Protein AF-A0A971XP35-F1 (afdb_monomer)

pLDDT: mean 88.09, std 13.74, range [28.0, 98.81]

Radius of gyration: 31.12 Å; Cα contacts (8 Å, |Δi|>4): 1578; chains: 1; bounding box: 70×91×90 Å

Solvent-accessible surface area (backbone atoms only — not comparable to full-atom values): 35055 Å² total; per-residue (Å²): 129,50,41,32,34,35,79,70,35,52,67,58,45,54,43,45,53,48,48,57,74,65,60,63,83,33,41,74,61,64,42,42,43,61,32,27,59,16,61,57,74,51,97,61,82,42,78,75,43,32,30,43,43,40,65,34,39,36,9,28,68,72,34,79,58,86,47,72,65,19,50,50,30,27,43,77,63,66,41,41,47,43,82,68,69,74,89,64,68,53,53,59,57,32,36,28,65,61,36,15,26,69,59,32,27,65,29,63,75,47,83,48,71,44,18,21,37,29,32,34,25,38,22,28,30,50,38,24,70,31,66,49,27,77,29,35,40,36,31,30,76,86,71,50,74,45,64,41,76,38,55,26,38,65,58,28,55,31,26,30,48,36,28,38,35,31,31,31,30,87,54,58,48,76,55,55,88,87,43,92,86,40,39,34,45,46,30,38,31,31,35,82,51,103,60,48,38,28,31,48,46,72,80,35,55,40,72,42,54,71,42,71,43,68,22,46,55,21,69,39,88,84,41,23,46,44,79,73,46,32,43,33,32,50,42,75,41,66,18,48,48,34,56,70,80,46,58,30,46,40,62,12,43,44,51,63,67,48,40,90,47,36,49,22,30,39,38,37,31,36,51,42,34,68,11,64,25,10,36,45,48,62,54,46,83,41,44,53,39,38,42,36,40,35,25,48,26,79,86,73,45,83,43,80,50,55,56,59,80,42,83,42,76,33,55,92,43,40,34,32,29,35,68,30,38,19,55,25,28,48,70,65,100,68,87,58,81,47,45,54,40,35,59,36,43,50,37,27,41,24,23,34,71,35,69,64,22,52,73,27,47,46,30,44,34,33,45,32,53,88,89,24,47,35,35,10,27,50,51,13,49,32,85,38,49,88,80,36,52,101,64,81,42,36,26,50,20,59,65,45,70,44,63,40,43,85,37,68,79,63,47,66,50,32,30,40,33,50,72,62,53,88,69,53,46,43,89,90,72,59,32,58,32,21,47,76,75,45,77,17,37,36,32,67,61,43,62,41,52,32,28,32,31,35,20,84,87,68,37,45,35,35,33,45,37,79,58,45,61,77,74,73,81,73,79,58,91,76,69,64,90,73,57,32,50,56,58,32,36,68,69,30,58,70,56,24,64,76,45,74,66,39,52,61,53,46,48,53,41,31,52,75,42,24,26,48,45,36,52,75,36,99,87,50,78,43,40,50,34,101,64,50,32,60,52,49,32,50,71,76,36,63,65,43,57,75,74,70,51,52,48,54,42,46,63,57,45,32,77,75,45,29,59,82,70,45,52,68,46,46,91,66,84,86,86,62,75,54,39,75,66,36,52,45,47,25,35,71,64,33,68,67,52,19,66,74,63,72,46,60,96,80,62,88,75,72,54,74,70,48,48,46,53,52,50,52,45,31,78,69,46,41,72,80,65,78,47,64,60,51,43,59,71,86,82,81,82,86,76,90,70,87,74,80,81,97,74,67,72,43,77,46,66,66,16,68,77,68,52,71,81,133

Nearest PDB structures (foldseek):
  3cz8-assembly1_B  TM=5.634E-01  e=1.461E+00  Bacillus subtilis subsp. subtilis str. 168
  6o9l-assembly1_1  TM=1.441E-01  e=2.908E+00  Homo sapiens

Foldseek 3Di:
DFKWFFPLCVLVLVLLVVLLVDQDQAQLSLLAQFAWFAFFQDPDKAWLAWAWFDWQQEAQEQLDFDDPSNVVSCQVRQWAFADDDVVLVFGRLLTTPGDHQVRNCSHHVDGDGGKTKIKTFIRFAWNSNLDDLVQKWFQKPVRDIDGFPGKGCPLVFFNNGRRIIMTIGHFFDLDDPPPPPGTHTQKMFGADDPRATWGQALAFTDGPHGGMDTYHYLNDPQPFKDFSAKEKEFDHQARAAGRVVLQFSPLQAPCSAPNPLQGMKTKTFMSFQWALFQRFFDDQQCCLQWKKWWFAAPVRDTDIDRHAPDWGQRHPFWTKHWHGKTQFGHDDPDDDSSDHGSRGRIIIGGMDIGPRRSLRGWKMKTACDDSHNWIGRHQGCYPCNVSHHPGGGGDTHHTDMDTYDYQYQPSSTKTKHFSQPDADADPVPRGGEFDWPAWRMADPRNRFTKTWTAGLQRGIMIIRHDHHNDDDPPVPPADQLLQDLSQQCVLPVVQCVVCVSDSNSSRVCCLVPLQVCLQPDPPRHNDRDPAARLNVQCVQCVVCVVVVHDSSCRVVCCSPPVLLVQHHRDDADDDARQDQQLLVVLCLQPVVLCVVLVNDNPDDGDDSVSSSVSSSCCSNPVQPVPGPSRSGHDDDPDDDDPDDDRPDMDRWDRYSSDTDDD

Mean predicted aligned error: 12.66 Å

Sequence (662 aa):
MTILVNSKVQPLLQYLAQVNLTQPPTSPALNLSILLSADIYNSTPGMLTANYGFDGYMGVPGLTGTDDASREAAWQYGVSWQDLDPALNAGVRAYYSAVGDTNFQAMYGVSATLADTIPVVFSHPVLGTSLTPQAFEIELNTGERVTPLAASFLPNGEYNERQTVVLTGYWGNRLQPDDPDALHPVKVRIVETDTPLMLVTEQGLVSIAGDQVDSKNPYVEGNGPRIVRANLDAYSNLGEGAPIWLTASNNNAGSDLFGDEAQFRLRVYTSAGFSPDGIGSILPTEFSRYFQLEATDALGRPVWLLETGVDYAIGGFGTVRIAGIADTGPVQDTYDLSYIEDHDNQYDIILSGDAAAIAQITRVHMPSSGDYSPVYNPGGPGNDPASNPPLPFTVPSSSQSTEVSQLIGRNPYVSFVEIDGSVYRDPVTGQPVGEDQGVAVRDTLTGHTINQYIDPYGRLFYASFQVSDHFDPVSTANHPALFDPVFYLRQNPDVRTATQGDHQQAWDHYLQFGALEAYAQAAVTRAPNPWFDVQFYLNGNPDLARAGLGADDAFLHFAQYGMTELRAPNALSASQPVTSAAVLDYALANPDLQQAFGIASVARDLTDSQEEQLLMHYYRWGYAEDRPQAPTVLTEPATDSVVPADTDWVEITGSLNGAVFP

Structure (mmCIF, N/CA/C/O backbone):
data_AF-A0A971XP35-F1
#
_entry.id   AF-A0A971XP35-F1
#
loop_
_atom_site.group_PDB
_atom_site.id
_atom_site.type_symbol
_atom_site.label_atom_id
_atom_site.label_alt_id
_atom_site.label_comp_id
_atom_site.label_asym_id
_atom_site.label_entity_id
_atom_site.label_seq_id
_atom_site.pdbx_PDB_ins_code
_atom_site.Cartn_x
_atom_site.Cartn_y
_atom_site.Cartn_z
_atom_site.occupancy
_atom_site.B_iso_or_equiv
_atom_site.auth_seq_id
_atom_site.auth_comp_id
_atom_site.auth_asym_id
_atom_site.auth_atom_id
_atom_site.pdbx_PDB_model_num
ATOM 1 N N . MET A 1 1 ? -23.239 1.785 11.188 1.00 51.34 1 MET A N 1
ATOM 2 C CA . MET A 1 1 ? -23.596 2.916 10.310 1.00 51.34 1 MET A CA 1
ATOM 3 C C . MET A 1 1 ? -22.327 3.653 9.944 1.00 51.34 1 MET A C 1
ATOM 5 O O . MET A 1 1 ? -21.847 4.402 10.781 1.00 51.34 1 MET A O 1
ATOM 9 N N . THR A 1 2 ? -21.733 3.533 8.762 1.00 75.62 2 THR A N 1
ATOM 10 C CA . THR A 1 2 ? -21.670 2.514 7.690 1.00 75.62 2 THR A CA 1
ATOM 11 C C . THR A 1 2 ? -21.419 3.329 6.423 1.00 75.62 2 THR A C 1
ATOM 13 O O . THR A 1 2 ? -21.949 4.431 6.286 1.00 75.62 2 THR A O 1
ATOM 16 N N . ILE A 1 3 ? -20.587 2.826 5.524 1.00 88.56 3 ILE A N 1
ATOM 17 C CA . ILE A 1 3 ? -20.194 3.539 4.313 1.00 88.56 3 ILE A CA 1
ATOM 18 C C . ILE A 1 3 ? -21.453 3.911 3.519 1.00 88.56 3 ILE A C 1
ATOM 20 O O . ILE A 1 3 ? -22.277 3.057 3.190 1.00 88.56 3 ILE A O 1
ATOM 24 N N . LEU A 1 4 ? -21.618 5.201 3.244 1.00 90.19 4 LEU A N 1
ATOM 25 C CA . LEU A 1 4 ? -22.712 5.741 2.453 1.00 90.19 4 LEU A CA 1
ATOM 26 C C . LEU A 1 4 ? -22.210 6.008 1.040 1.00 90.19 4 LEU A C 1
ATOM 28 O O . LEU A 1 4 ? -21.179 6.654 0.847 1.00 90.19 4 LEU A O 1
ATOM 32 N N . VAL A 1 5 ? -22.975 5.570 0.052 1.00 90.56 5 VAL A N 1
ATOM 33 C CA . VAL A 1 5 ? -22.696 5.803 -1.365 1.00 90.56 5 VAL A CA 1
ATOM 34 C C . VAL A 1 5 ? -23.922 6.362 -2.074 1.00 90.56 5 VAL A C 1
ATOM 36 O O . VAL A 1 5 ? -25.045 6.193 -1.609 1.00 90.56 5 VAL A O 1
ATOM 39 N N . ASN A 1 6 ? -23.730 7.023 -3.210 1.00 89.19 6 ASN A N 1
ATOM 40 C CA . ASN A 1 6 ? -24.821 7.447 -4.091 1.00 89.19 6 ASN A CA 1
ATOM 41 C C . ASN A 1 6 ? -24.559 6.982 -5.534 1.00 89.19 6 ASN A C 1
ATOM 43 O O . ASN A 1 6 ? -23.587 6.279 -5.799 1.00 89.19 6 ASN A O 1
ATOM 47 N N . SER A 1 7 ? -25.412 7.379 -6.482 1.00 87.25 7 SER A N 1
ATOM 48 C CA . SER A 1 7 ? -25.314 6.947 -7.887 1.00 87.25 7 SER A CA 1
ATOM 49 C C . SER A 1 7 ? -23.936 7.164 -8.539 1.00 87.25 7 SER A C 1
ATOM 51 O O . SER A 1 7 ? -23.549 6.388 -9.414 1.00 87.25 7 SER A O 1
ATOM 53 N N . LYS A 1 8 ? -23.148 8.146 -8.078 1.00 91.56 8 LYS A N 1
ATOM 54 C CA . LYS A 1 8 ? -21.805 8.436 -8.603 1.00 91.56 8 LYS A CA 1
ATOM 55 C C . LYS A 1 8 ? -20.795 7.339 -8.323 1.00 91.56 8 LYS A C 1
ATOM 57 O O . LYS A 1 8 ? -19.809 7.264 -9.037 1.00 91.56 8 LYS A O 1
ATOM 62 N N . VAL A 1 9 ? -21.008 6.472 -7.333 1.00 90.75 9 VAL A N 1
ATOM 63 C CA . VAL A 1 9 ? -20.069 5.369 -7.068 1.00 90.75 9 VAL A CA 1
ATOM 64 C C . VAL A 1 9 ? -20.180 4.246 -8.109 1.00 90.75 9 VAL A C 1
ATOM 66 O O . VAL A 1 9 ? -19.301 3.394 -8.199 1.00 90.75 9 VAL A O 1
ATOM 69 N N . GLN A 1 10 ? -21.262 4.196 -8.892 1.00 86.62 10 GLN A N 1
ATOM 70 C CA . GLN A 1 10 ? -21.567 3.047 -9.746 1.00 86.62 10 GLN A CA 1
ATOM 71 C C . GLN A 1 10 ? -20.442 2.685 -10.738 1.00 86.62 10 GLN A C 1
ATOM 73 O O . GLN A 1 10 ? -20.120 1.496 -10.824 1.00 86.62 10 GLN A O 1
ATOM 78 N N . PRO A 1 11 ? -19.795 3.639 -11.442 1.00 89.88 11 PRO A N 1
ATOM 79 C CA . PRO A 1 11 ? -18.666 3.318 -12.314 1.00 89.88 11 PRO A CA 1
ATOM 80 C C . PRO A 1 11 ? -17.469 2.725 -11.554 1.00 89.88 11 PRO A C 1
ATOM 82 O O . PRO A 1 11 ? -16.840 1.791 -12.043 1.00 89.88 11 PRO A O 1
ATOM 85 N N . LEU A 1 12 ? -17.188 3.208 -10.334 1.00 92.38 12 LEU A N 1
ATOM 86 C CA . LEU A 1 12 ? -16.122 2.660 -9.487 1.00 92.38 12 LEU A CA 1
ATOM 87 C C . LEU A 1 12 ? -16.386 1.194 -9.136 1.00 92.38 12 LEU A C 1
ATOM 89 O O . LEU A 1 12 ? -15.510 0.352 -9.299 1.00 92.38 12 LEU A O 1
ATOM 93 N N . LEU A 1 13 ? -17.604 0.873 -8.705 1.00 87.06 13 LEU A N 1
ATOM 94 C CA . LEU A 1 13 ? -17.976 -0.498 -8.346 1.00 87.06 13 LEU A CA 1
ATOM 95 C C . LEU A 1 13 ? -17.879 -1.455 -9.537 1.00 87.06 13 LEU A C 1
ATOM 97 O O . LEU A 1 13 ? -17.396 -2.577 -9.400 1.00 87.06 13 LEU A O 1
ATOM 101 N N . GLN A 1 14 ? -18.326 -1.012 -10.716 1.00 83.25 14 GLN A N 1
ATOM 102 C CA . GLN A 1 14 ? -18.219 -1.797 -11.947 1.00 83.25 14 GLN A CA 1
ATOM 103 C C . GLN A 1 14 ? -16.760 -2.069 -12.307 1.00 83.25 14 GLN A C 1
ATOM 105 O O . GLN A 1 14 ? -16.422 -3.197 -12.670 1.00 83.25 14 GLN A O 1
ATOM 110 N N . TYR A 1 15 ? -15.901 -1.061 -12.161 1.00 89.81 15 TYR A N 1
ATOM 111 C CA . TYR A 1 15 ? -14.473 -1.200 -12.391 1.00 89.81 15 TYR A CA 1
ATOM 112 C C . TYR A 1 15 ? -13.822 -2.188 -11.415 1.00 89.81 15 TYR A C 1
ATOM 114 O O . TYR A 1 15 ? -13.156 -3.118 -11.864 1.00 89.81 15 TYR A O 1
ATOM 122 N N . LEU A 1 16 ? -14.071 -2.068 -10.105 1.00 88.38 16 LEU A N 1
ATOM 123 C CA . LEU A 1 16 ? -13.543 -3.005 -9.100 1.00 88.38 16 LEU A CA 1
ATOM 124 C C . LEU A 1 16 ? -14.005 -4.448 -9.368 1.00 88.38 16 LEU A C 1
ATOM 126 O O . LEU A 1 16 ? -13.197 -5.379 -9.367 1.00 88.38 16 LEU A O 1
ATOM 130 N N . ALA A 1 17 ? -15.283 -4.643 -9.706 1.00 83.62 17 ALA A N 1
ATOM 131 C CA . ALA A 1 17 ? -15.805 -5.955 -10.085 1.00 83.62 17 ALA A CA 1
ATOM 132 C C . ALA A 1 17 ? -15.122 -6.512 -11.348 1.00 83.62 17 ALA A C 1
ATOM 134 O O . ALA A 1 17 ? -14.779 -7.694 -11.404 1.00 83.62 17 ALA A O 1
ATOM 135 N N . GLN A 1 18 ? -14.893 -5.674 -12.363 1.00 83.06 18 GLN A N 1
ATOM 136 C CA . GLN A 1 18 ? -14.184 -6.077 -13.575 1.00 83.06 18 GLN A CA 1
ATOM 137 C C . GLN A 1 18 ? -12.729 -6.455 -13.283 1.00 83.06 18 GLN A C 1
ATOM 139 O O . GLN A 1 18 ? -12.257 -7.473 -13.795 1.00 83.06 18 GLN A O 1
ATOM 144 N N . VAL A 1 19 ? -12.029 -5.677 -12.458 1.00 84.38 19 VAL A N 1
ATOM 145 C CA . VAL A 1 19 ? -10.664 -5.971 -11.997 1.00 84.38 19 VAL A CA 1
ATOM 146 C C . VAL A 1 19 ? -10.627 -7.355 -11.344 1.00 84.38 19 VAL A C 1
ATOM 148 O O . VAL A 1 19 ? -9.875 -8.216 -11.803 1.00 84.38 19 VAL A O 1
ATOM 151 N N . ASN A 1 20 ? -11.521 -7.640 -10.394 1.00 82.44 20 ASN A N 1
ATOM 152 C CA . ASN A 1 20 ? -11.599 -8.955 -9.743 1.00 82.44 20 ASN A CA 1
ATOM 153 C C . ASN A 1 20 ? -11.853 -10.117 -10.716 1.00 82.44 20 ASN A C 1
ATOM 155 O O . ASN A 1 20 ? -11.352 -11.219 -10.506 1.00 82.44 20 ASN A O 1
ATOM 159 N N . LEU A 1 21 ? -12.607 -9.890 -11.794 1.00 77.00 21 LEU A N 1
ATOM 160 C CA . LEU A 1 21 ? -12.917 -10.927 -12.784 1.00 77.00 21 LEU A CA 1
ATOM 161 C C . LEU A 1 21 ? -11.818 -11.150 -13.830 1.00 77.00 21 LEU A C 1
ATOM 163 O O . LEU A 1 21 ? -11.779 -12.214 -14.450 1.00 77.00 21 LEU A O 1
ATOM 167 N N . THR A 1 22 ? -10.982 -10.146 -14.096 1.00 77.56 22 THR A N 1
ATOM 168 C CA . THR A 1 22 ? -10.110 -10.133 -15.286 1.00 77.56 22 THR A CA 1
ATOM 169 C C . THR A 1 22 ? -8.623 -10.090 -14.980 1.00 77.56 22 THR A C 1
ATOM 171 O O . THR A 1 22 ? -7.823 -10.374 -15.875 1.00 77.56 22 THR A O 1
ATOM 174 N N . GLN A 1 23 ? -8.229 -9.763 -13.750 1.00 82.00 23 GLN A N 1
ATOM 175 C CA . GLN A 1 23 ? -6.816 -9.656 -13.422 1.00 82.00 23 GLN A CA 1
ATOM 176 C C . GLN A 1 23 ? -6.104 -11.011 -13.407 1.00 82.00 23 GLN A C 1
ATOM 178 O O . GLN A 1 23 ? -6.553 -11.941 -12.732 1.00 82.00 23 GLN A O 1
ATOM 183 N N . PRO A 1 24 ? -4.959 -11.132 -14.104 1.00 89.00 24 PRO A N 1
ATOM 184 C CA . PRO A 1 24 ? -4.116 -12.304 -13.966 1.00 89.00 24 PRO A CA 1
ATOM 185 C C . PRO A 1 24 ? -3.431 -12.304 -12.586 1.00 89.00 24 PRO A C 1
ATOM 187 O O . PRO A 1 24 ? -3.133 -11.230 -12.057 1.00 89.00 24 PRO A O 1
ATOM 190 N N . PRO A 1 25 ? -3.128 -13.486 -12.017 1.00 91.31 25 PRO A N 1
ATOM 191 C CA . PRO A 1 25 ? -2.453 -13.611 -10.728 1.00 91.31 25 PRO A CA 1
ATOM 192 C C . PRO A 1 25 ? -0.951 -13.341 -10.869 1.00 91.31 25 PRO A C 1
ATOM 194 O O . PRO A 1 25 ? -0.129 -14.256 -10.822 1.00 91.31 25 PRO A O 1
ATOM 197 N N . THR A 1 26 ? -0.596 -12.087 -11.143 1.00 94.56 26 THR A N 1
ATOM 198 C CA . THR A 1 26 ? 0.785 -11.651 -11.360 1.00 94.56 26 THR A CA 1
ATOM 199 C C . THR A 1 26 ? 1.066 -10.351 -10.620 1.00 94.56 26 THR A C 1
ATOM 201 O O . THR A 1 26 ? 0.194 -9.499 -10.456 1.00 94.56 26 THR A O 1
ATOM 204 N N . SER A 1 27 ? 2.319 -10.158 -10.211 1.00 94.88 27 SER A N 1
ATOM 205 C CA . SER A 1 27 ? 2.783 -8.923 -9.577 1.00 94.88 27 SER A CA 1
ATOM 206 C C . SER A 1 27 ? 2.481 -7.676 -10.423 1.00 94.88 27 SER A C 1
ATOM 208 O O . SER A 1 27 ? 1.947 -6.723 -9.863 1.00 94.88 27 SER A O 1
ATOM 210 N N . PRO A 1 28 ? 2.764 -7.632 -11.744 1.00 93.69 28 PRO A N 1
ATOM 211 C CA . PRO A 1 28 ? 2.456 -6.450 -12.551 1.00 93.69 28 PRO A CA 1
ATOM 212 C C . PRO A 1 28 ? 0.963 -6.110 -12.622 1.00 93.69 28 PRO A C 1
ATOM 214 O O . PRO A 1 28 ? 0.625 -4.951 -12.844 1.00 93.69 28 PRO A O 1
ATOM 217 N N . ALA A 1 29 ? 0.062 -7.078 -12.416 1.00 91.56 29 ALA A N 1
ATOM 218 C CA . ALA A 1 29 ? -1.369 -6.791 -12.357 1.00 91.56 29 ALA A CA 1
ATOM 219 C C . ALA A 1 29 ? -1.721 -5.890 -11.162 1.00 91.56 29 ALA A C 1
ATOM 221 O O . ALA A 1 29 ? -2.686 -5.138 -11.231 1.00 91.56 29 ALA A O 1
ATOM 222 N N . LEU A 1 30 ? -0.925 -5.881 -10.090 1.00 92.25 30 LEU A N 1
ATOM 223 C CA . LEU A 1 30 ? -1.172 -5.012 -8.937 1.00 92.25 30 LEU A CA 1
ATOM 224 C C . LEU A 1 30 ? -0.864 -3.534 -9.205 1.00 92.25 30 LEU A C 1
ATOM 226 O O . LEU A 1 30 ? -1.354 -2.684 -8.458 1.00 92.25 30 LEU A O 1
ATOM 230 N N . ASN A 1 31 ? -0.134 -3.211 -10.279 1.00 92.88 31 ASN A N 1
ATOM 231 C CA . ASN A 1 31 ? 0.287 -1.854 -10.651 1.00 92.88 31 ASN A CA 1
ATOM 232 C C . ASN A 1 31 ? -0.863 -1.016 -11.249 1.00 92.88 31 ASN A C 1
ATOM 234 O O . ASN A 1 31 ? -0.718 -0.354 -12.275 1.00 92.88 31 ASN A O 1
ATOM 238 N N . LEU A 1 32 ? -2.027 -1.052 -10.604 1.00 91.19 32 LEU A N 1
ATOM 239 C CA . LEU A 1 32 ? -3.181 -0.213 -10.899 1.00 91.19 32 LEU A CA 1
ATOM 240 C C . LEU A 1 32 ? -3.223 1.004 -9.977 1.00 91.19 32 LEU A C 1
ATOM 242 O O . LEU A 1 32 ? -2.789 0.946 -8.825 1.00 91.19 32 LEU A O 1
ATOM 246 N N . SER A 1 33 ? -3.840 2.079 -10.454 1.00 92.94 33 SER A N 1
ATOM 247 C CA . SER A 1 33 ? -4.223 3.225 -9.632 1.00 92.94 33 SER A CA 1
ATOM 248 C C . SER A 1 33 ? -5.527 2.901 -8.898 1.00 92.94 33 SER A C 1
ATOM 250 O O . SER A 1 33 ? -6.588 3.379 -9.287 1.00 92.94 33 SER A O 1
ATOM 252 N N . ILE A 1 34 ? -5.458 2.013 -7.902 1.00 93.12 34 ILE A N 1
ATOM 253 C CA . ILE A 1 34 ? -6.560 1.709 -6.978 1.00 93.12 34 ILE A CA 1
ATOM 254 C C . ILE A 1 34 ? -6.025 1.874 -5.563 1.00 93.12 34 ILE A C 1
ATOM 256 O O . ILE A 1 34 ? -5.268 1.030 -5.083 1.00 93.12 34 ILE A O 1
ATOM 260 N N . LEU A 1 35 ? -6.403 2.983 -4.934 1.00 95.00 35 LEU A N 1
ATOM 261 C CA . LEU A 1 35 ? -6.164 3.271 -3.527 1.00 95.00 35 LEU A CA 1
ATOM 262 C C . LEU A 1 35 ? -7.480 3.695 -2.894 1.00 95.00 35 LEU A C 1
ATOM 264 O O . LEU A 1 35 ? -8.123 4.631 -3.381 1.00 95.00 35 LEU A O 1
ATOM 268 N N . LEU A 1 36 ? -7.870 3.005 -1.830 1.00 93.81 36 LEU A N 1
ATOM 269 C CA . LEU A 1 36 ? -9.128 3.233 -1.130 1.00 93.81 36 LEU A CA 1
ATOM 270 C C . LEU A 1 36 ? -8.834 3.383 0.357 1.00 93.81 36 LEU A C 1
ATOM 272 O O . LEU A 1 36 ? -8.385 2.441 0.995 1.00 93.81 36 LEU A O 1
ATOM 276 N N . SER A 1 37 ? -9.098 4.569 0.901 1.00 94.38 37 SER A N 1
ATOM 277 C CA . SER A 1 37 ? -8.982 4.884 2.328 1.00 94.38 37 SER A CA 1
ATOM 278 C C . SER A 1 37 ? -7.648 4.462 2.965 1.00 94.38 37 SER A C 1
ATOM 280 O O . SER A 1 37 ? -7.625 3.965 4.089 1.00 94.38 37 SER A O 1
ATOM 282 N N . ALA A 1 38 ? -6.539 4.654 2.250 1.00 95.31 38 ALA A N 1
ATOM 283 C CA . ALA A 1 38 ? -5.214 4.247 2.701 1.00 95.31 38 ALA A CA 1
ATOM 284 C C . ALA A 1 38 ? -4.646 5.204 3.761 1.00 95.31 38 ALA A C 1
ATOM 286 O O . ALA A 1 38 ? -4.794 6.423 3.642 1.00 95.31 38 ALA A O 1
ATOM 287 N N . ASP A 1 39 ? -3.977 4.654 4.777 1.00 93.94 39 ASP A N 1
ATOM 288 C CA . ASP A 1 39 ? -3.343 5.411 5.862 1.00 93.94 39 ASP A CA 1
ATOM 289 C C . ASP A 1 39 ? -2.163 6.282 5.399 1.00 93.94 39 ASP A C 1
ATOM 291 O O . ASP A 1 39 ? -1.387 5.922 4.505 1.00 93.94 39 ASP A O 1
ATOM 295 N N . ILE A 1 40 ? -1.971 7.398 6.107 1.00 93.94 40 ILE A N 1
ATOM 296 C CA . ILE A 1 40 ? -0.768 8.229 6.049 1.00 93.94 40 ILE A CA 1
ATOM 297 C C . ILE A 1 40 ? -0.027 8.162 7.389 1.00 93.94 40 ILE A C 1
ATOM 299 O O . ILE A 1 40 ? -0.607 8.252 8.473 1.00 93.94 40 ILE A O 1
ATOM 303 N N . TYR A 1 41 ? 1.295 8.036 7.311 1.00 94.31 41 TYR A N 1
ATOM 304 C CA . TYR A 1 41 ? 2.171 7.743 8.449 1.00 94.31 41 TYR A CA 1
ATOM 305 C C . TYR A 1 41 ? 3.143 8.870 8.808 1.00 94.31 41 TYR A C 1
ATOM 307 O O . TYR A 1 41 ? 3.860 8.795 9.816 1.00 94.31 41 TYR A O 1
ATOM 315 N N . ASN A 1 42 ? 3.220 9.906 7.973 1.00 90.50 42 ASN A N 1
ATOM 316 C CA . ASN A 1 42 ? 4.036 11.087 8.222 1.00 90.50 42 ASN A CA 1
ATOM 317 C C . ASN A 1 42 ? 3.503 12.282 7.432 1.00 90.50 42 ASN A C 1
ATOM 319 O O . ASN A 1 42 ? 2.982 12.097 6.345 1.00 90.50 42 ASN A O 1
ATOM 323 N N . SER A 1 43 ? 3.730 13.507 7.906 1.00 87.69 43 SER A N 1
ATOM 324 C CA . SER A 1 43 ? 3.367 14.712 7.139 1.00 87.69 43 SER A CA 1
ATOM 325 C C . SER A 1 43 ? 4.253 14.939 5.911 1.00 87.69 43 SER A C 1
ATOM 327 O O . SER A 1 43 ? 3.913 15.717 5.030 1.00 87.69 43 SER A O 1
ATOM 329 N N . THR A 1 44 ? 5.446 14.337 5.888 1.00 92.94 44 THR A N 1
ATOM 330 C CA . THR A 1 44 ? 6.373 14.433 4.757 1.00 92.94 44 THR A CA 1
ATOM 331 C C . THR A 1 44 ? 6.359 13.119 3.967 1.00 92.94 44 THR A C 1
ATOM 333 O O . THR A 1 44 ? 6.656 12.066 4.553 1.00 92.94 44 THR A O 1
ATOM 336 N N . PRO A 1 45 ? 6.025 13.157 2.662 1.00 96.69 45 PRO A N 1
ATOM 337 C CA . PRO A 1 45 ? 6.087 11.990 1.789 1.00 96.69 45 PRO A CA 1
ATOM 338 C C . PRO A 1 45 ? 7.532 11.524 1.594 1.00 96.69 45 PRO A C 1
ATOM 340 O O . PRO A 1 45 ? 8.430 12.346 1.423 1.00 96.69 45 PRO A O 1
ATOM 343 N N . GLY A 1 46 ? 7.755 10.211 1.656 1.00 97.81 46 GLY A N 1
ATOM 344 C CA . GLY A 1 46 ? 9.072 9.601 1.474 1.00 97.81 46 GLY A CA 1
ATOM 345 C C . GLY A 1 46 ? 9.179 8.189 2.051 1.00 97.81 46 GLY A C 1
ATOM 346 O O . GLY A 1 46 ? 8.214 7.636 2.588 1.00 97.81 46 GLY A O 1
ATOM 347 N N . MET A 1 47 ? 10.369 7.608 1.950 1.00 98.31 47 MET A N 1
ATOM 348 C CA . MET A 1 47 ? 10.730 6.318 2.528 1.00 98.31 47 MET A CA 1
ATOM 349 C C . MET A 1 47 ? 10.921 6.434 4.044 1.00 98.31 47 MET A C 1
ATOM 351 O O . MET A 1 47 ? 11.645 7.287 4.554 1.00 98.31 47 MET A O 1
ATOM 355 N N . LEU A 1 48 ? 10.301 5.521 4.785 1.00 97.44 48 LEU A N 1
ATOM 356 C CA . LEU A 1 48 ? 10.526 5.329 6.213 1.00 97.44 48 LEU A CA 1
ATOM 357 C C . LEU A 1 48 ? 11.680 4.354 6.457 1.00 97.44 48 LEU A C 1
ATOM 359 O O . LEU A 1 48 ? 12.521 4.595 7.325 1.00 97.44 48 LEU A O 1
ATOM 363 N N . THR A 1 49 ? 11.717 3.239 5.720 1.00 97.44 49 THR A N 1
ATOM 364 C CA . THR A 1 49 ? 12.769 2.217 5.834 1.00 97.44 49 THR A CA 1
ATOM 365 C C . THR A 1 49 ? 12.954 1.460 4.521 1.00 97.44 49 THR A C 1
ATOM 367 O O . THR A 1 49 ? 11.982 1.264 3.803 1.00 97.44 49 THR A O 1
ATOM 370 N N . ALA A 1 50 ? 14.170 0.984 4.246 1.00 97.88 50 ALA A N 1
ATOM 371 C CA . ALA A 1 50 ? 14.454 0.061 3.146 1.00 97.88 50 ALA A CA 1
ATOM 372 C C . ALA A 1 50 ? 15.613 -0.868 3.542 1.00 97.88 50 ALA A C 1
ATOM 374 O O . ALA A 1 50 ? 16.743 -0.705 3.086 1.00 97.88 50 ALA A O 1
ATOM 375 N N . ASN A 1 51 ? 15.368 -1.762 4.503 1.00 96.69 51 ASN A N 1
ATOM 376 C CA . ASN A 1 51 ? 16.424 -2.641 5.015 1.00 96.69 51 ASN A CA 1
ATOM 377 C C . ASN A 1 51 ? 16.618 -3.837 4.080 1.00 96.69 51 ASN A C 1
ATOM 379 O O . ASN A 1 51 ? 15.672 -4.275 3.430 1.00 96.69 51 ASN A O 1
ATOM 383 N N . TYR A 1 52 ? 17.819 -4.412 4.077 1.00 96.12 52 TYR A N 1
ATOM 384 C CA . TYR A 1 52 ? 18.045 -5.701 3.440 1.00 96.12 52 TYR A CA 1
ATOM 385 C C . TYR A 1 52 ? 17.077 -6.735 4.040 1.00 96.12 52 TYR A C 1
ATOM 387 O O . TYR A 1 52 ? 16.966 -6.850 5.260 1.00 96.12 52 TYR A O 1
ATOM 395 N N . GLY A 1 53 ? 16.316 -7.416 3.184 1.00 92.12 53 GLY A N 1
ATOM 396 C CA . GLY A 1 53 ? 15.302 -8.385 3.581 1.00 92.12 53 GLY A CA 1
ATOM 397 C C . GLY A 1 53 ? 15.932 -9.725 3.931 1.00 92.12 53 GLY A C 1
ATOM 398 O O . GLY A 1 53 ? 16.042 -10.069 5.106 1.00 92.12 53 GLY A O 1
ATOM 399 N N . PHE A 1 54 ? 16.338 -10.472 2.906 1.00 91.81 54 PHE A N 1
ATOM 400 C CA . PHE A 1 54 ? 16.981 -11.777 3.046 1.00 91.81 54 PHE A CA 1
ATOM 401 C C . PHE A 1 54 ? 17.697 -12.196 1.752 1.00 91.81 54 PHE A C 1
ATOM 403 O O . PHE A 1 54 ? 17.340 -11.753 0.659 1.00 91.81 54 PHE A O 1
ATOM 410 N N . ASP A 1 55 ? 18.691 -13.063 1.922 1.00 95.00 55 ASP A N 1
ATOM 411 C CA . ASP A 1 55 ? 19.581 -13.627 0.906 1.00 95.00 55 ASP A CA 1
ATOM 412 C C . ASP A 1 55 ? 18.977 -14.861 0.223 1.00 95.00 55 ASP A C 1
ATOM 414 O O . ASP A 1 55 ? 18.670 -15.849 0.899 1.00 95.00 55 ASP A O 1
ATOM 418 N N . GLY A 1 56 ? 18.873 -14.843 -1.105 1.00 94.88 56 GLY A N 1
ATOM 419 C CA . GLY A 1 56 ? 18.745 -16.064 -1.909 1.00 94.88 56 GLY A CA 1
ATOM 420 C C . GLY A 1 56 ? 17.394 -16.794 -1.915 1.00 94.88 56 GLY A C 1
ATOM 421 O O . GLY A 1 56 ? 17.325 -17.931 -2.380 1.00 94.88 56 GLY A O 1
ATOM 422 N N . TYR A 1 57 ? 16.312 -16.197 -1.415 1.00 94.50 57 TYR A N 1
ATOM 423 C CA . TYR A 1 57 ? 15.002 -16.872 -1.288 1.00 94.50 57 TYR A CA 1
ATOM 424 C C . TYR A 1 57 ? 14.067 -16.646 -2.484 1.00 94.50 57 TYR A C 1
ATOM 426 O O . TYR A 1 57 ? 12.989 -17.240 -2.526 1.00 94.50 57 TYR A O 1
ATOM 434 N N . MET A 1 58 ? 14.437 -15.815 -3.462 1.00 97.38 58 MET A N 1
ATOM 435 C CA . MET A 1 58 ? 13.614 -15.568 -4.649 1.00 97.38 58 MET A CA 1
ATOM 436 C C . MET A 1 58 ? 14.173 -16.312 -5.864 1.00 97.38 58 MET A C 1
ATOM 438 O O . MET A 1 58 ? 15.286 -16.064 -6.320 1.00 97.38 58 MET A O 1
ATOM 442 N N . GLY A 1 59 ? 13.388 -17.229 -6.420 1.00 97.69 59 GLY A N 1
ATOM 443 C CA . GLY A 1 59 ? 13.795 -18.051 -7.555 1.00 97.69 59 GLY A CA 1
ATOM 444 C C . GLY A 1 59 ? 14.689 -19.231 -7.162 1.00 97.69 59 GLY A C 1
ATOM 445 O O . GLY A 1 59 ? 15.736 -19.445 -7.771 1.00 97.69 59 GLY A O 1
ATOM 446 N N . VAL A 1 60 ? 14.309 -19.977 -6.123 1.00 98.25 60 VAL A N 1
ATOM 447 C CA . VAL A 1 60 ? 15.055 -21.153 -5.644 1.00 98.25 60 VAL A CA 1
ATOM 448 C C . VAL A 1 60 ? 14.881 -22.331 -6.616 1.00 98.25 60 VAL A C 1
ATOM 450 O O . VAL A 1 60 ? 13.744 -22.757 -6.846 1.00 98.25 60 VAL A O 1
ATOM 453 N N . PRO A 1 61 ? 15.965 -22.883 -7.195 1.00 98.19 61 PRO A N 1
ATOM 454 C CA . PRO A 1 61 ? 15.854 -23.978 -8.155 1.00 98.19 61 PRO A CA 1
ATOM 455 C C . PRO A 1 61 ? 15.244 -25.245 -7.548 1.00 98.19 61 PRO A C 1
ATOM 457 O O . PRO A 1 61 ? 15.679 -25.711 -6.498 1.00 98.19 61 PRO A O 1
ATOM 460 N N . GLY A 1 62 ? 14.253 -25.830 -8.225 1.00 96.00 62 GLY A N 1
ATOM 461 C CA . GLY A 1 62 ? 13.638 -27.106 -7.824 1.00 96.00 62 GLY A CA 1
ATOM 462 C C . GLY A 1 62 ? 12.668 -27.039 -6.636 1.00 96.00 62 GLY A C 1
ATOM 463 O O . GLY A 1 62 ? 12.026 -28.042 -6.326 1.00 96.00 62 GLY A O 1
ATOM 464 N N . LEU A 1 63 ? 12.498 -25.873 -6.007 1.00 97.62 63 LEU A N 1
ATOM 465 C CA . LEU A 1 63 ? 11.566 -25.674 -4.896 1.00 97.62 63 LEU A CA 1
ATOM 466 C C . LEU A 1 63 ? 10.131 -25.510 -5.422 1.00 97.62 63 LEU A C 1
ATOM 468 O O . LEU A 1 63 ? 9.720 -24.411 -5.796 1.00 97.62 63 LEU A O 1
ATOM 472 N N . THR A 1 64 ? 9.368 -26.603 -5.498 1.00 94.12 64 THR A N 1
ATOM 473 C CA . THR A 1 64 ? 8.079 -26.625 -6.226 1.00 94.12 64 THR A CA 1
ATOM 474 C C . THR A 1 64 ? 6.882 -27.123 -5.413 1.00 94.12 64 THR A C 1
ATOM 476 O O . THR A 1 64 ? 5.750 -27.019 -5.888 1.00 94.12 64 THR A O 1
ATOM 479 N N . GLY A 1 65 ? 7.087 -27.602 -4.185 1.00 95.25 65 GLY A N 1
ATOM 480 C CA . GLY A 1 65 ? 6.014 -28.097 -3.328 1.00 95.25 65 GLY A CA 1
ATOM 481 C C . GLY A 1 65 ? 6.484 -28.463 -1.921 1.00 95.25 65 GLY A C 1
ATOM 482 O O . GLY A 1 65 ? 7.446 -27.906 -1.409 1.00 95.25 65 GLY A O 1
ATOM 483 N N . THR A 1 66 ? 5.787 -29.407 -1.290 1.00 95.88 66 THR A N 1
ATOM 484 C CA . THR A 1 66 ? 6.003 -29.820 0.110 1.00 95.88 66 THR A CA 1
ATOM 485 C C . THR A 1 66 ? 6.634 -31.213 0.245 1.00 95.88 66 THR A C 1
ATOM 487 O O . THR A 1 66 ? 6.647 -31.792 1.328 1.00 95.88 66 THR A O 1
ATOM 490 N N . ASP A 1 67 ? 7.128 -31.779 -0.858 1.00 94.44 67 ASP A N 1
ATOM 491 C CA . ASP A 1 67 ? 7.698 -33.126 -0.911 1.00 94.44 67 ASP A CA 1
ATOM 492 C C . ASP A 1 67 ? 9.187 -33.176 -0.523 1.00 94.44 67 ASP A C 1
ATOM 494 O O . ASP A 1 67 ? 9.860 -32.153 -0.391 1.00 94.44 67 ASP A O 1
ATOM 498 N N . ASP A 1 68 ? 9.724 -34.393 -0.370 1.00 95.50 68 ASP A N 1
ATOM 499 C CA . ASP A 1 68 ? 11.129 -34.616 -0.000 1.00 95.50 68 ASP A CA 1
ATOM 500 C C . ASP A 1 68 ? 12.112 -33.975 -0.993 1.00 95.50 68 ASP A C 1
ATOM 502 O O . ASP A 1 68 ? 13.186 -33.526 -0.600 1.00 95.50 68 ASP A O 1
ATOM 506 N N . ALA A 1 69 ? 11.753 -33.908 -2.280 1.00 97.12 69 ALA A N 1
ATOM 507 C CA . ALA A 1 69 ? 12.579 -33.265 -3.298 1.00 97.12 69 ALA A CA 1
ATOM 508 C C . ALA A 1 69 ? 12.643 -31.744 -3.092 1.00 97.12 69 ALA A C 1
ATOM 510 O O . ALA A 1 69 ? 13.721 -31.156 -3.181 1.00 97.12 69 ALA A O 1
ATOM 511 N N . SER A 1 70 ? 11.511 -31.117 -2.771 1.00 96.69 70 SER A N 1
ATOM 512 C CA . SER A 1 70 ? 11.439 -29.693 -2.438 1.00 96.69 70 SER A CA 1
ATOM 513 C C . SER A 1 70 ? 12.148 -29.385 -1.121 1.00 96.69 70 SER A C 1
ATOM 515 O O . SER A 1 70 ? 12.843 -28.374 -1.028 1.00 96.69 70 SER A O 1
ATOM 517 N N . ARG A 1 71 ? 12.051 -30.277 -0.128 1.00 96.00 71 ARG A N 1
ATOM 518 C CA . ARG A 1 71 ? 12.798 -30.167 1.132 1.00 96.00 71 ARG A CA 1
ATOM 519 C C . ARG A 1 71 ? 14.309 -30.265 0.916 1.00 96.00 71 ARG A C 1
ATOM 521 O O . ARG A 1 71 ? 15.054 -29.475 1.490 1.00 96.00 71 ARG A O 1
ATOM 528 N N . GLU A 1 72 ? 14.768 -31.182 0.067 1.00 96.75 72 GLU A N 1
ATOM 529 C CA . GLU A 1 72 ? 16.185 -31.280 -0.305 1.00 96.75 72 GLU A CA 1
ATOM 530 C C . GLU A 1 72 ? 16.653 -30.030 -1.062 1.00 96.75 72 GLU A C 1
ATOM 532 O O . GLU A 1 72 ? 17.731 -29.512 -0.778 1.00 96.75 72 GLU A O 1
ATOM 537 N N . ALA A 1 73 ? 15.838 -29.496 -1.979 1.00 97.38 73 ALA A N 1
ATOM 538 C CA . ALA A 1 73 ? 16.145 -28.239 -2.660 1.00 97.38 73 ALA A CA 1
ATOM 539 C C . ALA A 1 73 ? 16.262 -27.074 -1.663 1.00 97.38 73 ALA A C 1
ATOM 541 O O . ALA A 1 73 ? 17.230 -26.314 -1.712 1.00 97.38 73 ALA A O 1
ATOM 542 N N . ALA A 1 74 ? 15.325 -26.959 -0.717 1.00 96.62 74 ALA A N 1
ATOM 543 C CA . ALA A 1 74 ? 15.385 -25.959 0.345 1.00 96.62 74 ALA A CA 1
ATOM 544 C C . ALA A 1 74 ? 16.687 -26.081 1.155 1.00 96.62 74 ALA A C 1
ATOM 546 O O . ALA A 1 74 ? 17.420 -25.100 1.303 1.00 96.62 74 ALA A O 1
ATOM 547 N N . TRP A 1 75 ? 17.034 -27.299 1.584 1.00 96.44 75 TRP A N 1
ATOM 548 C CA . TRP A 1 75 ? 18.283 -27.579 2.292 1.00 96.44 75 TRP A CA 1
ATOM 549 C C . TRP A 1 75 ? 19.521 -27.200 1.463 1.00 96.44 75 TRP A C 1
ATOM 551 O O . TRP A 1 75 ? 20.416 -26.507 1.949 1.00 96.44 75 TRP A O 1
ATOM 561 N N . GLN A 1 76 ? 19.574 -27.596 0.191 1.00 96.31 76 GLN A N 1
ATOM 562 C CA . GLN A 1 76 ? 20.698 -27.303 -0.700 1.00 96.31 76 GLN A CA 1
ATOM 563 C C . GLN A 1 76 ? 20.957 -25.794 -0.839 1.00 96.31 76 GLN A C 1
ATOM 565 O O . GLN A 1 76 ? 22.114 -25.380 -0.954 1.00 96.31 76 GLN A O 1
ATOM 570 N N . TYR A 1 77 ? 19.898 -24.984 -0.823 1.00 95.94 77 TYR A N 1
ATOM 571 C CA . TYR A 1 77 ? 19.962 -23.538 -1.043 1.00 95.94 77 TYR A CA 1
ATOM 572 C C . TYR A 1 77 ? 19.802 -22.702 0.235 1.00 95.94 77 TYR A C 1
ATOM 574 O O . TYR A 1 77 ? 19.604 -21.491 0.160 1.00 95.94 77 TYR A O 1
ATOM 582 N N . GLY A 1 78 ? 19.932 -23.307 1.420 1.00 94.44 78 GLY A N 1
ATOM 583 C CA . GLY A 1 78 ? 19.943 -22.551 2.676 1.00 94.44 78 GLY A CA 1
ATOM 584 C C . GLY A 1 78 ? 18.585 -21.959 3.066 1.00 94.44 78 GLY A C 1
ATOM 585 O O . GLY A 1 78 ? 18.549 -20.941 3.769 1.00 94.44 78 GLY A O 1
ATOM 586 N N . VAL A 1 79 ? 17.488 -22.547 2.591 1.00 96.06 79 VAL A N 1
ATOM 587 C CA . VAL A 1 79 ? 16.114 -22.171 2.937 1.00 96.06 79 VAL A CA 1
ATOM 588 C C . VAL A 1 79 ? 15.659 -22.990 4.141 1.00 96.06 79 VAL A C 1
ATOM 590 O O . VAL A 1 79 ? 15.791 -24.213 4.147 1.00 96.06 79 VAL A O 1
ATOM 593 N N . SER A 1 80 ? 15.129 -22.310 5.155 1.00 95.69 80 SER A N 1
ATOM 594 C CA . SER A 1 80 ? 14.570 -22.951 6.346 1.00 95.69 80 SER A CA 1
ATOM 595 C C . SER A 1 80 ? 13.273 -23.697 6.034 1.00 95.69 80 SER A C 1
ATOM 597 O O . SER A 1 80 ? 12.492 -23.256 5.187 1.00 95.69 80 SER A O 1
ATOM 599 N N . TRP A 1 81 ? 13.025 -24.793 6.751 1.00 96.00 81 TRP A N 1
ATOM 600 C CA . TRP A 1 81 ? 11.839 -25.634 6.587 1.00 96.00 81 TRP A CA 1
ATOM 601 C C . TRP A 1 81 ? 11.134 -25.880 7.928 1.00 96.00 81 TRP A C 1
ATOM 603 O O . TRP A 1 81 ? 11.793 -26.217 8.910 1.00 96.00 81 TRP A O 1
ATOM 613 N N . GLN A 1 82 ? 9.805 -25.747 7.969 1.00 95.69 82 GLN A N 1
ATOM 614 C CA . GLN A 1 82 ? 9.002 -26.073 9.155 1.00 95.69 82 GLN A CA 1
ATOM 615 C C . GLN A 1 82 ? 8.780 -27.582 9.293 1.00 95.69 82 GLN A C 1
ATOM 617 O O . GLN A 1 82 ? 8.358 -28.252 8.344 1.00 95.69 82 GLN A O 1
ATOM 622 N N . ASP A 1 83 ? 8.993 -28.120 10.493 1.00 94.50 83 ASP A N 1
ATOM 623 C CA . ASP A 1 83 ? 8.536 -29.463 10.844 1.00 94.50 83 ASP A CA 1
ATOM 624 C C . ASP A 1 83 ? 7.055 -29.400 11.236 1.00 94.50 83 ASP A C 1
ATOM 626 O O . ASP A 1 83 ? 6.688 -28.842 12.274 1.00 94.50 83 ASP A O 1
ATOM 630 N N . LEU A 1 84 ? 6.195 -29.921 10.360 1.00 95.25 84 LEU A N 1
ATOM 631 C CA . LEU A 1 84 ? 4.740 -29.890 10.504 1.00 95.25 84 LEU A CA 1
ATOM 632 C C . LEU A 1 84 ? 4.181 -31.309 10.521 1.00 95.25 84 LEU A C 1
ATOM 634 O O . LEU A 1 84 ? 4.633 -32.169 9.763 1.00 95.25 84 LEU A O 1
ATOM 638 N N . ASP A 1 85 ? 3.136 -31.531 11.322 1.00 94.81 85 ASP A N 1
ATOM 639 C CA . ASP A 1 85 ? 2.373 -32.778 11.273 1.00 94.81 85 ASP A CA 1
ATOM 640 C C . ASP A 1 85 ? 1.748 -32.939 9.872 1.00 94.81 85 ASP A C 1
ATOM 642 O O . ASP A 1 85 ? 0.924 -32.109 9.471 1.00 94.81 85 ASP A O 1
ATOM 646 N N . PRO A 1 86 ? 2.084 -34.004 9.115 1.00 92.31 86 PRO A N 1
ATOM 647 C CA . PRO A 1 86 ? 1.501 -34.246 7.798 1.00 92.31 86 PRO A CA 1
ATOM 648 C C . PRO A 1 86 ? -0.032 -34.336 7.805 1.00 92.31 86 PRO A C 1
ATOM 650 O O . PRO A 1 86 ? -0.657 -34.114 6.768 1.00 92.31 86 PRO A O 1
ATOM 653 N N . ALA A 1 87 ? -0.653 -34.651 8.949 1.00 94.81 87 ALA A N 1
ATOM 654 C CA . ALA A 1 87 ? -2.106 -34.684 9.096 1.00 94.81 87 ALA A CA 1
ATOM 655 C C . ALA A 1 87 ? -2.768 -33.305 8.931 1.00 94.81 87 ALA A C 1
ATOM 657 O O . ALA A 1 87 ? -3.954 -33.255 8.603 1.00 94.81 87 ALA A O 1
ATOM 658 N N . LEU A 1 88 ? -2.017 -32.211 9.107 1.00 93.25 88 LEU A N 1
ATOM 659 C CA . LEU A 1 88 ? -2.509 -30.849 8.889 1.00 93.25 88 LEU A CA 1
ATOM 660 C C . LEU A 1 88 ? -2.747 -30.540 7.406 1.00 93.25 88 LEU A C 1
ATOM 662 O O . LEU A 1 88 ? -3.512 -29.635 7.090 1.00 93.25 88 LEU A O 1
ATOM 666 N N . ASN A 1 89 ? -2.112 -31.285 6.489 1.00 92.31 89 ASN A N 1
ATOM 667 C CA . ASN A 1 89 ? -2.191 -31.046 5.043 1.00 92.31 89 ASN A CA 1
ATOM 668 C C . ASN A 1 89 ? -1.935 -29.565 4.681 1.00 92.31 89 ASN A C 1
ATOM 670 O O . ASN A 1 89 ? -2.673 -28.956 3.903 1.00 92.31 89 ASN A O 1
ATOM 674 N N . ALA A 1 90 ? -0.905 -28.987 5.302 1.00 95.00 90 ALA A N 1
ATOM 675 C CA . ALA A 1 90 ? -0.612 -27.566 5.222 1.00 95.00 90 ALA A CA 1
ATOM 676 C C . ALA A 1 90 ? -0.178 -27.135 3.810 1.00 95.00 90 ALA A C 1
ATOM 678 O O . ALA A 1 90 ? 0.427 -27.900 3.051 1.00 95.00 90 ALA A O 1
ATOM 679 N N . GLY A 1 91 ? -0.480 -25.884 3.458 1.00 93.56 91 GLY A N 1
ATOM 680 C CA . GLY A 1 91 ? -0.047 -25.286 2.197 1.00 93.56 91 GLY A CA 1
ATOM 681 C C . GLY A 1 91 ? 1.454 -24.987 2.171 1.00 93.56 91 GLY A C 1
ATOM 682 O O . GLY A 1 91 ? 2.115 -24.927 3.201 1.00 93.56 91 GLY A O 1
ATOM 683 N N . VAL A 1 92 ? 1.995 -24.733 0.975 1.00 94.44 92 VAL A N 1
ATOM 684 C CA . VAL A 1 92 ? 3.431 -24.462 0.755 1.00 94.44 92 VAL A CA 1
ATOM 685 C C . VAL A 1 92 ? 3.988 -23.369 1.678 1.00 94.44 92 VAL A C 1
ATOM 687 O O . VAL A 1 92 ? 5.058 -23.546 2.254 1.00 94.44 92 VAL A O 1
ATOM 690 N N . ARG A 1 93 ? 3.252 -22.263 1.849 1.00 93.44 93 ARG A N 1
ATOM 691 C CA . ARG A 1 93 ? 3.681 -21.120 2.673 1.00 93.44 93 ARG A CA 1
ATOM 692 C C . ARG A 1 93 ? 3.843 -21.457 4.156 1.00 93.44 93 ARG A C 1
ATOM 694 O O . ARG A 1 93 ? 4.646 -20.815 4.815 1.00 93.44 93 ARG A O 1
ATOM 701 N N . ALA A 1 94 ? 3.169 -22.496 4.648 1.00 95.69 94 ALA A N 1
ATOM 702 C CA . ALA A 1 94 ? 3.366 -22.972 6.010 1.00 95.69 94 ALA A CA 1
ATOM 703 C C . ALA A 1 94 ? 4.698 -23.719 6.185 1.00 95.69 94 ALA A C 1
ATOM 705 O O . ALA A 1 94 ? 5.163 -23.844 7.305 1.00 95.69 94 ALA A O 1
ATOM 706 N N . TYR A 1 95 ? 5.328 -24.221 5.114 1.00 96.12 95 TYR A N 1
ATOM 707 C CA . TYR A 1 95 ? 6.591 -24.965 5.204 1.00 96.12 95 TYR A CA 1
ATOM 708 C C . TYR A 1 95 ? 7.829 -24.088 5.033 1.00 96.12 95 TYR A C 1
ATOM 710 O O . TYR A 1 95 ? 8.844 -24.349 5.675 1.00 96.12 95 TYR A O 1
ATOM 718 N N . TYR A 1 96 ? 7.773 -23.075 4.169 1.00 95.69 96 TYR A N 1
ATOM 719 C CA . TYR A 1 96 ? 8.896 -22.178 3.896 1.00 95.69 96 TYR A CA 1
ATOM 720 C C . TYR A 1 96 ? 8.424 -20.841 3.312 1.00 95.69 96 TYR A C 1
ATOM 722 O O . TYR A 1 96 ? 7.390 -20.749 2.648 1.00 95.69 96 TYR A O 1
ATOM 730 N N . SER A 1 97 ? 9.231 -19.794 3.497 1.00 94.44 97 SER A N 1
ATOM 731 C CA . SER A 1 97 ? 8.940 -18.439 3.003 1.00 94.44 97 SER A CA 1
ATOM 732 C C . SER A 1 97 ? 9.575 -18.103 1.642 1.00 94.44 97 SER A C 1
ATOM 734 O O . SER A 1 97 ? 9.236 -17.083 1.038 1.00 94.44 97 SER A O 1
ATOM 736 N N . ALA A 1 98 ? 10.447 -18.969 1.115 1.00 96.25 98 ALA A N 1
ATOM 737 C CA . ALA A 1 98 ? 11.069 -18.811 -0.201 1.00 96.25 98 ALA A CA 1
ATOM 738 C C . ALA A 1 98 ? 10.096 -19.025 -1.378 1.00 96.25 98 ALA A C 1
ATOM 740 O O . ALA A 1 98 ? 9.044 -19.653 -1.252 1.00 96.25 98 ALA A O 1
ATOM 741 N N . VAL A 1 99 ? 10.477 -18.535 -2.559 1.00 97.00 99 VAL A N 1
ATOM 742 C CA . VAL A 1 99 ? 9.742 -18.702 -3.820 1.00 97.00 99 VAL A CA 1
ATOM 743 C C . VAL A 1 99 ? 10.611 -19.470 -4.814 1.00 97.00 99 VAL A C 1
ATOM 745 O O . VAL A 1 99 ? 11.733 -19.063 -5.107 1.00 97.00 99 VAL A O 1
ATOM 748 N N . GLY A 1 100 ? 10.092 -20.568 -5.368 1.00 97.94 100 GLY A N 1
ATOM 749 C CA . GLY A 1 100 ? 10.785 -21.345 -6.401 1.00 97.94 100 GLY A CA 1
ATOM 750 C C . GLY A 1 100 ? 10.928 -20.609 -7.736 1.00 97.94 100 GLY A C 1
ATOM 751 O O . GLY A 1 100 ? 10.125 -19.736 -8.055 1.00 97.94 100 GLY A O 1
ATOM 752 N N . ASP A 1 101 ? 11.923 -20.982 -8.538 1.00 96.75 101 ASP A N 1
ATOM 753 C CA . ASP A 1 101 ? 12.236 -20.391 -9.855 1.00 96.75 101 ASP A CA 1
ATOM 754 C C . ASP A 1 101 ? 11.034 -20.284 -10.812 1.00 96.75 101 ASP A C 1
ATOM 756 O O . ASP A 1 101 ? 10.761 -19.221 -11.376 1.00 96.75 101 ASP A O 1
ATOM 760 N N . THR A 1 102 ? 10.270 -21.363 -10.940 1.00 95.56 102 THR A N 1
ATOM 761 C CA . THR A 1 102 ? 9.115 -21.467 -11.834 1.00 95.56 102 THR A CA 1
ATOM 762 C C . THR A 1 102 ? 7.971 -20.581 -11.348 1.00 95.56 102 THR A C 1
ATOM 764 O O . THR A 1 102 ? 7.367 -19.853 -12.138 1.00 95.56 102 THR A O 1
ATOM 767 N N . ASN A 1 103 ? 7.709 -20.586 -10.037 1.00 95.50 103 ASN A N 1
ATOM 768 C CA . ASN A 1 103 ? 6.672 -19.753 -9.428 1.00 95.50 103 ASN A CA 1
ATOM 769 C C . ASN A 1 103 ? 7.051 -18.272 -9.486 1.00 95.50 103 ASN A C 1
ATOM 771 O O . ASN A 1 103 ? 6.196 -17.434 -9.765 1.00 95.50 103 ASN A O 1
ATOM 775 N N . PHE A 1 104 ? 8.330 -17.945 -9.283 1.00 97.06 104 PHE A N 1
ATOM 776 C CA . PHE A 1 104 ? 8.827 -16.583 -9.412 1.00 97.06 104 PHE A CA 1
ATOM 777 C C . PHE A 1 104 ? 8.632 -16.069 -10.841 1.00 97.06 104 PHE A C 1
ATOM 779 O O . PHE A 1 104 ? 8.039 -15.011 -11.040 1.00 97.06 104 PHE A O 1
ATOM 786 N N . GLN A 1 105 ? 9.042 -16.841 -11.851 1.00 96.69 105 GLN A N 1
ATOM 787 C CA . GLN A 1 105 ? 8.853 -16.444 -13.244 1.00 96.69 105 GLN A CA 1
ATOM 788 C C . GLN A 1 105 ? 7.372 -16.259 -13.599 1.00 96.69 105 GLN A C 1
ATOM 790 O O . GLN A 1 105 ? 7.027 -15.287 -14.271 1.00 96.69 105 GLN A O 1
ATOM 795 N N . ALA A 1 106 ? 6.499 -17.160 -13.142 1.00 95.56 106 ALA A N 1
ATOM 796 C CA . ALA A 1 106 ? 5.062 -17.055 -13.378 1.00 95.56 106 ALA A CA 1
ATOM 797 C C . ALA A 1 106 ? 4.450 -15.807 -12.718 1.00 95.56 106 ALA A C 1
ATOM 799 O O . ALA A 1 106 ? 3.628 -15.132 -13.335 1.00 95.56 106 ALA A O 1
ATOM 800 N N . MET A 1 107 ? 4.873 -15.483 -11.493 1.00 95.38 107 MET A N 1
ATOM 801 C CA . MET A 1 107 ? 4.316 -14.385 -10.702 1.00 95.38 107 MET A CA 1
ATOM 802 C C . MET A 1 107 ? 4.855 -13.013 -11.125 1.00 95.38 107 MET A C 1
ATOM 804 O O . MET A 1 107 ? 4.093 -12.055 -11.233 1.00 95.38 107 MET A O 1
ATOM 808 N N . TYR A 1 108 ? 6.160 -12.895 -11.372 1.00 96.44 108 TYR A N 1
ATOM 809 C CA . TYR A 1 108 ? 6.831 -11.611 -11.609 1.00 96.44 108 TYR A CA 1
ATOM 810 C C . TYR A 1 108 ? 7.130 -11.343 -13.090 1.00 96.44 108 TYR A C 1
ATOM 812 O O . TYR A 1 108 ? 7.501 -10.227 -13.446 1.00 96.44 108 TYR A O 1
ATOM 820 N N . GLY A 1 109 ? 6.968 -12.337 -13.970 1.00 95.00 109 GLY A N 1
ATOM 821 C CA . GLY A 1 109 ? 7.213 -12.199 -15.412 1.00 95.00 109 GLY A CA 1
ATOM 822 C C . GLY A 1 109 ? 8.694 -12.116 -15.802 1.00 95.00 109 GLY A C 1
ATOM 823 O O . GLY A 1 109 ? 9.014 -11.948 -16.978 1.00 95.00 109 GLY A O 1
ATOM 824 N N . VAL A 1 110 ? 9.599 -12.259 -14.833 1.00 96.12 110 VAL A N 1
ATOM 825 C CA . VAL A 1 110 ? 11.056 -12.231 -14.998 1.00 96.12 110 VAL A CA 1
ATOM 826 C C . VAL A 1 110 ? 11.676 -13.418 -14.270 1.00 96.12 110 VAL A C 1
ATOM 828 O O . VAL A 1 110 ? 11.150 -13.881 -13.263 1.00 96.12 110 VAL A O 1
ATOM 831 N N . SER A 1 111 ? 12.790 -13.939 -14.780 1.00 96.62 111 SER A N 1
ATOM 832 C CA . SER A 1 111 ? 13.506 -15.040 -14.131 1.00 96.62 111 SER A CA 1
ATOM 833 C C . SER A 1 111 ? 14.458 -14.507 -13.065 1.00 96.62 111 SER A C 1
ATOM 835 O O . SER A 1 111 ? 15.221 -13.578 -13.326 1.00 96.62 111 SER A O 1
ATOM 837 N N . ALA A 1 112 ? 14.464 -15.148 -11.901 1.00 96.50 112 ALA A N 1
ATOM 838 C CA . ALA A 1 112 ? 15.466 -14.957 -10.861 1.00 96.50 112 ALA A CA 1
ATOM 839 C C . ALA A 1 112 ? 16.094 -16.302 -10.491 1.00 96.50 112 ALA A C 1
ATOM 841 O O . ALA A 1 112 ? 15.488 -17.357 -10.689 1.00 96.50 112 ALA A O 1
ATOM 842 N N . THR A 1 113 ? 17.310 -16.269 -9.958 1.00 97.50 113 THR A N 1
ATOM 843 C CA . THR A 1 113 ? 17.966 -17.451 -9.396 1.00 97.50 113 THR A CA 1
ATOM 844 C C . THR A 1 113 ? 18.658 -17.057 -8.110 1.00 97.50 113 THR A C 1
ATOM 846 O O . THR A 1 113 ? 19.702 -16.419 -8.171 1.00 97.50 113 THR A O 1
ATOM 849 N N . LEU A 1 114 ? 18.085 -17.451 -6.971 1.00 97.50 114 LEU A N 1
ATOM 850 C CA . LEU A 1 114 ? 18.589 -17.083 -5.643 1.00 97.50 114 LEU A CA 1
ATOM 851 C C . LEU A 1 114 ? 18.759 -15.561 -5.498 1.00 97.50 114 LEU A C 1
ATOM 853 O O . LEU A 1 114 ? 19.804 -15.075 -5.081 1.00 97.50 114 LEU A O 1
ATOM 857 N N . ALA A 1 115 ? 17.738 -14.811 -5.901 1.00 98.00 115 ALA A N 1
ATOM 858 C CA . ALA A 1 115 ? 17.685 -13.376 -5.701 1.00 98.00 115 ALA A CA 1
ATOM 859 C C . ALA A 1 115 ? 17.259 -13.024 -4.267 1.00 98.00 115 ALA A C 1
ATOM 861 O O . ALA A 1 115 ? 16.573 -13.777 -3.566 1.00 98.00 115 ALA A O 1
ATOM 862 N N . ASP A 1 116 ? 17.661 -11.826 -3.892 1.00 97.44 116 ASP A N 1
ATOM 863 C CA . ASP A 1 116 ? 17.511 -11.185 -2.602 1.00 97.44 116 ASP A CA 1
ATOM 864 C C . ASP A 1 116 ? 16.289 -10.270 -2.583 1.00 97.44 116 ASP A C 1
ATOM 866 O O . ASP A 1 116 ? 15.769 -9.897 -3.639 1.00 97.44 116 ASP A O 1
ATOM 870 N N . THR A 1 117 ? 15.865 -9.834 -1.394 1.00 96.56 117 THR A N 1
ATOM 871 C CA . THR A 1 117 ? 14.765 -8.865 -1.247 1.00 96.56 117 THR A CA 1
ATOM 872 C C . THR A 1 117 ? 15.131 -7.628 -0.434 1.00 96.56 117 THR A C 1
ATOM 874 O O . THR A 1 117 ? 16.030 -7.659 0.408 1.00 96.56 117 THR A O 1
ATOM 877 N N . ILE A 1 118 ? 14.425 -6.523 -0.692 1.00 97.94 118 ILE A N 1
ATOM 878 C CA . ILE A 1 118 ? 14.396 -5.312 0.142 1.00 97.94 118 ILE A CA 1
ATOM 879 C C . ILE A 1 118 ? 12.936 -4.841 0.228 1.00 97.94 118 ILE A C 1
ATOM 881 O O . ILE A 1 118 ? 12.404 -4.385 -0.786 1.00 97.94 118 ILE A O 1
ATOM 885 N N . PRO A 1 119 ? 12.270 -4.924 1.393 1.00 97.00 119 PRO A N 1
ATOM 886 C CA . PRO A 1 119 ? 11.010 -4.226 1.620 1.00 97.00 119 PRO A CA 1
ATOM 887 C C . PRO A 1 119 ? 11.272 -2.727 1.812 1.00 97.00 119 PRO A C 1
ATOM 889 O O . PRO A 1 119 ? 11.970 -2.310 2.740 1.00 97.00 119 PRO A O 1
ATOM 892 N N . VAL A 1 120 ? 10.719 -1.915 0.917 1.00 98.31 120 VAL A N 1
ATOM 893 C CA . VAL A 1 120 ? 10.733 -0.453 0.974 1.00 98.31 120 VAL A CA 1
ATOM 894 C C . VAL A 1 120 ? 9.389 0.024 1.499 1.00 98.31 120 VAL A C 1
ATOM 896 O O . VAL A 1 120 ? 8.351 -0.194 0.882 1.00 98.31 120 VAL A O 1
ATOM 899 N N . VAL A 1 121 ? 9.436 0.689 2.643 1.00 97.69 121 VAL A N 1
ATOM 900 C CA . VAL A 1 121 ? 8.285 1.120 3.435 1.00 97.69 121 VAL A CA 1
ATOM 901 C C . VAL A 1 121 ? 8.153 2.627 3.280 1.00 97.69 121 VAL A C 1
ATOM 903 O O . VAL A 1 121 ? 9.070 3.358 3.660 1.00 97.69 121 VAL A O 1
ATOM 906 N N . PHE A 1 122 ? 7.036 3.100 2.738 1.00 98.25 122 PHE A N 1
ATOM 907 C CA . PHE A 1 122 ? 6.760 4.515 2.481 1.00 98.25 122 PHE A CA 1
ATOM 908 C C . PHE A 1 122 ? 5.822 5.115 3.528 1.00 98.25 122 PHE A C 1
ATOM 910 O O . PHE A 1 122 ? 5.062 4.407 4.184 1.00 98.25 122 PHE A O 1
ATOM 917 N N . SER A 1 123 ? 5.870 6.437 3.695 1.00 97.12 123 SER A N 1
ATOM 918 C CA . SER A 1 123 ? 4.967 7.163 4.596 1.00 97.12 123 SER A CA 1
ATOM 919 C C . SER A 1 123 ? 3.556 7.361 4.043 1.00 97.12 123 SER A C 1
ATOM 921 O O . SER A 1 123 ? 2.660 7.713 4.806 1.00 97.12 123 SER A O 1
ATOM 923 N N . HIS A 1 124 ? 3.380 7.168 2.739 1.00 97.75 124 HIS A N 1
ATOM 924 C CA . HIS A 1 124 ? 2.138 7.347 1.993 1.00 97.75 124 HIS A CA 1
ATOM 925 C C . HIS A 1 124 ? 2.018 6.223 0.959 1.00 97.75 124 HIS A C 1
ATOM 927 O O . HIS A 1 124 ? 3.045 5.644 0.583 1.00 97.75 124 HIS A O 1
ATOM 933 N N . PRO A 1 125 ? 0.805 5.915 0.477 1.00 97.38 125 PRO A N 1
ATOM 934 C CA . PRO A 1 125 ? 0.623 4.876 -0.525 1.00 97.38 125 PRO A CA 1
ATOM 935 C C . PRO A 1 125 ? 1.261 5.258 -1.859 1.00 97.38 125 PRO A C 1
ATOM 937 O O . PRO A 1 125 ? 1.226 6.413 -2.294 1.00 97.38 125 PRO A O 1
ATOM 940 N N . VAL A 1 126 ? 1.837 4.259 -2.519 1.00 97.62 126 VAL A N 1
ATOM 941 C CA . VAL A 1 126 ? 2.468 4.398 -3.830 1.00 97.62 126 VAL A CA 1
ATOM 942 C C . VAL A 1 126 ? 1.394 4.367 -4.914 1.00 97.62 126 VAL A C 1
ATOM 944 O O . VAL A 1 126 ? 0.535 3.482 -4.940 1.00 97.62 126 VAL A O 1
ATOM 947 N N . LEU A 1 127 ? 1.466 5.297 -5.866 1.00 96.12 127 LEU A N 1
ATOM 948 C CA . LEU A 1 127 ? 0.655 5.231 -7.075 1.00 96.12 127 LEU A CA 1
ATOM 949 C C . LEU A 1 127 ? 1.130 4.047 -7.926 1.00 96.12 127 LEU A C 1
ATOM 951 O O . LEU A 1 127 ? 2.193 4.112 -8.545 1.00 96.12 127 LEU A O 1
ATOM 955 N N . GLY A 1 128 ? 0.343 2.972 -7.982 1.00 94.06 128 GLY A N 1
ATOM 956 C CA . GLY A 1 128 ? 0.793 1.707 -8.568 1.00 94.06 128 GLY A CA 1
ATOM 957 C C . GLY A 1 128 ? 1.242 1.788 -10.029 1.00 94.06 128 GLY A C 1
ATOM 958 O O . GLY A 1 128 ? 2.185 1.102 -10.410 1.00 94.06 128 GLY A O 1
ATOM 959 N N . THR A 1 129 ? 0.653 2.677 -10.829 1.00 93.19 129 THR A N 1
ATOM 960 C CA . THR A 1 129 ? 1.045 2.909 -12.233 1.00 93.19 129 THR A CA 1
ATOM 961 C C . THR A 1 129 ? 2.402 3.605 -12.397 1.00 93.19 129 THR A C 1
ATOM 963 O O . THR A 1 129 ? 2.974 3.566 -13.483 1.00 93.19 129 THR A O 1
ATOM 966 N N . SER A 1 130 ? 2.946 4.197 -11.329 1.00 94.50 130 SER A N 1
ATOM 967 C CA . SER A 1 130 ? 4.298 4.779 -11.300 1.00 94.50 130 SER A CA 1
ATOM 968 C C . SER A 1 130 ? 5.379 3.800 -10.823 1.00 94.50 130 SER A C 1
ATOM 970 O O . SER A 1 130 ? 6.570 4.111 -10.864 1.00 94.50 130 SER A O 1
ATOM 972 N N . LEU A 1 131 ? 4.987 2.607 -10.360 1.00 96.50 131 LEU A N 1
ATOM 973 C CA . LEU A 1 131 ? 5.911 1.644 -9.779 1.00 96.50 131 LEU A CA 1
ATOM 974 C C . LEU A 1 131 ? 6.707 0.914 -10.865 1.00 96.50 131 LEU A C 1
ATOM 976 O O . LEU A 1 131 ? 6.183 0.058 -11.581 1.00 96.50 131 LEU A O 1
ATOM 980 N N . THR A 1 132 ? 8.005 1.203 -10.937 1.00 95.94 132 THR A N 1
ATOM 981 C CA . THR A 1 132 ? 8.943 0.512 -11.828 1.00 95.94 132 THR A CA 1
ATOM 982 C C . THR A 1 132 ? 10.224 0.141 -11.079 1.00 95.94 132 THR A C 1
ATOM 984 O O . THR A 1 132 ? 10.632 0.873 -10.176 1.00 95.94 132 THR A O 1
ATOM 987 N N . PRO A 1 133 ? 10.915 -0.957 -11.445 1.00 97.12 133 PRO A N 1
ATOM 988 C CA . PRO A 1 133 ? 12.236 -1.255 -10.889 1.00 97.12 133 PRO A CA 1
ATOM 989 C C . PRO A 1 133 ? 13.247 -0.126 -11.134 1.00 97.12 133 PRO A C 1
ATOM 991 O O . PRO A 1 133 ? 14.099 0.133 -10.292 1.00 97.12 133 PRO A O 1
ATOM 994 N N . GLN A 1 134 ? 13.129 0.578 -12.265 1.00 96.75 134 GLN A N 1
ATOM 995 C CA . GLN A 1 134 ? 14.025 1.666 -12.662 1.00 96.75 134 GLN A CA 1
ATOM 996 C C . GLN A 1 134 ? 13.924 2.889 -11.756 1.00 96.75 134 GLN A C 1
ATOM 998 O O . GLN A 1 134 ? 14.863 3.673 -11.737 1.00 96.75 134 GLN A O 1
ATOM 1003 N N . ALA A 1 135 ? 12.836 3.044 -10.997 1.00 97.81 135 ALA A N 1
ATOM 1004 C CA . ALA A 1 135 ? 12.713 4.109 -10.012 1.00 97.81 135 ALA A CA 1
ATOM 1005 C C . ALA A 1 135 ? 13.626 3.915 -8.790 1.00 97.81 135 ALA A C 1
ATOM 1007 O O . ALA A 1 135 ? 13.742 4.833 -7.984 1.00 97.81 135 ALA A O 1
ATOM 1008 N N . PHE A 1 136 ? 14.290 2.761 -8.649 1.00 98.62 136 PHE A N 1
ATOM 1009 C CA . PHE A 1 136 ? 15.122 2.426 -7.496 1.00 98.62 136 PHE A CA 1
ATOM 1010 C C . PHE A 1 136 ? 16.595 2.215 -7.877 1.00 98.62 136 PHE A C 1
ATOM 1012 O O . PHE A 1 136 ? 16.922 1.564 -8.872 1.00 98.62 136 PHE A O 1
ATOM 1019 N N . GLU A 1 137 ? 17.495 2.696 -7.022 1.00 98.44 137 GLU A N 1
ATOM 1020 C CA . GLU A 1 137 ? 18.933 2.404 -7.056 1.00 98.44 137 GLU A CA 1
ATOM 1021 C C . GLU A 1 137 ? 19.384 1.908 -5.679 1.00 98.44 137 GLU A C 1
ATOM 1023 O O . GLU A 1 137 ? 19.127 2.552 -4.658 1.00 98.44 137 GLU A O 1
ATOM 1028 N N . ILE A 1 138 ? 20.088 0.778 -5.654 1.00 98.69 138 ILE A N 1
ATOM 1029 C CA . ILE A 1 138 ? 20.635 0.175 -4.438 1.00 98.69 138 ILE A CA 1
ATOM 1030 C C . ILE A 1 138 ? 22.151 0.334 -4.459 1.00 98.69 138 ILE A C 1
ATOM 1032 O O . ILE A 1 138 ? 22.816 -0.151 -5.370 1.00 98.69 138 ILE A O 1
ATOM 1036 N N . GLU A 1 139 ? 22.704 1.018 -3.464 1.00 98.56 139 GLU A N 1
ATOM 1037 C CA . GLU A 1 139 ? 24.150 1.123 -3.268 1.00 98.56 139 GLU A CA 1
ATOM 1038 C C . GLU A 1 139 ? 24.626 0.020 -2.330 1.00 98.56 139 GLU A C 1
ATOM 1040 O O . GLU A 1 139 ? 24.072 -0.162 -1.242 1.00 98.56 139 GLU A O 1
ATOM 1045 N N . LEU A 1 140 ? 25.667 -0.693 -2.747 1.00 98.56 140 LEU A N 1
ATOM 1046 C CA . LEU A 1 140 ? 26.289 -1.776 -1.993 1.00 98.56 140 LEU A CA 1
ATOM 1047 C C . LEU A 1 140 ? 27.478 -1.259 -1.182 1.00 98.56 140 LEU A C 1
ATOM 1049 O O . LEU A 1 140 ? 28.056 -0.215 -1.486 1.00 98.56 140 LEU A O 1
ATOM 1053 N N . ASN A 1 141 ? 27.903 -2.019 -0.175 1.00 97.88 141 ASN A N 1
ATOM 1054 C CA . ASN A 1 141 ? 29.102 -1.720 0.617 1.00 97.88 141 ASN A CA 1
ATOM 1055 C C . ASN A 1 141 ? 30.397 -1.632 -0.221 1.00 97.88 141 ASN A C 1
ATOM 1057 O O . ASN A 1 141 ? 31.373 -1.021 0.211 1.00 97.88 141 ASN A O 1
ATOM 1061 N N . THR A 1 142 ? 30.399 -2.197 -1.429 1.00 97.06 142 THR A N 1
ATOM 1062 C CA . THR A 1 142 ? 31.484 -2.092 -2.419 1.00 97.06 142 THR A CA 1
ATOM 1063 C C . THR A 1 142 ? 31.507 -0.751 -3.168 1.00 97.06 142 THR A C 1
ATOM 1065 O O . THR A 1 142 ? 32.473 -0.460 -3.875 1.00 97.06 142 THR A O 1
ATOM 1068 N N . GLY A 1 143 ? 30.457 0.068 -3.036 1.00 97.19 143 GLY A N 1
ATOM 1069 C CA . GLY A 1 143 ? 30.219 1.280 -3.825 1.00 97.19 143 GLY A CA 1
ATOM 1070 C C . GLY A 1 143 ? 29.543 1.026 -5.178 1.00 97.19 143 GLY A C 1
ATOM 1071 O O . GLY A 1 143 ? 29.272 1.981 -5.909 1.00 97.19 143 GLY A O 1
ATOM 1072 N N . GLU A 1 144 ? 29.269 -0.237 -5.525 1.00 98.06 144 GLU A N 1
ATOM 1073 C CA . GLU A 1 144 ? 28.463 -0.593 -6.694 1.00 98.06 144 GLU A CA 1
ATOM 1074 C C . GLU A 1 144 ? 27.019 -0.107 -6.530 1.00 98.06 144 GLU A C 1
ATOM 1076 O O . GLU A 1 144 ? 26.490 -0.042 -5.419 1.00 98.06 144 GLU A O 1
ATOM 1081 N N . ARG A 1 145 ? 26.387 0.244 -7.651 1.00 97.75 145 ARG A N 1
ATOM 1082 C CA . ARG A 1 145 ? 24.994 0.683 -7.719 1.00 97.75 145 ARG A CA 1
ATOM 1083 C C . ARG A 1 145 ? 24.229 -0.236 -8.647 1.00 97.75 145 ARG A C 1
ATOM 1085 O O . ARG A 1 145 ? 24.621 -0.392 -9.803 1.00 97.75 145 ARG A O 1
ATOM 1092 N N . VAL A 1 146 ? 23.150 -0.817 -8.143 1.00 97.44 146 VAL A N 1
ATOM 1093 C CA . VAL A 1 146 ? 22.357 -1.810 -8.868 1.00 97.44 146 VAL A CA 1
ATOM 1094 C C . VAL A 1 146 ? 20.898 -1.380 -8.958 1.00 97.44 146 VAL A C 1
ATOM 1096 O O . VAL A 1 146 ? 20.326 -0.846 -8.008 1.00 97.44 146 VAL A O 1
ATOM 1099 N N . THR A 1 147 ? 20.291 -1.620 -10.117 1.00 97.62 147 THR A N 1
ATOM 1100 C CA . THR A 1 147 ? 18.844 -1.491 -10.313 1.00 97.62 147 THR A CA 1
ATOM 1101 C C . THR A 1 147 ? 18.187 -2.834 -9.987 1.00 97.62 147 THR A C 1
ATOM 1103 O O . THR A 1 147 ? 18.697 -3.868 -10.433 1.00 97.62 147 THR A O 1
ATOM 1106 N N . PRO A 1 148 ? 17.072 -2.860 -9.239 1.00 98.00 148 PRO A N 1
ATOM 1107 C CA . PRO A 1 148 ? 16.339 -4.092 -8.979 1.00 98.00 148 PRO A CA 1
ATOM 1108 C C . PRO A 1 148 ? 15.877 -4.803 -10.251 1.00 98.00 148 PRO A C 1
ATOM 1110 O O . PRO A 1 148 ? 15.584 -4.183 -11.273 1.00 98.00 148 PRO A O 1
ATOM 1113 N N . LEU A 1 149 ? 15.756 -6.124 -10.156 1.00 97.62 149 LEU A N 1
ATOM 1114 C CA . LEU A 1 149 ? 15.143 -6.959 -11.185 1.00 97.62 149 LEU A CA 1
ATOM 1115 C C . LEU A 1 149 ? 13.621 -6.767 -11.214 1.00 97.62 149 LEU A C 1
ATOM 1117 O O . LEU A 1 149 ? 13.021 -6.726 -12.287 1.00 97.62 149 LEU A O 1
ATOM 1121 N N . ALA A 1 150 ? 13.003 -6.661 -10.037 1.00 97.88 150 ALA A N 1
ATOM 1122 C CA . ALA A 1 150 ? 11.570 -6.457 -9.877 1.00 97.88 150 ALA A CA 1
ATOM 1123 C C . ALA A 1 150 ? 11.279 -5.502 -8.712 1.00 97.88 150 ALA A C 1
ATOM 1125 O O . ALA A 1 150 ? 12.040 -5.438 -7.747 1.00 97.88 150 ALA A O 1
ATOM 1126 N N . ALA A 1 151 ? 10.154 -4.799 -8.812 1.00 97.75 151 ALA A N 1
ATOM 1127 C CA . ALA A 1 151 ? 9.542 -4.012 -7.751 1.00 97.75 151 ALA A CA 1
ATOM 1128 C C . ALA A 1 151 ? 8.057 -4.385 -7.718 1.00 97.75 151 ALA A C 1
ATOM 1130 O O . ALA A 1 151 ? 7.402 -4.388 -8.763 1.00 97.75 151 ALA A O 1
ATOM 1131 N N . SER A 1 152 ? 7.552 -4.778 -6.553 1.00 96.50 152 SER A N 1
ATOM 1132 C CA . SER A 1 152 ? 6.247 -5.423 -6.429 1.00 96.50 152 SER A CA 1
ATOM 1133 C C . SER A 1 152 ? 5.504 -4.958 -5.193 1.00 96.50 152 SER A C 1
ATOM 1135 O O . SER A 1 152 ? 6.119 -4.758 -4.153 1.00 96.50 152 SER A O 1
ATOM 1137 N N . PHE A 1 153 ? 4.179 -4.870 -5.285 1.00 95.69 153 PHE A N 1
ATOM 1138 C CA . PHE A 1 153 ? 3.344 -4.757 -4.096 1.00 95.69 153 PHE A CA 1
ATOM 1139 C C . PHE A 1 153 ? 3.253 -6.065 -3.317 1.00 95.69 153 PHE A C 1
ATOM 1141 O O . PHE A 1 153 ? 3.003 -6.007 -2.130 1.00 95.69 153 PHE A O 1
ATOM 1148 N N . LEU A 1 154 ? 3.505 -7.234 -3.918 1.00 93.75 154 LEU A N 1
ATOM 1149 C CA . LEU A 1 154 ? 3.379 -8.501 -3.196 1.00 93.75 154 LEU A CA 1
ATOM 1150 C C . LEU A 1 154 ? 4.344 -8.575 -2.003 1.00 93.75 154 LEU A C 1
ATOM 1152 O O . LEU A 1 154 ? 5.542 -8.339 -2.191 1.00 93.75 154 LEU A O 1
ATOM 1156 N N . PRO A 1 155 ? 3.861 -8.980 -0.816 1.00 90.25 155 PRO A N 1
ATOM 1157 C CA . PRO A 1 155 ? 2.504 -9.488 -0.532 1.00 90.25 155 PRO A CA 1
ATOM 1158 C C . PRO A 1 155 ? 1.415 -8.434 -0.217 1.00 90.25 155 PRO A C 1
ATOM 1160 O O . PRO A 1 155 ? 0.246 -8.792 -0.220 1.00 90.25 155 PRO A O 1
ATOM 1163 N N . ASN A 1 156 ? 1.768 -7.160 -0.038 1.00 90.88 156 ASN A N 1
ATOM 1164 C CA . ASN A 1 156 ? 0.910 -5.992 0.258 1.00 90.88 156 ASN A CA 1
ATOM 1165 C C . ASN A 1 156 ? -0.121 -5.655 -0.847 1.00 90.88 156 ASN A C 1
ATOM 1167 O O . ASN A 1 156 ? -0.018 -4.649 -1.557 1.00 90.88 156 ASN A O 1
ATOM 1171 N N . GLY A 1 157 ? -1.098 -6.535 -1.053 1.00 87.56 157 GLY A N 1
ATOM 1172 C CA . GLY A 1 157 ? -2.075 -6.439 -2.138 1.00 87.56 157 GLY A CA 1
ATOM 1173 C C . GLY A 1 157 ? -3.285 -5.549 -1.858 1.00 87.56 157 GLY A C 1
ATOM 1174 O O . GLY A 1 157 ? -3.959 -5.160 -2.820 1.00 87.56 157 GLY A O 1
ATOM 1175 N N . GLU A 1 158 ? -3.562 -5.243 -0.590 1.00 90.00 158 GLU A N 1
ATOM 1176 C CA . GLU A 1 158 ? -4.779 -4.544 -0.176 1.00 90.00 158 GLU A CA 1
ATOM 1177 C C . GLU A 1 158 ? -4.783 -3.071 -0.599 1.00 90.00 158 GLU A C 1
ATOM 1179 O O . GLU A 1 158 ? -3.746 -2.404 -0.672 1.00 90.00 158 GLU A O 1
ATOM 1184 N N . TYR A 1 159 ? -5.960 -2.549 -0.947 1.00 89.62 159 TYR A N 1
ATOM 1185 C CA . TYR A 1 159 ? -6.081 -1.219 -1.554 1.00 89.62 159 TYR A CA 1
ATOM 1186 C C . TYR A 1 159 ? -5.908 -0.052 -0.563 1.00 89.62 159 TYR A C 1
ATOM 1188 O O . TYR A 1 159 ? -5.596 1.063 -0.992 1.00 89.62 159 TYR A O 1
ATOM 1196 N N . ASN A 1 160 ? -6.066 -0.298 0.734 1.00 91.31 160 ASN A N 1
ATOM 1197 C CA . ASN A 1 160 ? -5.731 0.589 1.858 1.00 91.31 160 ASN A CA 1
ATOM 1198 C C . ASN A 1 160 ? -4.251 0.506 2.287 1.00 91.31 160 ASN A C 1
ATOM 1200 O O . ASN A 1 160 ? -3.798 1.358 3.058 1.00 91.31 160 ASN A O 1
ATOM 1204 N N . GLU A 1 161 ? -3.485 -0.461 1.768 1.00 90.75 161 GLU A N 1
ATOM 1205 C CA . GLU A 1 161 ? -2.183 -0.854 2.336 1.00 90.75 161 GLU A CA 1
ATOM 1206 C C . GLU A 1 161 ? -0.975 -0.778 1.389 1.00 90.75 161 GLU A C 1
ATOM 1208 O O . GLU A 1 161 ? 0.120 -1.283 1.660 1.00 90.75 161 GLU A O 1
ATOM 1213 N N . ARG A 1 162 ? -1.118 -0.076 0.266 1.00 91.69 162 ARG A N 1
ATOM 1214 C CA . ARG A 1 162 ? -0.075 0.030 -0.770 1.00 91.69 162 ARG A CA 1
ATOM 1215 C C . ARG A 1 162 ? 1.090 0.966 -0.421 1.00 91.69 162 ARG A C 1
ATOM 1217 O O . ARG A 1 162 ? 1.634 1.647 -1.293 1.00 91.69 162 ARG A O 1
ATOM 1224 N N . GLN A 1 163 ? 1.479 1.033 0.846 1.00 95.12 163 GLN A N 1
ATOM 1225 C CA . GLN A 1 163 ? 2.624 1.797 1.339 1.00 95.12 163 GLN A CA 1
ATOM 1226 C C . GLN A 1 163 ? 3.922 0.972 1.351 1.00 95.12 163 GLN A C 1
ATOM 1228 O O . GLN A 1 163 ? 4.979 1.554 1.586 1.00 95.12 163 GLN A O 1
ATOM 1233 N N . THR A 1 164 ? 3.890 -0.340 1.081 1.00 96.69 164 THR A N 1
ATOM 1234 C CA . THR A 1 164 ? 5.110 -1.167 1.005 1.00 96.69 164 THR A CA 1
ATOM 1235 C C . THR A 1 164 ? 5.321 -1.791 -0.371 1.00 96.69 164 THR A C 1
ATOM 1237 O O . THR A 1 164 ? 4.420 -2.384 -0.959 1.00 96.69 164 THR A O 1
ATOM 1240 N N . VAL A 1 165 ? 6.552 -1.674 -0.874 1.00 97.50 165 VAL A N 1
ATOM 1241 C CA . VAL A 1 165 ? 7.027 -2.294 -2.117 1.00 97.50 165 VAL A CA 1
ATOM 1242 C C . VAL A 1 165 ? 8.186 -3.224 -1.797 1.00 97.50 165 VAL A C 1
ATOM 1244 O O . VAL A 1 165 ? 9.160 -2.814 -1.173 1.00 97.50 165 VAL A O 1
ATOM 1247 N N . VAL A 1 166 ? 8.143 -4.458 -2.286 1.00 97.50 166 VAL A N 1
ATOM 1248 C CA . VAL A 1 166 ? 9.254 -5.405 -2.190 1.00 97.50 166 VAL A CA 1
ATOM 1249 C C . VAL A 1 166 ? 10.068 -5.367 -3.479 1.00 97.50 166 VAL A C 1
ATOM 1251 O O . VAL A 1 166 ? 9.576 -5.670 -4.570 1.00 97.50 166 VAL A O 1
ATOM 1254 N N . LEU A 1 167 ? 11.339 -4.994 -3.350 1.00 98.50 167 LEU A N 1
ATOM 1255 C CA . LEU A 1 167 ? 12.326 -5.083 -4.419 1.00 98.50 167 LEU A CA 1
ATOM 1256 C C . LEU A 1 167 ? 12.937 -6.481 -4.438 1.00 98.50 167 LEU A C 1
ATOM 1258 O O . LEU A 1 167 ? 13.162 -7.072 -3.383 1.00 98.50 167 LEU A O 1
ATOM 1262 N N . THR A 1 168 ? 13.251 -6.996 -5.625 1.00 98.44 168 THR A N 1
ATOM 1263 C CA . THR A 1 168 ? 14.000 -8.251 -5.808 1.00 98.44 168 THR A CA 1
ATOM 1264 C C . THR A 1 168 ? 15.191 -8.044 -6.739 1.00 98.44 168 THR A C 1
ATOM 1266 O O . THR A 1 168 ? 15.062 -7.345 -7.745 1.00 98.44 168 THR A O 1
ATOM 1269 N N . GLY A 1 169 ? 16.346 -8.633 -6.428 1.00 98.12 169 GLY A N 1
ATOM 1270 C CA . GLY A 1 169 ? 17.579 -8.489 -7.214 1.00 98.12 169 GLY A CA 1
ATOM 1271 C C . GLY A 1 169 ? 18.780 -9.162 -6.551 1.00 98.12 169 GLY A C 1
ATOM 1272 O O . GLY A 1 169 ? 18.598 -10.120 -5.820 1.00 98.12 169 GLY A O 1
ATOM 1273 N N . TYR A 1 170 ? 20.000 -8.707 -6.835 1.00 97.12 170 TYR A N 1
ATOM 1274 C CA . TYR A 1 170 ? 21.232 -9.352 -6.358 1.00 97.12 170 TYR A CA 1
ATOM 1275 C C . TYR A 1 170 ? 22.118 -8.315 -5.673 1.00 97.12 170 TYR A C 1
ATOM 1277 O O . TYR A 1 170 ? 22.654 -7.430 -6.345 1.00 97.12 170 TYR A O 1
ATOM 1285 N N . TRP A 1 171 ? 22.235 -8.374 -4.349 1.00 95.69 171 TRP A N 1
ATOM 1286 C CA . TRP A 1 171 ? 22.913 -7.323 -3.582 1.00 95.69 171 TRP A CA 1
ATOM 1287 C C . TRP A 1 171 ? 23.490 -7.762 -2.244 1.00 95.69 171 TRP A C 1
ATOM 1289 O O . TRP A 1 171 ? 24.112 -6.932 -1.574 1.00 95.69 171 TRP A O 1
ATOM 1299 N N . GLY A 1 172 ? 23.302 -9.008 -1.818 1.00 94.44 172 GLY A N 1
ATOM 1300 C CA . GLY A 1 172 ? 23.799 -9.424 -0.523 1.00 94.44 172 GLY A CA 1
ATOM 1301 C C . GLY A 1 172 ? 24.269 -10.862 -0.424 1.00 94.44 172 GLY A C 1
ATOM 1302 O O . GLY A 1 172 ? 24.217 -11.646 -1.361 1.00 94.44 172 GLY A O 1
ATOM 1303 N N . ASN A 1 173 ? 24.812 -11.158 0.750 1.00 95.25 173 ASN A N 1
ATOM 1304 C CA . ASN A 1 173 ? 25.057 -12.495 1.259 1.00 95.25 173 ASN A CA 1
ATOM 1305 C C . ASN A 1 173 ? 24.894 -12.481 2.789 1.00 95.25 173 ASN A C 1
ATOM 1307 O O . ASN A 1 173 ? 24.635 -11.439 3.397 1.00 95.25 173 ASN A O 1
ATOM 1311 N N . ARG A 1 174 ? 25.014 -13.648 3.427 1.00 94.19 174 ARG A N 1
ATOM 1312 C CA . ARG A 1 174 ? 24.785 -13.805 4.879 1.00 94.19 174 ARG A CA 1
ATOM 1313 C C . ARG A 1 174 ? 26.017 -13.548 5.745 1.00 94.19 174 ARG A C 1
ATOM 1315 O O . ARG A 1 174 ? 25.994 -13.837 6.943 1.00 94.19 174 ARG A O 1
ATOM 1322 N N . LEU A 1 175 ? 27.113 -13.086 5.147 1.00 94.75 175 LEU A N 1
ATOM 1323 C CA . LEU A 1 175 ? 28.359 -12.859 5.869 1.00 94.75 175 LEU A CA 1
ATOM 1324 C C . LEU A 1 175 ? 28.235 -11.622 6.765 1.00 94.75 175 LEU A C 1
ATOM 1326 O O . LEU A 1 175 ? 27.506 -10.672 6.465 1.00 94.75 175 LEU A O 1
ATOM 1330 N N . GLN A 1 176 ? 28.949 -11.643 7.890 1.00 93.94 176 GLN A N 1
ATOM 1331 C CA . GLN A 1 176 ? 29.007 -10.488 8.781 1.00 93.94 176 GLN A CA 1
ATOM 1332 C C . GLN A 1 176 ? 29.763 -9.335 8.103 1.00 93.94 176 GLN A C 1
ATOM 1334 O O . GLN A 1 176 ? 30.693 -9.599 7.346 1.00 93.94 176 GLN A O 1
ATOM 1339 N N . PRO A 1 177 ? 29.416 -8.060 8.362 1.00 93.44 177 PRO A N 1
ATOM 1340 C CA . PRO A 1 177 ? 30.016 -6.923 7.656 1.00 93.44 177 PRO A CA 1
ATOM 1341 C C . PRO A 1 177 ? 31.539 -6.763 7.791 1.00 93.44 177 PRO A C 1
ATOM 1343 O O . PRO A 1 177 ? 32.128 -6.004 7.026 1.00 93.44 177 PRO A O 1
ATOM 1346 N N . ASP A 1 178 ? 32.168 -7.398 8.782 1.00 92.75 178 ASP A N 1
ATOM 1347 C CA . ASP A 1 178 ? 33.621 -7.408 8.976 1.00 92.75 178 ASP A CA 1
ATOM 1348 C C . ASP A 1 178 ? 34.343 -8.495 8.162 1.00 92.75 178 ASP A C 1
ATOM 1350 O O . ASP A 1 178 ? 35.574 -8.462 8.057 1.00 92.75 178 ASP A O 1
ATOM 1354 N N . ASP A 1 179 ? 33.600 -9.422 7.556 1.00 96.50 179 ASP A N 1
ATOM 1355 C CA . ASP A 1 179 ? 34.130 -10.379 6.593 1.00 96.50 179 ASP A CA 1
ATOM 1356 C C . ASP A 1 179 ? 34.513 -9.652 5.284 1.00 96.50 179 ASP A C 1
ATOM 1358 O O . ASP A 1 179 ? 33.712 -8.879 4.749 1.00 96.50 179 ASP A O 1
ATOM 1362 N N . PRO A 1 180 ? 35.730 -9.861 4.744 1.00 95.31 180 PRO A N 1
ATOM 1363 C CA . PRO A 1 180 ? 36.173 -9.198 3.517 1.00 95.31 180 PRO A CA 1
ATOM 1364 C C . PRO A 1 180 ? 35.330 -9.536 2.279 1.00 95.31 180 PRO A C 1
ATOM 1366 O O . PRO A 1 180 ? 35.333 -8.743 1.336 1.00 95.31 180 PRO A O 1
ATOM 1369 N N . ASP A 1 181 ? 34.627 -10.671 2.277 1.00 96.69 181 ASP A N 1
ATOM 1370 C CA . ASP A 1 181 ? 33.770 -11.117 1.175 1.00 96.69 181 ASP A CA 1
ATOM 1371 C C . ASP A 1 181 ? 32.287 -10.752 1.406 1.00 96.69 181 ASP A C 1
ATOM 1373 O O . ASP A 1 181 ? 31.408 -11.129 0.621 1.00 96.69 181 ASP A O 1
ATOM 1377 N N . ALA A 1 182 ? 31.980 -10.006 2.475 1.00 96.69 182 ALA A N 1
ATOM 1378 C CA . ALA A 1 182 ? 30.626 -9.556 2.757 1.00 96.69 182 ALA A CA 1
ATOM 1379 C C . ALA A 1 182 ? 30.112 -8.622 1.661 1.00 96.69 182 ALA A C 1
ATOM 1381 O O . ALA A 1 182 ? 30.729 -7.606 1.330 1.00 96.69 182 ALA A O 1
ATOM 1382 N N . LEU A 1 183 ? 28.922 -8.933 1.158 1.00 97.38 183 LEU A N 1
ATOM 1383 C CA . LEU A 1 183 ? 28.171 -8.096 0.234 1.00 97.38 183 LEU A CA 1
ATOM 1384 C C . LEU A 1 183 ? 26.841 -7.763 0.898 1.00 97.38 183 LEU A C 1
ATOM 1386 O O . LEU A 1 183 ? 26.182 -8.652 1.436 1.00 97.38 183 LEU A O 1
ATOM 1390 N N . HIS A 1 184 ? 26.464 -6.491 0.916 1.00 97.00 184 HIS A N 1
ATOM 1391 C CA . HIS A 1 184 ? 25.154 -6.071 1.408 1.00 97.00 184 HIS A CA 1
ATOM 1392 C C . HIS A 1 184 ? 24.810 -4.660 0.924 1.00 97.00 184 HIS A C 1
ATOM 1394 O O . HIS A 1 184 ? 25.709 -3.832 0.721 1.00 97.00 184 HIS A O 1
ATOM 1400 N N . PRO A 1 185 ? 23.512 -4.342 0.797 1.00 98.00 185 PRO A N 1
ATOM 1401 C CA . PRO A 1 185 ? 23.077 -2.996 0.475 1.00 98.00 185 PRO A CA 1
ATOM 1402 C C . PRO A 1 185 ? 23.271 -2.075 1.684 1.00 98.00 185 PRO A C 1
ATOM 1404 O O . PRO A 1 185 ? 22.882 -2.402 2.809 1.00 98.00 185 PRO A O 1
ATOM 1407 N N . VAL A 1 186 ? 23.842 -0.900 1.437 1.00 98.12 186 VAL A N 1
ATOM 1408 C CA . VAL A 1 186 ? 24.055 0.159 2.436 1.00 98.12 186 VAL A CA 1
ATOM 1409 C C . VAL A 1 186 ? 23.084 1.320 2.261 1.00 98.12 186 VAL A C 1
ATOM 1411 O O . VAL A 1 186 ? 22.840 2.054 3.218 1.00 98.12 186 VAL A O 1
ATOM 1414 N N . LYS A 1 187 ? 22.495 1.492 1.070 1.00 98.56 187 LYS A N 1
ATOM 1415 C CA . LYS A 1 187 ? 21.517 2.556 0.815 1.00 98.56 187 LYS A CA 1
ATOM 1416 C C . LYS A 1 187 ? 20.549 2.222 -0.309 1.00 98.56 187 LYS A C 1
ATOM 1418 O O . LYS A 1 187 ? 20.948 1.618 -1.299 1.00 98.56 187 LYS A O 1
ATOM 1423 N N . VAL A 1 188 ? 19.317 2.703 -0.180 1.00 98.75 188 VAL A N 1
ATOM 1424 C CA . VAL A 1 188 ? 18.301 2.696 -1.239 1.00 98.75 188 VAL A CA 1
ATOM 1425 C C . VAL A 1 188 ? 17.947 4.129 -1.605 1.00 98.75 188 VAL A C 1
ATOM 1427 O O . VAL A 1 188 ? 17.812 4.982 -0.723 1.00 98.75 188 VAL A O 1
ATOM 1430 N N . ARG A 1 189 ? 17.819 4.398 -2.904 1.00 98.62 189 ARG A N 1
ATOM 1431 C CA . ARG A 1 189 ? 17.444 5.703 -3.455 1.00 98.62 189 ARG A CA 1
ATOM 1432 C C . ARG A 1 189 ? 16.285 5.575 -4.414 1.00 98.62 189 ARG A C 1
ATOM 1434 O O . ARG A 1 189 ? 16.231 4.608 -5.173 1.00 98.62 189 ARG A O 1
ATOM 1441 N N . ILE A 1 190 ? 15.451 6.605 -4.438 1.00 98.56 190 ILE A N 1
ATOM 1442 C CA . ILE A 1 190 ? 14.543 6.841 -5.550 1.00 98.56 190 ILE A CA 1
ATOM 1443 C C . ILE A 1 190 ? 15.267 7.707 -6.574 1.00 98.56 190 ILE A C 1
ATOM 1445 O O . ILE A 1 190 ? 15.777 8.779 -6.242 1.00 98.56 190 ILE A O 1
ATOM 1449 N N . VAL A 1 191 ? 15.342 7.241 -7.813 1.00 95.75 191 VAL A N 1
ATOM 1450 C CA . VAL A 1 191 ? 16.007 7.964 -8.902 1.00 95.75 191 VAL A CA 1
ATOM 1451 C C . VAL A 1 191 ? 14.998 8.712 -9.765 1.00 95.75 191 VAL A C 1
ATOM 1453 O O . VAL A 1 191 ? 13.841 8.316 -9.892 1.00 95.75 191 VAL A O 1
ATOM 1456 N N . GLU A 1 192 ? 15.454 9.805 -10.371 1.00 91.75 192 GLU A N 1
ATOM 1457 C CA . GLU A 1 192 ? 14.685 10.509 -11.394 1.00 91.75 192 GLU A CA 1
ATOM 1458 C C . GLU A 1 192 ? 14.577 9.628 -12.644 1.00 91.75 192 GLU A C 1
ATOM 1460 O O . GLU A 1 192 ? 15.585 9.110 -13.134 1.00 91.75 192 GLU A O 1
ATOM 1465 N N . THR A 1 193 ? 13.365 9.464 -13.168 1.00 89.06 193 THR A N 1
ATOM 1466 C CA . THR A 1 193 ? 13.102 8.720 -14.406 1.00 89.06 193 THR A CA 1
ATOM 1467 C C . THR A 1 193 ? 12.026 9.437 -15.218 1.00 89.06 193 THR A C 1
ATOM 1469 O O . THR A 1 193 ? 11.347 10.320 -14.702 1.00 89.06 193 THR A O 1
ATOM 1472 N N . ASP A 1 194 ? 11.817 9.021 -16.469 1.00 81.00 194 ASP A N 1
ATOM 1473 C CA . ASP A 1 194 ? 10.730 9.549 -17.309 1.00 81.00 194 ASP A CA 1
ATOM 1474 C C . ASP A 1 194 ? 9.329 9.266 -16.723 1.00 81.00 194 ASP A C 1
ATOM 1476 O O . ASP A 1 194 ? 8.343 9.884 -17.121 1.00 81.00 194 ASP A O 1
ATOM 1480 N N . THR A 1 195 ? 9.216 8.313 -15.793 1.00 83.56 195 THR A N 1
ATOM 1481 C CA . THR A 1 195 ? 7.985 7.988 -15.059 1.00 83.56 195 THR A CA 1
ATOM 1482 C C . THR A 1 195 ? 8.310 7.962 -13.564 1.00 83.56 195 THR A C 1
ATOM 1484 O O . THR A 1 195 ? 8.543 6.887 -13.004 1.00 83.56 195 THR A O 1
ATOM 1487 N N . PRO A 1 196 ? 8.415 9.138 -12.917 1.00 91.06 196 PRO A N 1
ATOM 1488 C CA . PRO A 1 196 ? 8.863 9.230 -11.533 1.00 91.06 196 PRO A CA 1
ATOM 1489 C C . PRO A 1 196 ? 7.934 8.450 -10.603 1.00 91.06 196 PRO A C 1
ATOM 1491 O O . PRO A 1 196 ? 6.723 8.412 -10.817 1.00 91.06 196 PRO A O 1
ATOM 1494 N N . LEU A 1 197 ? 8.501 7.851 -9.553 1.00 97.31 197 LEU A N 1
ATOM 1495 C CA . LEU A 1 197 ? 7.718 7.184 -8.517 1.00 97.31 197 LEU A CA 1
ATOM 1496 C C . LEU A 1 197 ? 6.907 8.225 -7.743 1.00 97.31 197 LEU A C 1
ATOM 1498 O O . LEU A 1 197 ? 7.476 9.131 -7.125 1.00 97.31 197 LEU A O 1
ATOM 1502 N N . MET A 1 198 ? 5.586 8.070 -7.763 1.00 96.94 198 MET A N 1
ATOM 1503 C CA . MET A 1 198 ? 4.654 8.997 -7.134 1.00 96.94 198 MET A CA 1
ATOM 1504 C C . MET A 1 198 ? 4.055 8.375 -5.875 1.00 96.94 198 MET A C 1
ATOM 1506 O O . MET A 1 198 ? 3.594 7.231 -5.890 1.00 96.94 198 MET A O 1
ATOM 1510 N N . LEU A 1 199 ? 3.996 9.157 -4.803 1.00 98.25 199 LEU A N 1
ATOM 1511 C CA . LEU A 1 199 ? 3.148 8.883 -3.648 1.00 98.25 199 LEU A CA 1
ATOM 1512 C C . LEU A 1 199 ? 1.838 9.667 -3.766 1.00 98.25 199 LEU A C 1
ATOM 1514 O O . LEU A 1 199 ? 1.810 10.751 -4.354 1.00 98.25 199 LEU A O 1
ATOM 1518 N N . VAL A 1 200 ? 0.759 9.129 -3.202 1.00 97.81 200 VAL A N 1
ATOM 1519 C CA . VAL A 1 200 ? -0.539 9.810 -3.117 1.00 97.81 200 VAL A CA 1
ATOM 1520 C C . VAL A 1 200 ? -0.692 10.422 -1.727 1.00 97.81 200 VAL A C 1
ATOM 1522 O O . VAL A 1 200 ? -0.658 9.706 -0.729 1.00 97.81 200 VAL A O 1
ATOM 1525 N N . THR A 1 201 ? -0.841 11.743 -1.661 1.00 96.19 201 THR A N 1
ATOM 1526 C CA . THR A 1 201 ? -0.983 12.519 -0.421 1.00 96.19 201 THR A CA 1
ATOM 1527 C C . THR A 1 201 ? -2.334 13.218 -0.359 1.00 96.19 201 THR A C 1
ATOM 1529 O O . THR A 1 201 ? -3.094 13.252 -1.331 1.00 96.19 201 THR A O 1
ATOM 1532 N N . GLU A 1 202 ? -2.647 13.822 0.783 1.00 93.06 202 GLU A N 1
ATOM 1533 C CA . GLU A 1 202 ? -3.864 14.610 0.964 1.00 93.06 202 GLU A CA 1
ATOM 1534 C C . GLU A 1 202 ? -3.904 15.902 0.120 1.00 93.06 202 GLU A C 1
ATOM 1536 O O . GLU A 1 202 ? -4.939 16.565 0.057 1.00 93.06 202 GLU A O 1
ATOM 1541 N N . GLN A 1 203 ? -2.803 16.258 -0.553 1.00 90.81 203 GLN A N 1
ATOM 1542 C CA . GLN A 1 203 ? -2.717 17.364 -1.516 1.00 90.81 203 GLN A CA 1
ATOM 1543 C C . GLN A 1 203 ? -2.546 16.893 -2.967 1.00 90.81 203 GLN A C 1
ATOM 1545 O O . GLN A 1 203 ? -2.394 17.732 -3.854 1.00 90.81 203 GLN A O 1
ATOM 1550 N N . GLY A 1 204 ? -2.566 15.582 -3.214 1.00 94.06 204 GLY A N 1
ATOM 1551 C CA . GLY A 1 204 ? -2.447 14.993 -4.542 1.00 94.06 204 GLY A CA 1
ATOM 1552 C C . GLY A 1 204 ? -1.175 14.176 -4.745 1.00 94.06 204 GLY A C 1
ATOM 1553 O O . GLY A 1 204 ? -0.684 13.517 -3.834 1.00 94.06 204 GLY A O 1
ATOM 1554 N N . LEU A 1 205 ? -0.670 14.137 -5.976 1.00 95.88 205 LEU A N 1
ATOM 1555 C CA . LEU A 1 205 ? 0.427 13.249 -6.367 1.00 95.88 205 LEU A CA 1
ATOM 1556 C C . LEU A 1 205 ? 1.783 13.919 -6.134 1.00 95.88 205 LEU A C 1
ATOM 1558 O O . LEU A 1 205 ? 2.030 15.007 -6.645 1.00 95.88 205 LEU A O 1
ATOM 1562 N N . VAL A 1 206 ? 2.694 13.267 -5.418 1.00 95.88 206 VAL A N 1
ATOM 1563 C CA . VAL A 1 206 ? 4.024 13.820 -5.122 1.00 95.88 206 VAL A CA 1
ATOM 1564 C C . VAL A 1 206 ? 5.114 12.867 -5.594 1.00 95.88 206 VAL A C 1
ATOM 1566 O O . VAL A 1 206 ? 5.164 11.719 -5.161 1.00 95.88 206 VAL A O 1
ATOM 1569 N N . SER A 1 207 ? 6.012 13.356 -6.455 1.00 95.19 207 SER A N 1
ATOM 1570 C CA . SER A 1 207 ? 7.253 12.644 -6.775 1.00 95.19 207 SER A CA 1
ATOM 1571 C C . SER A 1 207 ? 8.191 12.685 -5.575 1.00 95.19 207 SER A C 1
ATOM 1573 O O . SER A 1 207 ? 8.395 13.741 -4.972 1.00 95.19 207 SER A O 1
ATOM 1575 N N . ILE A 1 208 ? 8.791 11.542 -5.263 1.00 96.62 208 ILE A N 1
ATOM 1576 C CA . ILE A 1 208 ? 9.830 11.418 -4.232 1.00 96.62 208 ILE A CA 1
ATOM 1577 C C . ILE A 1 208 ? 11.207 11.123 -4.838 1.00 96.62 208 ILE A C 1
ATOM 1579 O O . ILE A 1 208 ? 12.090 10.592 -4.165 1.00 96.62 208 ILE A O 1
ATOM 1583 N N . ALA A 1 209 ? 11.408 11.446 -6.117 1.00 95.44 209 ALA A N 1
ATOM 1584 C CA . ALA A 1 209 ? 12.711 11.318 -6.754 1.00 95.44 209 ALA A CA 1
ATOM 1585 C C . ALA A 1 209 ? 13.793 12.089 -5.976 1.00 95.44 209 ALA A C 1
ATOM 1587 O O . ALA A 1 209 ? 13.604 13.226 -5.540 1.00 95.44 209 ALA A O 1
ATOM 1588 N N . GLY A 1 210 ? 14.939 11.441 -5.774 1.00 96.00 210 GLY A N 1
ATOM 1589 C CA . GLY A 1 210 ? 16.034 11.941 -4.946 1.00 96.00 210 GLY A CA 1
ATOM 1590 C C . GLY A 1 210 ? 15.946 11.566 -3.463 1.00 96.00 210 GLY A C 1
ATOM 1591 O O . GLY A 1 210 ? 16.931 11.771 -2.747 1.00 96.00 210 GLY A O 1
ATOM 1592 N N . ASP A 1 211 ? 14.831 10.996 -2.996 1.00 98.44 211 ASP A N 1
ATOM 1593 C CA . ASP A 1 211 ? 14.730 10.476 -1.632 1.00 98.44 211 ASP A CA 1
ATOM 1594 C C . ASP A 1 211 ? 15.665 9.273 -1.418 1.00 98.44 211 ASP A C 1
ATOM 1596 O O . ASP A 1 211 ? 15.949 8.501 -2.340 1.00 98.44 211 ASP A O 1
ATOM 1600 N N . GLN A 1 212 ? 16.187 9.118 -0.200 1.00 98.44 212 GLN A N 1
ATOM 1601 C CA . GLN A 1 212 ? 17.149 8.067 0.129 1.00 98.44 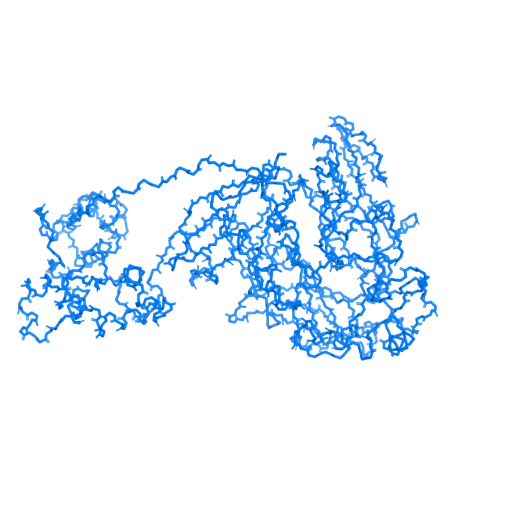212 GLN A CA 1
ATOM 1602 C C . GLN A 1 212 ? 17.120 7.681 1.608 1.00 98.44 212 GLN A C 1
ATOM 1604 O O . GLN A 1 212 ? 17.021 8.536 2.487 1.00 98.44 212 GLN A O 1
ATOM 1609 N N . VAL A 1 213 ? 17.320 6.393 1.886 1.00 98.44 213 VAL A N 1
ATOM 1610 C CA . VAL A 1 213 ? 17.422 5.859 3.251 1.00 98.44 213 VAL A CA 1
ATOM 1611 C C . VAL A 1 213 ? 18.543 4.832 3.354 1.00 98.44 213 VAL A C 1
ATOM 1613 O O . VAL A 1 213 ? 18.799 4.072 2.418 1.00 98.44 213 VAL A O 1
ATOM 1616 N N . ASP A 1 214 ? 19.216 4.806 4.504 1.00 98.38 214 ASP A N 1
ATOM 1617 C CA . ASP A 1 214 ? 20.236 3.798 4.793 1.00 98.38 214 ASP A CA 1
ATOM 1618 C C . ASP A 1 214 ? 19.587 2.416 4.966 1.00 98.38 214 ASP A C 1
ATOM 1620 O O . ASP A 1 214 ? 18.542 2.272 5.610 1.00 98.38 214 ASP A O 1
ATOM 1624 N N . SER A 1 215 ? 20.238 1.393 4.414 1.00 97.81 215 SER A N 1
ATOM 1625 C CA . SER A 1 215 ? 19.802 0.000 4.505 1.00 97.81 215 SER A CA 1
ATOM 1626 C C . SER A 1 215 ? 20.550 -0.721 5.623 1.00 97.81 215 SER A C 1
ATOM 1628 O O . SER A 1 215 ? 21.778 -0.668 5.710 1.00 97.81 215 SER A O 1
ATOM 1630 N N . LYS A 1 216 ? 19.806 -1.415 6.488 1.00 96.06 216 LYS A N 1
ATOM 1631 C CA . LYS A 1 216 ? 20.367 -2.251 7.558 1.00 96.06 216 LYS A CA 1
ATOM 1632 C C . LYS A 1 216 ? 20.447 -3.715 7.135 1.00 96.06 216 LYS A C 1
ATOM 1634 O O . LYS A 1 216 ? 19.582 -4.190 6.410 1.00 96.06 216 LYS A O 1
ATOM 1639 N N . ASN A 1 217 ? 21.464 -4.422 7.631 1.00 95.69 217 ASN A N 1
ATOM 1640 C CA . ASN A 1 217 ? 21.696 -5.839 7.349 1.00 95.69 217 ASN A CA 1
ATOM 1641 C C . ASN A 1 217 ? 20.980 -6.729 8.397 1.00 95.69 217 ASN A C 1
ATOM 1643 O O . ASN A 1 217 ? 21.315 -6.612 9.580 1.00 95.69 217 ASN A O 1
ATOM 1647 N N . PRO A 1 218 ? 20.045 -7.615 7.995 1.00 95.62 218 PRO A N 1
ATOM 1648 C CA . PRO A 1 218 ? 19.196 -8.423 8.873 1.00 95.62 218 PRO A CA 1
ATOM 1649 C C . PRO A 1 218 ? 19.937 -9.606 9.507 1.00 95.62 218 PRO A C 1
ATOM 1651 O O . PRO A 1 218 ? 19.363 -10.295 10.342 1.00 95.62 218 PRO A O 1
ATOM 1654 N N . TYR A 1 219 ? 21.193 -9.861 9.132 1.00 95.62 219 TYR A N 1
ATOM 1655 C CA . TYR A 1 219 ? 22.047 -10.892 9.735 1.00 95.62 219 TYR A CA 1
ATOM 1656 C C . TYR A 1 219 ? 22.903 -10.350 10.891 1.00 95.62 219 TYR A C 1
ATOM 1658 O O . TYR A 1 219 ? 23.657 -11.098 11.513 1.00 95.62 219 TYR A O 1
ATOM 1666 N N . VAL A 1 220 ? 22.803 -9.051 11.185 1.00 96.12 220 VAL A N 1
ATOM 1667 C CA . VAL A 1 220 ? 23.536 -8.379 12.264 1.00 96.12 220 VAL A CA 1
ATOM 1668 C C . VAL A 1 220 ? 22.618 -8.193 13.466 1.00 96.12 220 VAL A C 1
ATOM 1670 O O . VAL A 1 220 ? 21.511 -7.673 13.331 1.00 96.12 220 VAL A O 1
ATOM 1673 N N . GLU A 1 221 ? 23.087 -8.581 14.651 1.00 94.69 221 GLU A N 1
ATOM 1674 C CA . GLU A 1 221 ? 22.340 -8.441 15.905 1.00 94.69 221 GLU A CA 1
ATOM 1675 C C . GLU A 1 221 ? 21.808 -7.007 16.100 1.00 94.69 221 GLU A C 1
ATOM 1677 O O . GLU A 1 221 ? 22.512 -6.020 15.880 1.00 94.69 221 GLU A O 1
ATOM 1682 N N . GLY A 1 222 ? 20.537 -6.891 16.496 1.00 93.62 222 GLY A N 1
ATOM 1683 C CA . GLY A 1 222 ? 19.851 -5.606 16.676 1.00 93.62 222 GLY A CA 1
ATOM 1684 C C . GLY A 1 222 ? 19.216 -5.015 15.409 1.00 93.62 222 GLY A C 1
ATOM 1685 O O . GLY A 1 222 ? 18.532 -3.996 15.505 1.00 93.62 222 GLY A O 1
ATOM 1686 N N . ASN A 1 223 ? 19.380 -5.647 14.241 1.00 95.44 223 ASN A N 1
ATOM 1687 C CA . ASN A 1 223 ? 18.758 -5.217 12.979 1.00 95.44 223 ASN A CA 1
ATOM 1688 C C . ASN A 1 223 ? 17.535 -6.054 12.561 1.00 95.44 223 ASN A C 1
ATOM 1690 O O . ASN A 1 223 ? 17.160 -6.034 11.389 1.00 95.44 223 ASN A O 1
ATOM 1694 N N . GLY A 1 224 ? 16.912 -6.771 13.496 1.00 95.12 224 GLY A N 1
ATOM 1695 C CA . GLY A 1 224 ? 15.673 -7.503 13.235 1.00 95.12 224 GLY A CA 1
ATOM 1696 C C . GLY A 1 224 ? 14.480 -6.598 12.873 1.00 95.12 224 GLY A C 1
ATOM 1697 O O . GLY A 1 224 ? 14.595 -5.363 12.893 1.00 95.12 224 GLY A O 1
ATOM 1698 N N . PRO A 1 225 ? 13.322 -7.203 12.554 1.00 95.31 225 PRO A N 1
ATOM 1699 C CA . PRO A 1 225 ? 12.071 -6.497 12.266 1.00 95.31 225 PRO A CA 1
ATOM 1700 C C . PRO A 1 225 ? 11.701 -5.444 13.309 1.00 95.31 225 PRO A C 1
ATOM 1702 O O . PRO A 1 225 ? 11.869 -5.653 14.517 1.00 95.31 225 PRO A O 1
ATOM 1705 N N . ARG A 1 226 ? 11.118 -4.330 12.847 1.00 95.94 226 ARG A N 1
ATOM 1706 C CA . ARG A 1 226 ? 10.632 -3.265 13.726 1.00 95.94 226 ARG A CA 1
ATOM 1707 C C . ARG A 1 226 ? 9.252 -2.728 13.385 1.00 95.94 226 ARG A C 1
ATOM 1709 O O . ARG A 1 226 ? 8.882 -2.661 12.216 1.00 95.94 226 ARG A O 1
ATOM 1716 N N . ILE A 1 227 ? 8.541 -2.271 14.413 1.00 97.44 227 ILE A N 1
ATOM 1717 C CA . ILE A 1 227 ? 7.370 -1.409 14.249 1.00 97.44 227 ILE A CA 1
ATOM 1718 C C . ILE A 1 227 ? 7.879 -0.036 13.815 1.00 97.44 227 ILE A C 1
ATOM 1720 O O . ILE A 1 227 ? 8.734 0.570 14.467 1.00 97.44 227 ILE A O 1
ATOM 1724 N N . VAL A 1 228 ? 7.363 0.458 12.698 1.00 96.25 228 VAL A N 1
ATOM 1725 C CA . VAL A 1 228 ? 7.734 1.754 12.131 1.00 96.25 228 VAL A CA 1
ATOM 1726 C C . VAL A 1 228 ? 6.757 2.824 12.602 1.00 96.25 228 VAL A C 1
ATOM 1728 O O . VAL A 1 228 ? 7.199 3.902 13.013 1.00 96.25 228 VAL A O 1
ATOM 1731 N N . ARG A 1 229 ? 5.450 2.543 12.593 1.00 97.19 229 ARG A N 1
ATOM 1732 C CA . ARG A 1 229 ? 4.386 3.457 13.042 1.00 97.19 229 ARG A CA 1
ATOM 1733 C C . ARG A 1 229 ? 3.190 2.693 13.596 1.00 97.19 229 ARG A C 1
ATOM 1735 O O . ARG A 1 229 ? 3.054 1.500 13.353 1.00 97.19 229 ARG A O 1
ATOM 1742 N N . ALA A 1 230 ? 2.339 3.400 14.333 1.00 97.88 230 ALA A N 1
ATOM 1743 C CA . ALA A 1 230 ? 1.062 2.879 14.787 1.00 97.88 230 ALA A CA 1
ATOM 1744 C C . ALA A 1 230 ? -0.011 3.976 14.729 1.00 97.88 230 ALA A C 1
ATOM 1746 O O . ALA A 1 230 ? 0.202 5.076 15.251 1.00 97.88 230 ALA A O 1
ATOM 1747 N N . ASN A 1 231 ? -1.142 3.675 14.095 1.00 97.06 231 ASN A N 1
ATOM 1748 C CA . ASN A 1 231 ? -2.240 4.604 13.831 1.00 97.06 231 ASN A CA 1
ATOM 1749 C C . ASN A 1 231 ? -3.522 4.091 14.500 1.00 97.06 231 ASN A C 1
ATOM 1751 O O . ASN A 1 231 ? -3.935 2.968 14.228 1.00 97.06 231 ASN A O 1
ATOM 1755 N N . LEU A 1 232 ? -4.142 4.895 15.370 1.00 97.69 232 LEU A N 1
ATOM 1756 C CA . LEU A 1 232 ? -5.395 4.551 16.050 1.00 97.69 232 LEU A CA 1
ATOM 1757 C C . LEU A 1 232 ? -6.562 5.381 15.517 1.00 97.69 232 LEU A C 1
ATOM 1759 O O . LEU A 1 232 ? -6.561 6.607 15.668 1.00 97.69 232 LEU A O 1
ATOM 1763 N N . ASP A 1 233 ? -7.578 4.708 14.982 1.00 95.50 233 ASP A N 1
ATOM 1764 C CA . ASP A 1 233 ? -8.822 5.328 14.512 1.00 95.50 233 ASP A CA 1
ATOM 1765 C C . ASP A 1 233 ? -10.045 4.417 14.754 1.00 95.50 233 ASP A C 1
ATOM 1767 O O . ASP A 1 233 ? -9.926 3.296 15.262 1.00 95.50 233 ASP A O 1
ATOM 1771 N N . ALA A 1 234 ? -11.237 4.904 14.415 1.00 94.56 234 ALA A N 1
ATOM 1772 C CA . ALA A 1 234 ? -12.418 4.076 14.225 1.00 94.56 234 ALA A CA 1
ATOM 1773 C C . ALA A 1 234 ? -12.163 3.041 13.118 1.00 94.56 234 ALA A C 1
ATOM 1775 O O . ALA A 1 234 ? -11.522 3.335 12.110 1.00 94.56 234 ALA A O 1
ATOM 1776 N N . TYR A 1 235 ? -12.669 1.825 13.307 1.00 94.25 235 TYR A N 1
ATOM 1777 C CA . TYR A 1 235 ? -12.538 0.771 12.307 1.00 94.25 235 TYR A CA 1
ATOM 1778 C C . TYR A 1 235 ? -13.504 1.018 11.138 1.00 94.25 235 TYR A C 1
ATOM 1780 O O . TYR A 1 235 ? -14.656 1.408 11.349 1.00 94.25 235 TYR A O 1
ATOM 1788 N N . SER A 1 236 ? -13.050 0.776 9.907 1.00 91.94 236 SER A N 1
ATOM 1789 C CA . SER A 1 236 ? -13.862 0.918 8.699 1.00 91.94 236 SER A CA 1
ATOM 1790 C C . SER A 1 236 ? -13.458 -0.083 7.632 1.00 91.94 236 SER A C 1
ATOM 1792 O O . SER A 1 236 ? -12.279 -0.321 7.417 1.00 91.94 236 SER A O 1
ATOM 1794 N N . ASN A 1 237 ? -14.454 -0.587 6.902 1.00 90.69 237 ASN A N 1
ATOM 1795 C CA . ASN A 1 237 ? -14.251 -1.504 5.786 1.00 90.69 237 ASN A CA 1
ATOM 1796 C C . ASN A 1 237 ? -13.939 -0.807 4.450 1.00 90.69 237 ASN A C 1
ATOM 1798 O O . ASN A 1 237 ? -13.772 -1.487 3.443 1.00 90.69 237 ASN A O 1
ATOM 1802 N N . LEU A 1 238 ? -13.933 0.531 4.376 1.00 88.44 238 LEU A N 1
ATOM 1803 C CA . LEU A 1 238 ? -13.973 1.250 3.092 1.00 88.44 238 LEU A CA 1
ATOM 1804 C C . LEU A 1 238 ? -12.817 0.882 2.150 1.00 88.44 238 LEU A C 1
ATOM 1806 O O . LEU A 1 238 ? -13.015 0.799 0.936 1.00 88.44 238 LEU A O 1
ATOM 1810 N N . GLY A 1 239 ? -11.635 0.672 2.721 1.00 84.50 239 GLY A N 1
ATOM 1811 C CA . GLY A 1 239 ? -10.420 0.350 1.988 1.00 84.50 239 GLY A CA 1
ATOM 1812 C C . GLY A 1 239 ? -10.044 -1.128 1.956 1.00 84.50 239 GLY A C 1
ATOM 1813 O O . GLY A 1 239 ? -9.106 -1.474 1.245 1.00 84.50 239 GLY A O 1
ATOM 1814 N N . GLU A 1 240 ? -10.779 -1.974 2.681 1.00 87.25 240 GLU A N 1
ATOM 1815 C CA . GLU A 1 240 ? -10.402 -3.370 2.897 1.00 87.25 240 GLU A CA 1
ATOM 1816 C C . GLU A 1 240 ? -10.532 -4.221 1.632 1.00 87.25 240 GLU A C 1
ATOM 1818 O O . GLU A 1 240 ? -11.497 -4.121 0.853 1.00 87.25 240 GLU A O 1
ATOM 1823 N N . GLY A 1 241 ? -9.571 -5.123 1.473 1.00 80.25 241 GLY A N 1
ATOM 1824 C CA . GLY A 1 241 ? -9.573 -6.164 0.462 1.00 80.25 241 GLY A CA 1
ATOM 1825 C C . GLY A 1 241 ? -8.536 -5.986 -0.643 1.00 80.25 241 GLY A C 1
ATOM 1826 O O . GLY A 1 241 ? -8.155 -4.886 -1.052 1.00 80.25 241 GLY A O 1
ATOM 1827 N N . ALA A 1 242 ? -8.138 -7.134 -1.179 1.00 85.88 242 ALA A N 1
ATOM 1828 C CA . ALA A 1 242 ? -7.176 -7.292 -2.257 1.00 85.88 242 ALA A CA 1
ATOM 1829 C C . ALA A 1 242 ? -7.838 -7.896 -3.513 1.00 85.88 242 ALA A C 1
ATOM 1831 O O . ALA A 1 242 ? -9.013 -8.280 -3.495 1.00 85.88 242 ALA A O 1
ATOM 1832 N N . PRO A 1 243 ? -7.106 -8.033 -4.631 1.00 86.69 243 PRO A N 1
ATOM 1833 C CA . PRO A 1 243 ? -7.545 -8.881 -5.731 1.00 86.69 243 PRO A CA 1
ATOM 1834 C C . PRO A 1 243 ? -7.885 -10.306 -5.274 1.00 86.69 243 PRO A C 1
ATOM 1836 O O . PRO A 1 243 ? -7.147 -10.922 -4.506 1.00 86.69 243 PRO A O 1
ATOM 1839 N N . ILE A 1 244 ? -8.964 -10.873 -5.818 1.00 85.81 244 ILE A N 1
ATOM 1840 C CA . ILE A 1 244 ? -9.537 -12.165 -5.383 1.00 85.81 244 ILE A CA 1
ATOM 1841 C C . ILE A 1 244 ? -8.564 -13.361 -5.411 1.00 85.81 244 ILE A C 1
ATOM 1843 O O . ILE A 1 244 ? -8.769 -14.362 -4.729 1.00 85.81 244 ILE A O 1
ATOM 1847 N N . TRP A 1 245 ? -7.505 -13.289 -6.219 1.00 86.94 245 TRP A N 1
ATOM 1848 C CA . TRP A 1 245 ? -6.503 -14.350 -6.317 1.00 86.94 245 TRP A CA 1
ATOM 1849 C C . TRP A 1 245 ? -5.487 -14.337 -5.161 1.00 86.94 245 TRP A C 1
ATOM 1851 O O . TRP A 1 245 ? -4.790 -15.332 -4.966 1.00 86.94 245 TRP A O 1
ATOM 1861 N N . LEU A 1 246 ? -5.422 -13.258 -4.373 1.00 87.94 246 LEU A N 1
ATOM 1862 C CA . LEU A 1 246 ? -4.660 -13.178 -3.124 1.00 87.94 246 LEU A CA 1
ATOM 1863 C C . LEU A 1 246 ? -5.498 -13.715 -1.968 1.00 87.94 246 LEU A C 1
ATOM 1865 O O . LEU A 1 246 ? -5.975 -12.978 -1.117 1.00 87.94 246 LEU A O 1
ATOM 1869 N N . THR A 1 247 ? -5.720 -15.026 -1.960 1.00 86.62 247 THR A N 1
ATOM 1870 C CA . THR A 1 2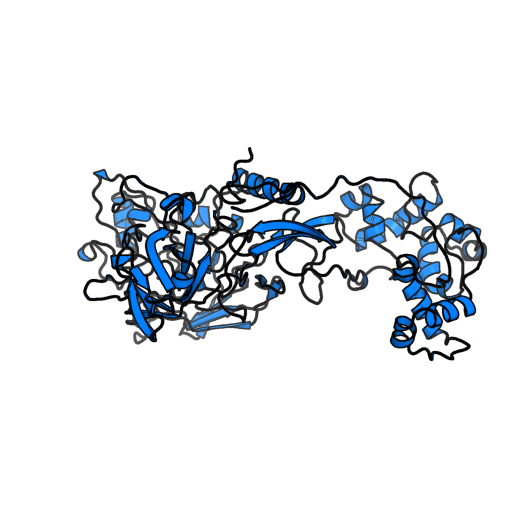47 ? -6.710 -15.670 -1.084 1.00 86.62 247 THR A CA 1
ATOM 1871 C C . THR A 1 247 ? -6.507 -15.427 0.411 1.00 86.62 247 THR A C 1
ATOM 1873 O O . THR A 1 247 ? -7.489 -15.451 1.139 1.00 86.62 247 THR A O 1
ATOM 1876 N N . ALA A 1 248 ? -5.264 -15.234 0.866 1.00 85.81 248 ALA A N 1
ATOM 1877 C CA . ALA A 1 248 ? -4.972 -14.957 2.273 1.00 85.81 248 ALA A CA 1
ATOM 1878 C C . ALA A 1 248 ? -5.402 -13.536 2.687 1.00 85.81 248 ALA A C 1
ATOM 1880 O O . ALA A 1 248 ? -5.926 -13.367 3.777 1.00 85.81 248 ALA A O 1
ATOM 1881 N N . SER A 1 249 ? -5.310 -12.567 1.771 1.00 87.19 249 SER A N 1
ATOM 1882 C CA . SER A 1 249 ? -5.741 -11.170 1.948 1.00 87.19 249 SER A CA 1
ATOM 1883 C C . SER A 1 249 ? -7.243 -10.962 1.687 1.00 87.19 249 SER A C 1
ATOM 1885 O O . SER A 1 249 ? -7.675 -9.919 1.197 1.00 87.19 249 SER A O 1
ATOM 1887 N N . ASN A 1 250 ? -8.049 -12.017 1.833 1.00 84.25 250 ASN A N 1
ATOM 1888 C CA . ASN A 1 250 ? -9.493 -11.966 1.620 1.00 84.25 250 ASN A CA 1
ATOM 1889 C C . ASN A 1 250 ? -10.210 -12.517 2.854 1.00 84.25 250 ASN A C 1
ATOM 1891 O O . ASN A 1 250 ? -9.970 -13.655 3.258 1.00 84.25 250 ASN A O 1
ATOM 1895 N N . ASN A 1 251 ? -11.191 -11.768 3.363 1.00 87.12 251 ASN A N 1
ATOM 1896 C CA . ASN A 1 251 ? -11.957 -12.097 4.573 1.00 87.12 251 ASN A CA 1
ATOM 1897 C C . ASN A 1 251 ? -11.079 -12.226 5.839 1.00 87.12 251 ASN A C 1
ATOM 1899 O O . ASN A 1 251 ? -11.292 -13.112 6.671 1.00 87.12 251 ASN A O 1
ATOM 1903 N N . ASN A 1 252 ? -10.059 -11.379 5.926 1.00 91.12 252 ASN A N 1
ATOM 1904 C CA . ASN A 1 252 ? -9.039 -11.272 6.973 1.00 91.12 252 ASN A CA 1
ATOM 1905 C C . ASN A 1 252 ? -9.156 -9.959 7.770 1.00 91.12 252 ASN A C 1
ATOM 1907 O O . ASN A 1 252 ? -8.407 -9.765 8.729 1.00 91.12 252 ASN A O 1
ATOM 1911 N N . ALA A 1 253 ? -10.088 -9.074 7.403 1.00 92.19 253 ALA A N 1
ATOM 1912 C CA . ALA A 1 253 ? -10.209 -7.763 8.016 1.00 92.19 253 ALA A CA 1
ATOM 1913 C C . ALA A 1 253 ? -10.819 -7.862 9.425 1.00 92.19 253 ALA A C 1
ATOM 1915 O O . ALA A 1 253 ? -11.454 -8.854 9.806 1.00 92.19 253 ALA A O 1
ATOM 1916 N N . GLY A 1 254 ? -10.691 -6.793 10.214 1.00 94.38 254 GLY A N 1
ATOM 1917 C CA . GLY A 1 254 ? -11.205 -6.742 11.589 1.00 94.38 254 GLY A CA 1
ATOM 1918 C C . GLY A 1 254 ? -12.666 -7.171 11.757 1.00 94.38 254 GLY A C 1
ATOM 1919 O O . GLY A 1 254 ? -12.986 -7.916 12.684 1.00 94.38 254 GLY A O 1
ATOM 1920 N N . SER A 1 255 ? -13.559 -6.749 10.861 1.00 93.31 255 SER A N 1
ATOM 1921 C CA . SER A 1 255 ? -14.973 -7.137 10.921 1.00 93.31 255 SER A CA 1
ATOM 1922 C C . SER A 1 255 ? -15.240 -8.574 10.477 1.00 93.31 255 SER A C 1
ATOM 1924 O O . SER A 1 255 ? -16.203 -9.167 10.962 1.00 93.31 255 SER A O 1
ATOM 1926 N N . ASP A 1 256 ? -14.385 -9.163 9.640 1.00 92.94 256 ASP A N 1
ATOM 1927 C CA . ASP A 1 256 ? -14.489 -10.576 9.270 1.00 92.94 256 ASP A CA 1
ATOM 1928 C C . ASP A 1 256 ? -14.112 -11.470 10.457 1.00 92.94 256 ASP A C 1
ATOM 1930 O O . ASP A 1 256 ? -14.834 -12.412 10.789 1.00 92.94 256 ASP A O 1
ATOM 1934 N N . LEU A 1 257 ? -13.012 -11.135 11.142 1.00 94.69 257 LEU A N 1
ATOM 1935 C CA . LEU A 1 257 ? -12.481 -11.907 12.270 1.00 94.69 257 LEU A CA 1
ATOM 1936 C C . LEU A 1 257 ? -13.230 -11.675 13.588 1.00 94.69 257 LEU A C 1
ATOM 1938 O O . LEU A 1 257 ? -13.372 -12.610 14.380 1.00 94.69 257 LEU A O 1
ATOM 1942 N N . PHE A 1 258 ? -13.717 -10.456 13.836 1.00 96.06 258 PHE A N 1
ATOM 1943 C CA . PHE A 1 258 ? -14.237 -10.055 15.151 1.00 96.06 258 PHE A CA 1
ATOM 1944 C C . PHE A 1 258 ? -15.636 -9.418 15.120 1.00 96.06 258 PHE A C 1
ATOM 1946 O O . PHE A 1 258 ? -16.180 -9.085 16.176 1.00 96.06 258 PHE A O 1
ATOM 1953 N N . GLY A 1 259 ? -16.258 -9.275 13.945 1.00 94.00 259 GLY A N 1
ATOM 1954 C CA . GLY A 1 259 ? -17.636 -8.794 13.807 1.00 94.00 259 GLY A 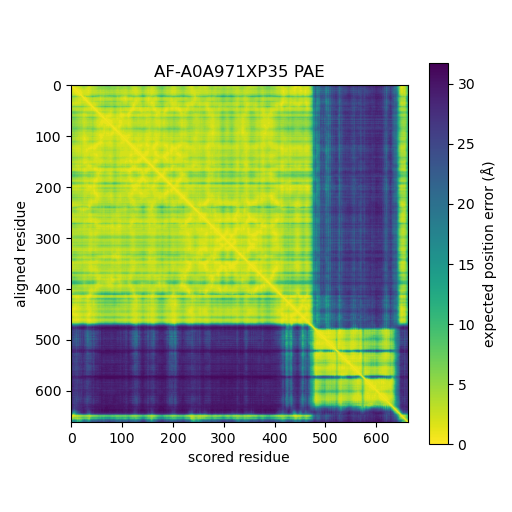CA 1
ATOM 1955 C C . GLY A 1 259 ? -17.876 -7.450 14.499 1.00 94.00 259 GLY A C 1
ATOM 1956 O O . GLY A 1 259 ? -17.137 -6.490 14.302 1.00 94.00 259 GLY A O 1
ATOM 1957 N N . ASP A 1 260 ? -18.904 -7.390 15.349 1.00 93.38 260 ASP A N 1
ATOM 1958 C CA . ASP A 1 260 ? -19.308 -6.169 16.063 1.00 93.38 260 ASP A CA 1
ATOM 1959 C C . ASP A 1 260 ? -18.277 -5.678 17.105 1.00 93.38 260 ASP A C 1
ATOM 1961 O O . ASP A 1 260 ? -18.386 -4.544 17.587 1.00 93.38 260 ASP A O 1
ATOM 1965 N N . GLU A 1 261 ? -17.281 -6.501 17.474 1.00 95.88 261 GLU A N 1
ATOM 1966 C CA . GLU A 1 261 ? -16.159 -6.058 18.317 1.00 95.88 261 GLU A CA 1
ATOM 1967 C C . GLU A 1 261 ? -15.164 -5.175 17.537 1.00 95.88 261 GLU A C 1
ATOM 1969 O O . GLU A 1 261 ? -14.374 -4.467 18.163 1.00 95.88 261 GLU A O 1
ATOM 1974 N N . ALA A 1 262 ? -15.230 -5.138 16.200 1.00 96.19 262 ALA A N 1
ATOM 1975 C CA . ALA A 1 262 ? -14.413 -4.262 15.362 1.00 96.19 262 ALA A CA 1
ATOM 1976 C C . ALA A 1 262 ? -14.951 -2.822 15.328 1.00 96.19 262 ALA A C 1
ATOM 1978 O O . ALA A 1 262 ? -15.557 -2.371 14.358 1.00 96.19 262 ALA A O 1
ATOM 1979 N N . GLN A 1 263 ? -14.743 -2.092 16.426 1.00 96.62 263 GLN A N 1
ATOM 1980 C CA . GLN A 1 263 ? -15.195 -0.700 16.572 1.00 96.62 263 GLN A CA 1
ATOM 1981 C C . GLN A 1 263 ? -14.068 0.304 16.324 1.00 96.62 263 GLN A C 1
ATOM 1983 O O . GLN A 1 263 ? -14.289 1.370 15.749 1.00 96.62 263 GLN A O 1
ATOM 1988 N N . PHE A 1 264 ? -12.858 -0.042 16.754 1.00 97.62 264 PHE A N 1
ATOM 1989 C CA . PHE A 1 264 ? -11.645 0.745 16.588 1.00 97.62 264 PHE A CA 1
ATOM 1990 C C . PHE A 1 264 ? -10.502 -0.156 16.139 1.00 97.62 264 PHE A C 1
ATOM 1992 O O . PHE A 1 264 ? -10.487 -1.360 16.408 1.00 97.62 264 PHE A O 1
ATOM 1999 N N . ARG A 1 265 ? -9.527 0.462 15.487 1.00 96.69 265 ARG A N 1
ATOM 2000 C CA . ARG A 1 265 ? -8.358 -0.196 14.925 1.00 96.69 265 ARG A CA 1
ATOM 2001 C C . ARG A 1 265 ? -7.109 0.544 15.337 1.00 96.69 265 ARG A C 1
ATOM 2003 O O . ARG A 1 265 ? -6.979 1.737 15.060 1.00 96.69 265 ARG A O 1
ATOM 2010 N N . LEU A 1 266 ? -6.174 -0.183 15.931 1.00 98.44 266 LEU A N 1
ATOM 2011 C CA . LEU A 1 266 ? -4.787 0.239 16.023 1.00 98.44 266 LEU A CA 1
ATOM 2012 C C . LEU A 1 266 ? -3.976 -0.500 14.956 1.00 98.44 266 LEU A C 1
ATOM 2014 O O . LEU A 1 266 ? -3.578 -1.643 15.170 1.00 98.44 266 LEU A O 1
ATOM 2018 N N . ARG A 1 267 ? -3.711 0.174 13.838 1.00 97.44 267 ARG A N 1
ATOM 2019 C CA . ARG A 1 267 ? -2.922 -0.371 12.734 1.00 97.44 267 ARG A CA 1
ATOM 2020 C C . ARG A 1 267 ? -1.437 -0.221 13.019 1.00 97.44 267 ARG A C 1
ATOM 2022 O O . ARG A 1 267 ? -0.941 0.901 13.166 1.00 97.44 267 ARG A O 1
ATOM 2029 N N . VAL A 1 268 ? -0.732 -1.338 13.120 1.00 97.56 268 VAL A N 1
ATOM 2030 C CA . VAL A 1 268 ? 0.702 -1.436 13.401 1.00 97.56 268 VAL A CA 1
ATOM 2031 C C . VAL A 1 268 ? 1.446 -1.641 12.090 1.00 97.56 268 VAL A C 1
ATOM 2033 O O . VAL A 1 268 ? 1.414 -2.720 11.515 1.00 97.56 268 VAL A O 1
ATOM 2036 N N . TYR A 1 269 ? 2.170 -0.616 11.650 1.00 97.25 269 TYR A N 1
ATOM 2037 C CA . TYR A 1 269 ? 2.921 -0.644 10.400 1.00 97.25 269 TYR A CA 1
ATOM 2038 C C . TYR A 1 269 ? 4.374 -1.055 10.631 1.00 97.25 269 TYR A C 1
ATOM 2040 O O . TYR A 1 269 ? 5.070 -0.470 11.475 1.00 97.25 269 TYR A O 1
ATOM 2048 N N . THR A 1 270 ? 4.853 -2.048 9.888 1.00 96.19 270 THR A N 1
ATOM 2049 C CA . THR A 1 270 ? 6.111 -2.755 10.150 1.00 96.19 270 THR A CA 1
ATOM 2050 C C . THR A 1 270 ? 7.160 -2.533 9.056 1.00 96.19 270 THR A C 1
ATOM 2052 O O . THR A 1 270 ? 6.871 -2.127 7.935 1.00 96.19 270 THR A O 1
ATOM 2055 N N . SER A 1 271 ? 8.437 -2.772 9.377 1.00 94.56 271 SER A N 1
ATOM 2056 C CA . SER A 1 271 ? 9.549 -2.579 8.428 1.00 94.56 271 SER A CA 1
ATOM 2057 C C . SER A 1 271 ? 9.668 -3.673 7.357 1.00 94.56 271 SER A C 1
ATOM 2059 O O . SER A 1 271 ? 10.470 -3.539 6.436 1.00 94.56 271 SER A O 1
ATOM 2061 N N . ALA A 1 272 ? 8.984 -4.793 7.571 1.00 87.38 272 ALA A N 1
ATOM 2062 C CA . ALA A 1 272 ? 8.968 -6.036 6.801 1.00 87.38 272 ALA A CA 1
ATOM 2063 C C . ALA A 1 272 ? 7.860 -6.920 7.410 1.00 87.38 272 ALA A C 1
ATOM 2065 O O . ALA A 1 272 ? 7.552 -6.720 8.585 1.00 87.38 272 ALA A O 1
ATOM 2066 N N . GLY A 1 273 ? 7.331 -7.901 6.671 1.00 87.75 273 GLY A N 1
ATOM 2067 C CA . GLY A 1 273 ? 6.379 -8.865 7.237 1.00 87.75 273 GLY A CA 1
ATOM 2068 C C . GLY A 1 273 ? 6.946 -9.550 8.484 1.00 87.75 273 GLY A C 1
ATOM 2069 O O . GLY A 1 273 ? 8.143 -9.872 8.532 1.00 87.75 273 GLY A O 1
ATOM 2070 N N . PHE A 1 274 ? 6.114 -9.715 9.512 1.00 93.62 274 PHE A N 1
ATOM 2071 C CA . PHE A 1 274 ? 6.521 -10.339 10.766 1.00 93.62 274 PHE A CA 1
ATOM 2072 C C . PHE A 1 274 ? 6.150 -11.810 10.773 1.00 93.62 274 PHE A C 1
ATOM 2074 O O . PHE A 1 274 ? 5.099 -12.220 10.318 1.00 93.62 274 PHE A O 1
ATOM 2081 N N . SER A 1 275 ? 7.023 -12.620 11.345 1.00 94.44 275 SER A N 1
ATOM 2082 C CA . SER A 1 275 ? 6.765 -14.036 11.540 1.00 94.44 275 SER A CA 1
ATOM 2083 C C . SER A 1 275 ? 7.315 -14.471 12.895 1.00 94.44 275 SER A C 1
ATOM 2085 O O . SER A 1 275 ? 8.331 -13.929 13.330 1.00 94.44 275 SER A O 1
ATOM 2087 N N . PRO A 1 276 ? 6.725 -15.464 13.578 1.00 95.38 276 PRO A N 1
ATOM 2088 C CA . PRO A 1 276 ? 7.277 -15.997 14.821 1.00 95.38 276 PRO A CA 1
ATOM 2089 C C . PRO A 1 276 ? 8.711 -16.532 14.678 1.00 95.38 276 PRO A C 1
ATOM 2091 O O . PRO A 1 276 ? 9.469 -16.518 15.646 1.00 95.38 276 PRO A O 1
ATOM 2094 N N . ASP A 1 277 ? 9.080 -17.010 13.488 1.00 95.06 277 ASP A N 1
ATOM 2095 C CA . ASP A 1 277 ? 10.347 -17.704 13.216 1.00 95.06 277 ASP A CA 1
ATOM 2096 C C . ASP A 1 277 ? 10.884 -17.501 11.782 1.00 95.06 277 ASP A C 1
ATOM 2098 O O . ASP A 1 277 ? 11.866 -18.131 11.383 1.00 95.06 277 ASP A O 1
ATOM 2102 N N . GLY A 1 278 ? 10.263 -16.611 11.004 1.00 94.69 278 GLY A N 1
ATOM 2103 C CA . GLY A 1 278 ? 10.625 -16.289 9.621 1.00 94.69 278 GLY A CA 1
ATOM 2104 C C . GLY A 1 278 ? 9.917 -17.146 8.568 1.00 94.69 278 GLY A C 1
ATOM 2105 O O . GLY A 1 278 ? 10.250 -17.044 7.378 1.00 94.69 278 GLY A O 1
ATOM 2106 N N . ILE A 1 279 ? 8.974 -17.993 8.989 1.00 95.19 279 ILE A N 1
ATOM 2107 C CA . ILE A 1 279 ? 8.080 -18.760 8.118 1.00 95.19 279 ILE A CA 1
ATOM 2108 C C . ILE A 1 279 ? 6.639 -18.732 8.639 1.00 95.19 279 ILE A C 1
ATOM 2110 O O . ILE A 1 279 ? 5.738 -18.406 7.874 1.00 95.19 279 ILE A O 1
ATOM 2114 N N . GLY A 1 280 ? 6.416 -19.093 9.908 1.00 94.50 280 GLY A N 1
ATOM 2115 C CA . GLY A 1 280 ? 5.073 -19.235 10.476 1.00 94.50 280 GLY A CA 1
ATOM 2116 C C . GLY A 1 280 ? 4.283 -17.924 10.494 1.00 94.50 280 GLY A C 1
ATOM 2117 O O . GLY A 1 280 ? 4.857 -16.842 10.372 1.00 94.50 280 GLY A O 1
ATOM 2118 N N . SER A 1 281 ? 2.975 -18.025 10.687 1.00 95.12 281 SER A N 1
ATOM 2119 C CA . SER A 1 281 ? 2.068 -16.875 10.746 1.00 95.12 281 SER A CA 1
ATOM 2120 C C . SER A 1 281 ? 1.829 -16.399 12.175 1.00 95.12 281 SER A C 1
ATOM 2122 O O . SER A 1 281 ? 1.855 -17.203 13.111 1.00 95.12 281 SER A O 1
ATOM 2124 N N . ILE A 1 282 ? 1.570 -15.104 12.342 1.00 95.25 282 ILE A N 1
ATOM 2125 C CA . ILE A 1 282 ? 0.990 -14.562 13.571 1.00 95.25 282 ILE A CA 1
ATOM 2126 C C . ILE A 1 282 ? -0.505 -14.882 13.549 1.00 95.25 282 ILE A C 1
ATOM 2128 O O . ILE A 1 282 ? -1.203 -14.616 12.573 1.00 95.25 282 ILE A O 1
ATOM 2132 N N . LEU A 1 283 ? -1.014 -15.491 14.622 1.00 96.44 283 LEU A N 1
ATOM 2133 C CA . LEU A 1 283 ? -2.421 -15.892 14.664 1.00 96.44 283 LEU A CA 1
ATOM 2134 C C . LEU A 1 283 ? -3.308 -14.750 15.196 1.00 96.44 283 LEU A C 1
ATOM 2136 O O . LEU A 1 283 ? -2.882 -14.025 16.105 1.00 96.44 283 LEU A O 1
ATOM 2140 N N . PRO A 1 284 ? -4.585 -14.659 14.770 1.00 97.06 284 PRO A N 1
ATOM 2141 C CA . PRO A 1 284 ? -5.531 -13.656 15.274 1.00 97.06 284 PRO A CA 1
ATOM 2142 C C . PRO A 1 284 ? -5.669 -13.609 16.802 1.00 97.06 284 PRO A C 1
ATOM 2144 O O . PRO A 1 284 ? -6.015 -12.585 17.392 1.00 97.06 284 PRO A O 1
ATOM 2147 N N . THR A 1 285 ? -5.390 -14.732 17.466 1.00 96.44 285 THR A N 1
ATOM 2148 C CA . THR A 1 285 ? -5.524 -14.921 18.915 1.00 96.44 285 THR A CA 1
ATOM 2149 C C . THR A 1 285 ? -4.234 -14.668 19.703 1.00 96.44 285 THR A C 1
ATOM 2151 O O . THR A 1 285 ? -4.211 -14.885 20.913 1.00 96.44 285 THR A O 1
ATOM 2154 N N . GLU A 1 286 ? -3.141 -14.255 19.058 1.00 96.69 286 GLU A N 1
ATOM 2155 C CA . GLU A 1 286 ? -1.805 -14.198 19.673 1.00 96.69 286 GLU A CA 1
ATOM 2156 C C . GLU A 1 286 ? -1.347 -12.799 20.103 1.00 96.69 286 GLU A C 1
ATOM 2158 O O . GLU A 1 286 ? -0.167 -12.601 20.387 1.00 96.69 286 GLU A O 1
ATOM 2163 N N . PHE A 1 287 ? -2.264 -11.837 20.255 1.00 98.25 287 PHE A N 1
ATOM 2164 C CA . PHE A 1 287 ? -1.939 -10.499 20.775 1.00 98.25 287 PHE A CA 1
ATOM 2165 C C . PHE A 1 287 ? -1.014 -10.552 22.004 1.00 98.25 287 PHE A C 1
ATOM 2167 O O . PHE A 1 287 ? 0.065 -9.968 21.980 1.00 98.25 287 PHE A O 1
ATOM 2174 N N . SER A 1 288 ? -1.368 -11.323 23.038 1.00 98.06 288 SER A N 1
ATOM 2175 C CA . SER A 1 288 ? -0.599 -11.402 24.293 1.00 98.06 288 SER A CA 1
ATOM 2176 C C . SER A 1 288 ? 0.776 -12.051 24.164 1.00 98.06 288 SER A C 1
ATOM 2178 O O . SER A 1 288 ? 1.588 -11.942 25.080 1.00 98.06 288 SER A O 1
ATOM 2180 N N . ARG A 1 289 ? 1.049 -12.741 23.052 1.00 97.81 289 ARG A N 1
ATOM 2181 C CA . ARG A 1 289 ? 2.358 -13.340 22.779 1.00 97.81 289 ARG A CA 1
ATOM 2182 C C . ARG A 1 289 ? 3.369 -12.297 22.299 1.00 97.81 289 ARG A C 1
ATOM 2184 O O . ARG A 1 289 ? 4.566 -12.467 22.542 1.00 97.81 289 ARG A O 1
ATOM 2191 N N . TYR A 1 290 ? 2.894 -11.235 21.646 1.00 98.06 290 TYR A N 1
ATOM 2192 C CA . TYR A 1 290 ? 3.740 -10.278 20.927 1.00 98.06 290 TYR A CA 1
ATOM 2193 C C . TYR A 1 290 ? 3.585 -8.832 21.393 1.00 98.06 290 TYR A C 1
ATOM 2195 O O . TYR A 1 290 ? 4.565 -8.092 21.391 1.00 98.06 290 TYR A O 1
ATOM 2203 N N . PHE A 1 291 ? 2.388 -8.416 21.800 1.00 98.50 291 PHE A N 1
ATOM 2204 C CA . PHE A 1 291 ? 2.038 -7.012 21.975 1.00 98.50 291 PHE A CA 1
ATOM 2205 C C . PHE A 1 291 ? 1.580 -6.679 23.396 1.00 98.50 291 PHE A C 1
ATOM 2207 O O . PHE A 1 291 ? 1.046 -7.504 24.134 1.00 98.50 291 PHE A O 1
ATOM 2214 N N . GLN A 1 292 ? 1.762 -5.412 23.758 1.00 98.56 292 GLN A N 1
ATOM 2215 C CA . GLN A 1 292 ? 1.136 -4.774 24.913 1.00 98.56 292 GLN A CA 1
ATOM 2216 C C . GLN A 1 292 ? 0.692 -3.372 24.509 1.00 98.56 292 GLN A C 1
ATOM 2218 O O . GLN A 1 292 ? 1.407 -2.691 23.766 1.00 98.56 292 GLN A O 1
ATOM 2223 N N . LEU A 1 293 ? -0.435 -2.904 25.045 1.00 98.81 293 LEU A N 1
ATOM 2224 C CA . LEU A 1 293 ? -0.839 -1.506 24.902 1.00 98.81 293 LEU A CA 1
ATOM 2225 C C . LEU A 1 293 ? -0.692 -0.774 26.232 1.00 98.81 293 LEU A C 1
ATOM 2227 O O . LEU A 1 293 ? -1.055 -1.282 27.296 1.00 98.81 293 LEU A O 1
ATOM 2231 N N . GLU A 1 294 ? -0.170 0.442 26.155 1.00 98.69 294 GLU A N 1
ATOM 2232 C CA . GLU A 1 294 ? -0.093 1.373 27.272 1.00 98.69 294 GLU A CA 1
ATOM 2233 C C . GLU A 1 294 ? -1.116 2.483 27.050 1.00 98.69 294 GLU A C 1
ATOM 2235 O O . GLU A 1 294 ? -1.107 3.154 26.016 1.00 98.69 294 GLU A O 1
ATOM 2240 N N . ALA A 1 295 ? -1.994 2.677 28.029 1.00 98.62 295 ALA A N 1
ATOM 2241 C CA . ALA A 1 295 ? -2.931 3.786 28.084 1.00 98.62 295 ALA A CA 1
ATOM 2242 C C . ALA A 1 295 ? -2.663 4.677 29.300 1.00 98.62 295 ALA A C 1
ATOM 2244 O O . ALA A 1 295 ? -2.005 4.262 30.253 1.00 98.62 295 ALA A O 1
ATOM 2245 N N . THR A 1 296 ? -3.198 5.897 29.300 1.00 98.25 296 THR A N 1
ATOM 2246 C CA . THR A 1 296 ? -3.039 6.847 30.414 1.00 98.25 296 THR A CA 1
ATOM 2247 C C . THR A 1 296 ? -4.383 7.185 31.061 1.00 98.25 296 THR A C 1
ATOM 2249 O O . THR A 1 296 ? -5.329 7.579 30.389 1.00 98.25 296 THR A O 1
ATOM 2252 N N . ASP A 1 297 ? -4.494 7.051 32.383 1.00 98.25 297 ASP A N 1
ATOM 2253 C CA . ASP A 1 297 ? -5.711 7.440 33.107 1.00 98.25 297 ASP A CA 1
ATOM 2254 C C . ASP A 1 297 ? -5.806 8.960 33.360 1.00 98.25 297 ASP A C 1
ATOM 2256 O O . ASP A 1 297 ? -4.867 9.720 33.125 1.00 98.25 297 ASP A O 1
ATOM 2260 N N . ALA A 1 298 ? -6.940 9.434 33.886 1.00 97.81 298 ALA A N 1
ATOM 2261 C CA . ALA A 1 298 ? -7.178 10.865 34.119 1.00 97.81 298 ALA A CA 1
ATOM 2262 C C . ALA A 1 298 ? -6.251 11.495 35.179 1.00 97.81 298 ALA A C 1
ATOM 2264 O O . ALA A 1 298 ? -6.237 12.716 35.343 1.00 97.81 298 ALA A O 1
ATOM 2265 N N . LEU A 1 299 ? -5.488 10.681 35.916 1.00 97.81 299 LEU A N 1
ATOM 2266 C CA . LEU A 1 299 ? -4.465 11.123 36.865 1.00 97.81 299 LEU A CA 1
ATOM 2267 C C . LEU A 1 299 ? -3.049 11.062 36.267 1.00 97.81 299 LEU A C 1
ATOM 2269 O O . LEU A 1 299 ? -2.086 11.342 36.982 1.00 97.81 299 LEU A O 1
ATOM 2273 N N . GLY A 1 300 ? -2.910 10.708 34.987 1.00 96.69 300 GLY A N 1
ATOM 2274 C CA . GLY A 1 300 ? -1.626 10.574 34.304 1.00 96.69 300 GLY A CA 1
ATOM 2275 C C . GLY A 1 300 ? -0.884 9.275 34.626 1.00 96.69 300 GLY A C 1
ATOM 2276 O O . GLY A 1 300 ? 0.334 9.222 34.464 1.00 96.69 300 GLY A O 1
ATOM 2277 N N . ARG A 1 301 ? -1.567 8.248 35.147 1.00 97.56 301 ARG A N 1
ATOM 2278 C CA . ARG A 1 301 ? -0.949 6.960 35.500 1.00 97.56 301 ARG A CA 1
ATOM 2279 C C . ARG A 1 301 ? -1.100 5.964 34.347 1.00 97.56 301 ARG A C 1
ATOM 2281 O O . ARG A 1 301 ? -2.172 5.931 33.740 1.00 97.56 301 ARG A O 1
ATOM 2288 N N . PRO A 1 302 ? -0.084 5.124 34.086 1.00 97.88 302 PRO A N 1
ATOM 2289 C CA . PRO A 1 302 ? -0.176 4.116 33.042 1.00 97.88 302 PRO A CA 1
ATOM 2290 C C . PRO A 1 302 ? -1.171 3.013 33.424 1.00 97.88 302 PRO A C 1
ATOM 2292 O O . PRO A 1 302 ? -1.209 2.556 34.572 1.00 97.88 302 PRO A O 1
ATOM 2295 N N . VAL A 1 303 ? -1.940 2.566 32.439 1.00 98.56 303 VAL A N 1
ATOM 2296 C CA . VAL A 1 303 ? -2.812 1.392 32.473 1.00 98.56 303 VAL A CA 1
ATOM 2297 C C . VAL A 1 303 ? -2.338 0.449 31.373 1.00 98.56 303 VAL A C 1
ATOM 2299 O O . VAL A 1 303 ? -2.261 0.842 30.214 1.00 98.56 303 VAL A O 1
ATOM 2302 N N . TRP A 1 304 ? -1.999 -0.784 31.742 1.00 98.50 304 TRP A N 1
ATOM 2303 C CA . TRP A 1 304 ? -1.467 -1.785 30.819 1.00 98.50 304 TRP A CA 1
ATOM 2304 C C . TRP A 1 304 ? -2.568 -2.734 30.362 1.00 98.50 304 TRP A C 1
ATOM 2306 O O . TRP A 1 304 ? -3.233 -3.351 31.199 1.00 98.50 304 TRP A O 1
ATOM 2316 N N . LEU A 1 305 ? -2.728 -2.858 29.047 1.00 98.69 305 LEU A N 1
ATOM 2317 C CA . LEU A 1 305 ? -3.636 -3.802 28.412 1.00 98.69 305 LEU A CA 1
ATOM 2318 C C . LEU A 1 305 ? -2.785 -4.916 27.797 1.00 98.69 305 LEU A C 1
ATOM 2320 O O . LEU A 1 305 ? -1.963 -4.668 26.913 1.00 98.69 305 LEU A O 1
ATOM 2324 N N . LEU A 1 306 ? -2.938 -6.125 28.332 1.00 98.31 306 LEU A N 1
ATOM 2325 C CA . LEU A 1 306 ? -2.007 -7.241 28.123 1.00 98.31 306 LEU A CA 1
ATOM 2326 C C . LEU A 1 306 ? -2.683 -8.473 27.510 1.00 98.31 306 LEU A C 1
ATOM 2328 O O . LEU A 1 306 ? -2.013 -9.330 26.943 1.00 98.31 306 LEU A O 1
ATOM 2332 N N . GLU A 1 307 ? -4.002 -8.576 27.636 1.00 98.06 307 GLU A N 1
ATOM 2333 C CA . GLU A 1 307 ? -4.788 -9.757 27.302 1.00 98.06 307 GLU A CA 1
ATOM 2334 C C . GLU A 1 307 ? -5.961 -9.395 26.397 1.00 98.06 307 GLU A C 1
ATOM 2336 O O . GLU A 1 307 ? -6.633 -8.377 26.584 1.00 98.06 307 GLU A O 1
ATOM 2341 N N . THR A 1 308 ? -6.222 -10.259 25.420 1.00 98.12 308 THR A N 1
ATOM 2342 C CA . THR A 1 308 ? -7.453 -10.212 24.630 1.00 98.12 308 THR A CA 1
ATOM 2343 C C . THR A 1 308 ? -8.634 -10.646 25.472 1.00 98.12 308 THR A C 1
ATOM 2345 O O . THR A 1 308 ? -8.528 -11.487 26.364 1.00 98.12 308 THR A O 1
ATOM 2348 N N . GLY A 1 309 ? -9.799 -10.110 25.152 1.00 97.44 309 GLY A N 1
ATOM 2349 C CA . GLY A 1 309 ? -11.045 -10.513 25.770 1.00 97.44 309 GLY A CA 1
ATOM 2350 C C . GLY A 1 309 ? -11.226 -10.046 27.221 1.00 97.44 309 GLY A C 1
ATOM 2351 O O . GLY A 1 309 ? -12.130 -10.535 27.910 1.00 97.44 309 GLY A O 1
ATOM 2352 N N . VAL A 1 310 ? -10.415 -9.086 27.674 1.00 98.06 310 VAL A N 1
ATOM 2353 C CA . VAL A 1 310 ? -10.490 -8.459 29.000 1.00 98.06 310 VAL A CA 1
ATOM 2354 C C . VAL A 1 310 ? -10.969 -7.014 28.878 1.00 98.06 310 VAL A C 1
ATOM 2356 O O . VAL A 1 310 ? -10.521 -6.271 28.009 1.00 98.06 310 VAL A O 1
ATOM 2359 N N . ASP A 1 311 ? -11.859 -6.617 29.787 1.00 98.38 311 ASP A N 1
ATOM 2360 C CA . ASP A 1 311 ? -12.372 -5.252 29.888 1.00 98.38 311 ASP A CA 1
ATOM 2361 C C . ASP A 1 311 ? -11.492 -4.431 30.847 1.00 98.38 311 ASP A C 1
ATOM 2363 O O . ASP A 1 311 ? -11.506 -4.622 32.068 1.00 98.38 311 ASP A O 1
ATOM 2367 N N . TYR A 1 312 ? -10.719 -3.499 30.296 1.00 98.62 312 TYR A N 1
ATOM 2368 C CA . TYR A 1 312 ? -9.803 -2.632 31.030 1.00 98.62 312 TYR A CA 1
ATOM 2369 C C . TYR A 1 312 ? -10.447 -1.285 31.346 1.00 98.62 312 TYR A C 1
ATOM 2371 O O . TYR A 1 312 ? -10.754 -0.501 30.451 1.00 98.62 312 TYR A O 1
ATOM 2379 N N . ALA A 1 313 ? -10.598 -0.971 32.633 1.00 98.44 313 ALA A N 1
ATOM 2380 C CA . ALA A 1 313 ? -11.073 0.338 33.067 1.00 98.44 313 ALA A CA 1
ATOM 2381 C C . ALA A 1 313 ? -9.955 1.390 32.976 1.00 98.44 313 ALA A C 1
ATOM 2383 O O . ALA A 1 313 ? -8.986 1.352 33.741 1.00 98.44 313 ALA A O 1
ATOM 2384 N N . ILE A 1 314 ? -10.128 2.380 32.103 1.00 98.50 314 ILE A N 1
ATOM 2385 C CA . ILE A 1 314 ? -9.266 3.559 32.023 1.00 98.50 314 ILE A CA 1
ATOM 2386 C C . ILE A 1 314 ? -9.880 4.643 32.910 1.00 98.50 314 ILE A C 1
ATOM 2388 O O . ILE A 1 314 ? -10.892 5.269 32.577 1.00 98.50 314 ILE A O 1
ATOM 2392 N N . GLY A 1 315 ? -9.299 4.825 34.098 1.00 98.19 315 GLY A N 1
ATOM 2393 C CA . GLY A 1 315 ? -9.859 5.670 35.152 1.00 98.19 315 GLY A CA 1
ATOM 2394 C C . GLY A 1 315 ? -10.188 7.085 34.669 1.00 98.19 315 GLY A C 1
ATOM 2395 O O . GLY A 1 315 ? -9.288 7.856 34.356 1.00 98.19 315 GLY A O 1
ATOM 2396 N N . GLY A 1 316 ? -11.478 7.432 34.653 1.00 97.69 316 GLY A N 1
ATOM 2397 C CA . GLY A 1 316 ? -11.979 8.742 34.218 1.00 97.69 316 GLY A CA 1
ATOM 2398 C C . GLY A 1 316 ? -12.416 8.828 32.752 1.00 97.69 316 GLY A C 1
ATOM 2399 O O . GLY A 1 316 ? -12.989 9.849 32.382 1.00 97.69 316 GLY A O 1
ATOM 2400 N N . PHE A 1 317 ? -12.212 7.777 31.953 1.00 98.12 317 PHE A N 1
ATOM 2401 C CA . PHE A 1 317 ? -12.504 7.787 30.515 1.00 98.12 317 PHE A CA 1
ATOM 2402 C C . PHE A 1 317 ? -13.437 6.668 30.041 1.00 98.12 317 PHE A C 1
ATOM 2404 O O . PHE A 1 317 ? -14.143 6.873 29.059 1.00 98.12 317 PHE A O 1
ATOM 2411 N N . GLY A 1 318 ? -13.484 5.527 30.735 1.00 98.50 318 GLY A N 1
ATOM 2412 C CA . GLY A 1 318 ? -14.371 4.412 30.384 1.00 98.50 318 GLY A CA 1
ATOM 2413 C C . GLY A 1 318 ? -13.632 3.081 30.322 1.00 98.50 318 GLY A C 1
ATOM 2414 O O . GLY A 1 318 ? -12.691 2.866 31.088 1.00 98.50 318 GLY A O 1
ATOM 2415 N N . THR A 1 319 ? -14.066 2.197 29.430 1.00 98.50 319 THR A N 1
ATOM 2416 C CA . THR A 1 319 ? -13.525 0.839 29.275 1.00 98.50 319 THR A CA 1
ATOM 2417 C C . THR A 1 319 ? -12.955 0.622 27.878 1.00 98.50 319 THR A C 1
ATOM 2419 O O . THR A 1 319 ? -13.506 1.123 26.901 1.00 98.50 319 THR A O 1
ATOM 2422 N N . VAL A 1 320 ? -11.874 -0.152 27.789 1.00 98.62 320 VAL A N 1
ATOM 2423 C CA . VAL A 1 320 ? -11.293 -0.654 26.537 1.00 98.62 320 VAL A CA 1
ATOM 2424 C C . VAL A 1 320 ? -11.204 -2.173 26.592 1.00 98.62 320 VAL A C 1
ATOM 2426 O O . VAL A 1 320 ? -10.834 -2.728 27.625 1.00 98.62 320 VAL A O 1
ATOM 2429 N N . ARG A 1 321 ? -11.479 -2.834 25.472 1.00 98.69 321 ARG A N 1
ATOM 2430 C CA . ARG A 1 321 ? -11.301 -4.269 25.265 1.00 98.69 321 ARG A CA 1
ATOM 2431 C C . ARG A 1 321 ? -10.500 -4.508 23.990 1.00 98.69 321 ARG A C 1
ATOM 2433 O O . ARG A 1 321 ? -10.740 -3.852 22.981 1.00 98.69 321 ARG A O 1
ATOM 2440 N N . ILE A 1 322 ? -9.568 -5.456 24.043 1.00 98.81 322 ILE A N 1
ATOM 2441 C CA . ILE A 1 322 ? -8.818 -5.937 22.875 1.00 98.81 322 ILE A CA 1
ATOM 2442 C C . ILE A 1 322 ? -9.490 -7.214 22.379 1.00 98.81 322 ILE A C 1
ATOM 2444 O O . ILE A 1 322 ? -9.629 -8.160 23.156 1.00 98.81 322 ILE A O 1
ATOM 2448 N N . ALA A 1 323 ? -9.906 -7.250 21.117 1.00 98.44 323 ALA A N 1
ATOM 2449 C CA . ALA A 1 323 ? -10.520 -8.431 20.513 1.00 98.44 323 ALA A CA 1
ATOM 2450 C C . ALA A 1 323 ? -9.453 -9.430 20.037 1.00 98.44 323 ALA A C 1
ATOM 2452 O O . ALA A 1 323 ? -9.494 -10.602 20.407 1.00 98.44 323 ALA A O 1
ATOM 2453 N N . GLY A 1 324 ? -8.454 -8.948 19.295 1.00 98.31 324 GLY A N 1
ATOM 2454 C CA . GLY A 1 324 ? -7.385 -9.764 18.722 1.00 98.31 324 GLY A CA 1
ATOM 2455 C C . GLY A 1 324 ? -6.597 -9.002 17.659 1.00 98.31 324 GLY A C 1
ATOM 2456 O O . GLY A 1 324 ? -6.563 -7.769 17.685 1.00 98.31 324 GLY A O 1
ATOM 2457 N N . ILE A 1 325 ? -5.961 -9.748 16.758 1.00 98.06 325 ILE A N 1
ATOM 2458 C CA . ILE A 1 325 ? -5.202 -9.234 15.613 1.00 98.06 325 ILE A CA 1
ATOM 2459 C C . ILE A 1 325 ? -5.955 -9.588 14.320 1.00 98.06 325 ILE A C 1
ATOM 2461 O O . ILE A 1 325 ? -6.346 -10.739 14.134 1.00 98.06 325 ILE A O 1
ATOM 2465 N N . ALA A 1 326 ? -6.175 -8.606 13.457 1.00 96.19 326 ALA A N 1
ATOM 2466 C CA . ALA A 1 326 ? -6.669 -8.738 12.090 1.00 96.19 326 ALA A CA 1
ATOM 2467 C C . ALA A 1 326 ? -5.577 -8.348 11.086 1.00 96.19 326 ALA A C 1
ATOM 2469 O O . ALA A 1 326 ? -4.460 -8.047 11.513 1.00 96.19 326 ALA A O 1
ATOM 2470 N N . ASP A 1 327 ? -5.899 -8.409 9.792 1.00 92.62 327 ASP A N 1
ATOM 2471 C CA . ASP A 1 327 ? -4.926 -8.313 8.692 1.00 92.62 327 ASP A CA 1
ATOM 2472 C C . ASP A 1 327 ? -3.830 -9.362 8.919 1.00 92.62 327 ASP A C 1
ATOM 2474 O O . ASP A 1 327 ? -2.653 -9.115 9.148 1.00 92.62 327 ASP A O 1
ATOM 2478 N N . THR A 1 328 ? -4.326 -10.588 9.100 1.00 91.50 328 THR A N 1
ATOM 2479 C CA . THR A 1 328 ? -3.494 -11.784 9.158 1.00 91.50 328 THR A CA 1
ATOM 2480 C C . THR A 1 328 ? -3.984 -12.730 8.091 1.00 91.50 328 THR A C 1
ATOM 2482 O O . THR A 1 328 ? -3.306 -12.973 7.127 1.00 91.50 328 THR A O 1
ATOM 2485 N N . GLY A 1 329 ? -5.169 -13.310 8.198 1.00 91.69 329 GLY A N 1
ATOM 2486 C CA . GLY A 1 329 ? -5.643 -14.272 7.215 1.00 91.69 329 GLY A CA 1
ATOM 2487 C C . GLY A 1 329 ? -7.103 -14.626 7.436 1.00 91.69 329 GLY A C 1
ATOM 2488 O O . GLY A 1 329 ? -7.746 -14.081 8.338 1.00 91.69 329 GLY A O 1
ATOM 2489 N N . PRO A 1 330 ? -7.655 -15.533 6.614 1.00 91.75 330 PRO A N 1
ATOM 2490 C CA . PRO A 1 330 ? -9.074 -15.834 6.658 1.00 91.75 330 PRO A CA 1
ATOM 2491 C C . PRO A 1 330 ? -9.480 -16.470 7.986 1.00 91.75 330 PRO A C 1
ATOM 2493 O O . PRO A 1 330 ? -8.748 -17.288 8.543 1.00 91.75 330 PRO A O 1
ATOM 2496 N N . VAL A 1 331 ? -10.699 -16.179 8.438 1.00 92.62 331 VAL A N 1
ATOM 2497 C CA . VAL A 1 331 ? -11.306 -16.816 9.619 1.00 92.62 331 VAL A CA 1
ATOM 2498 C C . VAL A 1 331 ? -11.230 -18.347 9.527 1.00 92.62 331 VAL A C 1
ATOM 2500 O O . VAL A 1 331 ? -11.617 -18.939 8.516 1.00 92.62 331 VAL A O 1
ATOM 2503 N N . GLN A 1 332 ? -10.806 -19.001 10.612 1.00 92.38 332 GLN A N 1
ATOM 2504 C CA . GLN A 1 332 ? -10.823 -20.462 10.744 1.00 92.38 332 GLN A CA 1
ATOM 2505 C C . GLN A 1 332 ? -11.465 -20.907 12.061 1.00 92.38 332 GLN A C 1
ATOM 2507 O O . GLN A 1 332 ? -11.411 -20.200 13.066 1.00 92.38 332 GLN A O 1
ATOM 2512 N N . ASP A 1 333 ? -12.038 -22.116 12.069 1.00 90.50 333 ASP A N 1
ATOM 2513 C CA . ASP A 1 333 ? -12.581 -22.739 13.287 1.00 90.50 333 ASP A CA 1
ATOM 2514 C C . ASP A 1 333 ? -11.486 -22.963 14.346 1.00 90.50 333 ASP A C 1
ATOM 2516 O O . ASP A 1 333 ? -11.738 -22.899 15.552 1.00 90.50 333 ASP A O 1
ATOM 2520 N N . THR A 1 334 ? -10.266 -23.246 13.888 1.00 90.94 334 THR A N 1
ATOM 2521 C CA . THR A 1 334 ? -9.071 -23.423 14.711 1.00 90.94 334 THR A CA 1
ATOM 2522 C C . THR A 1 334 ? -7.862 -22.859 13.990 1.00 90.94 334 THR A C 1
ATOM 2524 O O . THR A 1 334 ? -7.691 -23.109 12.802 1.00 90.94 334 THR A O 1
ATOM 2527 N N . TYR A 1 335 ? -6.997 -22.176 14.733 1.00 94.62 335 TYR A N 1
ATOM 2528 C CA . TYR A 1 335 ? -5.715 -21.693 14.240 1.00 94.62 335 TYR A CA 1
ATOM 2529 C C . TYR A 1 335 ? -4.606 -22.639 14.707 1.00 94.62 335 TYR A C 1
ATOM 2531 O O . TYR A 1 335 ? -4.435 -22.859 15.908 1.00 94.62 335 TYR A O 1
ATOM 2539 N N . ASP A 1 336 ? -3.876 -23.222 13.761 1.00 93.50 336 ASP A N 1
ATOM 2540 C CA . ASP A 1 336 ? -2.739 -24.106 14.016 1.00 93.50 336 ASP A CA 1
ATOM 2541 C C . ASP A 1 336 ? -1.565 -23.778 13.077 1.00 93.50 336 ASP A C 1
ATOM 2543 O O . ASP A 1 336 ? -1.582 -22.772 12.372 1.00 93.50 336 ASP A O 1
ATOM 2547 N N . LEU A 1 337 ? -0.518 -24.607 13.077 1.00 93.44 337 LEU A N 1
ATOM 2548 C CA . LEU A 1 337 ? 0.691 -24.365 12.280 1.00 93.44 337 LEU A CA 1
ATOM 2549 C C . LEU A 1 337 ? 0.474 -24.441 10.754 1.00 93.44 337 LEU A C 1
ATOM 2551 O O . LEU A 1 337 ? 1.402 -24.152 10.005 1.00 93.44 337 LEU A O 1
ATOM 2555 N N . SER A 1 338 ? -0.709 -24.845 10.281 1.00 94.38 338 SER A N 1
ATOM 2556 C CA . SER A 1 338 ? -1.087 -24.790 8.864 1.00 94.38 338 SER A CA 1
ATOM 2557 C C . SER A 1 338 ? -1.726 -23.468 8.443 1.00 94.38 338 SER A C 1
ATOM 2559 O O . SER A 1 338 ? -1.918 -23.256 7.241 1.00 94.38 338 SER A O 1
ATOM 2561 N N . TYR A 1 339 ? -2.050 -22.595 9.403 1.00 95.81 339 TYR A N 1
ATOM 2562 C CA . TYR A 1 339 ? -2.563 -21.259 9.133 1.00 95.81 339 TYR A CA 1
ATOM 2563 C C . TYR A 1 339 ? -1.553 -20.459 8.306 1.00 95.81 339 TYR A C 1
ATOM 2565 O O . TYR A 1 339 ? -0.351 -20.512 8.561 1.00 95.81 339 TYR A O 1
ATOM 2573 N N . ILE A 1 340 ? -2.054 -19.745 7.300 1.00 93.88 340 ILE A N 1
ATOM 2574 C CA . ILE A 1 340 ? -1.256 -18.912 6.402 1.00 93.88 340 ILE A CA 1
ATOM 2575 C C . ILE A 1 340 ? -1.870 -17.521 6.435 1.00 93.88 340 ILE A C 1
ATOM 2577 O O . ILE A 1 340 ? -2.988 -17.327 5.955 1.00 93.88 340 ILE A O 1
ATOM 2581 N N . GLU A 1 341 ? -1.123 -16.587 7.004 1.00 91.38 341 GLU A N 1
ATOM 2582 C CA . GLU A 1 341 ? -1.419 -15.165 6.903 1.00 91.38 341 GLU A CA 1
ATOM 2583 C C . GLU A 1 341 ? -1.113 -14.615 5.485 1.00 91.38 341 GLU A C 1
ATOM 2585 O O . GLU A 1 341 ? -0.464 -15.263 4.659 1.00 91.38 341 GLU A O 1
ATOM 2590 N N . ASP A 1 342 ? -1.607 -13.422 5.185 1.00 88.00 342 ASP A N 1
ATOM 2591 C CA . ASP A 1 342 ? -1.378 -12.605 3.997 1.00 88.00 342 ASP A CA 1
ATOM 2592 C C . ASP A 1 342 ? 0.068 -12.114 3.907 1.00 88.00 342 ASP A C 1
ATOM 2594 O O . ASP A 1 342 ? 0.564 -11.912 2.797 1.00 88.00 342 ASP A O 1
ATOM 2598 N N . HIS A 1 343 ? 0.763 -12.056 5.046 1.00 87.56 343 HIS A N 1
ATOM 2599 C CA . HIS A 1 343 ? 2.157 -11.656 5.208 1.00 87.56 343 HIS A CA 1
ATOM 2600 C C . HIS A 1 343 ? 2.425 -10.220 4.760 1.00 87.56 343 HIS A C 1
ATOM 2602 O O . HIS A 1 343 ? 3.539 -9.918 4.312 1.00 87.56 343 HIS A O 1
ATOM 2608 N N . ASP A 1 344 ? 1.423 -9.352 4.835 1.00 85.38 344 ASP A N 1
ATOM 2609 C CA . ASP A 1 344 ? 1.602 -7.937 4.556 1.00 85.38 344 ASP A CA 1
ATOM 2610 C C . ASP A 1 344 ? 2.529 -7.258 5.591 1.00 85.38 344 ASP A C 1
ATOM 2612 O O . ASP A 1 344 ? 3.251 -7.873 6.389 1.00 85.38 344 ASP A O 1
ATOM 2616 N N . ASN A 1 345 ? 2.582 -5.936 5.517 1.00 91.44 345 ASN A N 1
ATOM 2617 C CA . ASN A 1 345 ? 3.386 -5.109 6.393 1.00 91.44 345 ASN A CA 1
ATOM 2618 C C . ASN A 1 345 ? 2.564 -4.396 7.477 1.00 91.44 345 ASN A C 1
ATOM 2620 O O . ASN A 1 345 ? 3.108 -3.500 8.135 1.00 91.44 345 ASN A O 1
ATOM 2624 N N . GLN A 1 346 ? 1.292 -4.735 7.677 1.00 94.06 346 GLN A N 1
ATOM 2625 C CA . GLN A 1 346 ? 0.374 -4.014 8.556 1.00 94.06 346 GLN A CA 1
ATOM 2626 C C . GLN A 1 346 ? -0.499 -4.990 9.346 1.00 94.06 346 GLN A C 1
ATOM 2628 O O . GLN A 1 346 ? -1.224 -5.788 8.800 1.00 94.06 346 GLN A O 1
ATOM 2633 N N . TYR A 1 347 ? -0.461 -4.886 10.674 1.00 95.25 347 TYR A N 1
ATOM 2634 C CA . TYR A 1 347 ? -1.333 -5.692 11.530 1.00 95.25 347 TYR A CA 1
ATOM 2635 C C . TYR A 1 347 ? -2.340 -4.812 12.241 1.00 95.25 347 TYR A C 1
ATOM 2637 O O . TYR A 1 347 ? -1.974 -3.791 12.838 1.00 95.25 347 TYR A O 1
ATOM 2645 N N . ASP A 1 348 ? -3.580 -5.267 12.296 1.00 97.06 348 ASP A N 1
ATOM 2646 C CA . ASP A 1 348 ? -4.662 -4.533 12.923 1.00 97.06 348 ASP A CA 1
ATOM 2647 C C . ASP A 1 348 ? -4.988 -5.078 14.304 1.00 97.06 348 ASP A C 1
ATOM 2649 O O . ASP A 1 348 ? -5.604 -6.127 14.466 1.00 97.06 348 ASP A O 1
ATOM 2653 N N . ILE A 1 349 ? -4.634 -4.339 15.353 1.00 98.62 349 ILE A N 1
ATOM 2654 C CA . ILE A 1 349 ? -5.116 -4.664 16.696 1.00 98.62 349 ILE A CA 1
ATOM 2655 C C . ILE A 1 349 ? -6.538 -4.119 16.825 1.00 98.62 349 ILE A C 1
ATOM 2657 O O . ILE A 1 349 ? -6.758 -2.902 16.843 1.00 98.62 349 ILE A O 1
ATOM 2661 N N . ILE A 1 350 ? -7.502 -5.032 16.932 1.00 98.69 350 ILE A N 1
ATOM 2662 C CA . ILE A 1 350 ? -8.927 -4.711 16.951 1.00 98.69 350 ILE A CA 1
ATOM 2663 C C . ILE A 1 350 ? -9.405 -4.449 18.375 1.00 98.69 350 ILE A C 1
ATOM 2665 O O . ILE A 1 350 ? -9.118 -5.204 19.310 1.00 98.69 350 ILE A O 1
ATOM 2669 N N . LEU A 1 351 ? -10.140 -3.350 18.537 1.00 98.69 351 LEU A N 1
ATOM 2670 C CA . LEU A 1 351 ? -10.517 -2.793 19.827 1.00 98.69 351 LEU A CA 1
ATOM 2671 C C . LEU A 1 351 ? -12.012 -2.450 19.879 1.00 98.69 351 LEU A C 1
ATOM 2673 O O . LEU A 1 351 ? -12.593 -1.959 18.910 1.00 98.69 351 LEU A O 1
ATOM 2677 N N . SER A 1 352 ? -12.606 -2.605 21.062 1.00 98.50 352 SER A N 1
ATOM 2678 C CA . SER A 1 352 ? -13.961 -2.138 21.377 1.00 98.50 352 SER A CA 1
ATOM 2679 C C . SER A 1 352 ? -14.018 -1.419 22.724 1.00 98.50 352 SER A C 1
ATOM 2681 O O . SER A 1 352 ? -13.129 -1.559 23.569 1.00 98.50 352 SER A O 1
ATOM 2683 N N . GLY A 1 353 ? -15.065 -0.617 22.926 1.00 97.75 353 GLY A N 1
ATOM 2684 C CA . GLY A 1 353 ? -15.305 0.091 24.183 1.00 97.75 353 GLY A CA 1
ATOM 2685 C C . GLY A 1 353 ? -15.630 1.571 24.006 1.00 97.75 353 GLY A C 1
ATOM 2686 O O . GLY A 1 353 ? -16.146 2.008 22.979 1.00 97.75 353 GLY A O 1
ATOM 2687 N N . ASP A 1 354 ? -15.350 2.360 25.041 1.00 98.19 354 ASP A N 1
ATOM 2688 C CA . ASP A 1 354 ? -15.645 3.790 25.051 1.00 98.19 354 ASP A CA 1
ATOM 2689 C C . ASP A 1 354 ? -14.590 4.565 24.248 1.00 98.19 354 ASP A C 1
ATOM 2691 O O . ASP A 1 354 ? -13.406 4.543 24.585 1.00 98.19 354 ASP A O 1
ATOM 2695 N N . ALA A 1 355 ? -15.013 5.344 23.245 1.00 96.12 355 ALA A N 1
ATOM 2696 C CA . ALA A 1 355 ? -14.111 6.145 22.403 1.00 96.12 355 ALA A CA 1
ATOM 2697 C C . ALA A 1 355 ? -13.150 7.040 23.215 1.00 96.12 355 ALA A C 1
ATOM 2699 O O . ALA A 1 355 ? -11.982 7.199 22.868 1.00 96.12 355 ALA A O 1
ATOM 2700 N N . ALA A 1 356 ? -13.629 7.602 24.333 1.00 97.44 356 ALA A N 1
ATOM 2701 C CA . ALA A 1 356 ? -12.814 8.427 25.221 1.00 97.44 356 ALA A CA 1
ATOM 2702 C C . ALA A 1 356 ? -11.693 7.632 25.913 1.00 97.44 356 ALA A C 1
ATOM 2704 O O . ALA A 1 356 ? -10.623 8.192 26.150 1.00 97.44 356 ALA A O 1
ATOM 2705 N N . ALA A 1 357 ? -11.933 6.354 26.224 1.00 98.38 357 ALA A N 1
ATOM 2706 C CA . ALA A 1 357 ? -10.958 5.446 26.818 1.00 98.38 357 ALA A CA 1
ATOM 2707 C C . ALA A 1 357 ? -9.967 4.922 25.768 1.00 98.38 357 ALA A C 1
ATOM 2709 O O . ALA A 1 357 ? -8.767 4.905 26.029 1.00 98.38 357 ALA A O 1
ATOM 2710 N N . ILE A 1 358 ? -10.451 4.586 24.568 1.00 98.38 358 ILE A N 1
ATOM 2711 C CA . ILE A 1 358 ? -9.623 4.191 23.415 1.00 98.38 358 ILE A CA 1
ATOM 2712 C C . ILE A 1 358 ? -8.603 5.284 23.079 1.00 98.38 358 ILE A C 1
ATOM 2714 O O . ILE A 1 358 ? -7.411 5.007 22.961 1.00 98.38 358 ILE A O 1
ATOM 2718 N N . ALA A 1 359 ? -9.041 6.546 23.044 1.00 97.12 359 ALA A N 1
ATOM 2719 C CA . ALA A 1 359 ? -8.178 7.700 22.786 1.00 97.12 359 ALA A CA 1
ATOM 2720 C C . ALA A 1 359 ? -7.069 7.917 23.839 1.00 97.12 359 ALA A C 1
ATOM 2722 O O . ALA A 1 359 ? -6.223 8.793 23.662 1.00 97.12 359 ALA A O 1
ATOM 2723 N N . GLN A 1 360 ? -7.068 7.156 24.942 1.00 98.25 360 GLN A N 1
ATOM 2724 C CA . GLN A 1 360 ? -6.000 7.196 25.941 1.00 98.25 360 GLN A CA 1
ATOM 2725 C C . GLN A 1 360 ? -4.868 6.206 25.681 1.00 98.25 360 GLN A C 1
ATOM 2727 O O . GLN A 1 360 ? -3.890 6.244 26.424 1.00 98.25 360 GLN A O 1
ATOM 2732 N N . ILE A 1 361 ? -4.978 5.318 24.688 1.00 98.69 361 ILE A N 1
ATOM 2733 C CA . ILE A 1 361 ? -3.886 4.418 24.302 1.00 98.69 361 ILE A CA 1
ATOM 2734 C C . ILE A 1 361 ? -2.773 5.262 23.681 1.00 98.69 361 ILE A C 1
ATOM 2736 O O . ILE A 1 361 ? -2.936 5.838 22.611 1.00 98.69 361 ILE A O 1
ATOM 2740 N N . THR A 1 362 ? -1.633 5.362 24.347 1.00 98.00 362 THR A N 1
ATOM 2741 C CA . THR A 1 362 ? -0.530 6.232 23.925 1.00 98.00 362 THR A CA 1
ATOM 2742 C C . THR A 1 362 ? 0.582 5.466 23.234 1.00 98.00 362 THR A C 1
ATOM 2744 O O . THR A 1 362 ? 1.293 6.043 22.416 1.00 98.00 362 THR A O 1
ATOM 2747 N N . ARG A 1 363 ? 0.746 4.173 23.529 1.00 98.62 363 ARG A N 1
ATOM 2748 C CA . ARG A 1 363 ? 1.893 3.405 23.043 1.00 98.62 363 ARG A CA 1
ATOM 2749 C C . ARG A 1 363 ? 1.541 1.952 22.765 1.00 98.62 363 ARG A C 1
ATOM 2751 O O . ARG A 1 363 ? 0.833 1.323 23.549 1.00 98.62 363 ARG A O 1
ATOM 2758 N N . VAL A 1 364 ? 2.110 1.413 21.690 1.00 98.62 364 VAL A N 1
ATOM 2759 C CA . VAL A 1 364 ? 2.193 -0.033 21.459 1.00 98.62 364 VAL A CA 1
ATOM 2760 C C . VAL A 1 364 ? 3.611 -0.497 21.748 1.00 98.62 364 VAL A C 1
ATOM 2762 O O . VAL A 1 364 ? 4.593 0.114 21.311 1.00 98.62 364 VAL A O 1
ATOM 2765 N N . HIS A 1 365 ? 3.718 -1.576 22.509 1.00 98.50 365 HIS A N 1
ATOM 2766 C CA . HIS A 1 365 ? 4.973 -2.238 22.828 1.00 98.50 365 HIS A CA 1
ATOM 2767 C C . HIS A 1 365 ? 4.984 -3.619 22.191 1.00 98.50 365 HIS A C 1
ATOM 2769 O O . HIS A 1 365 ? 3.970 -4.309 22.183 1.00 98.50 365 HIS A O 1
ATOM 2775 N N . MET A 1 366 ? 6.154 -4.021 21.707 1.00 97.88 366 MET A N 1
ATOM 2776 C CA . MET A 1 366 ? 6.450 -5.383 21.286 1.00 97.88 366 MET A CA 1
ATOM 2777 C C . MET A 1 366 ? 7.707 -5.848 22.026 1.00 97.88 366 MET A C 1
ATOM 2779 O O . MET A 1 366 ? 8.832 -5.630 21.558 1.00 97.88 366 MET A O 1
ATOM 2783 N N . PRO A 1 367 ? 7.557 -6.411 23.236 1.00 97.62 367 PRO A N 1
ATOM 2784 C CA . PRO A 1 367 ? 8.662 -7.047 23.932 1.00 97.62 367 PRO A CA 1
ATOM 2785 C C . PRO A 1 367 ? 9.114 -8.295 23.161 1.00 97.62 367 PRO A C 1
ATOM 2787 O O . PRO A 1 367 ? 8.301 -9.014 22.600 1.00 97.62 367 PRO A O 1
ATOM 2790 N N . SER A 1 368 ? 10.416 -8.574 23.142 1.00 96.31 368 SER A N 1
ATOM 2791 C CA . SER A 1 368 ? 10.981 -9.726 22.410 1.00 96.31 368 SER A CA 1
ATOM 2792 C C . SER A 1 368 ? 11.680 -10.733 23.331 1.00 96.31 368 SER A C 1
ATOM 2794 O O . SER A 1 368 ? 12.585 -11.451 22.914 1.00 96.31 368 SER A O 1
ATOM 2796 N N . SER A 1 369 ? 11.332 -10.732 24.620 1.00 94.81 369 SER A N 1
ATOM 2797 C CA . SER A 1 369 ? 11.896 -11.639 25.626 1.00 94.81 369 SER A CA 1
ATOM 2798 C C . SER A 1 369 ? 10.971 -11.795 26.838 1.00 94.81 369 SER A C 1
ATOM 2800 O O . SER A 1 369 ? 9.991 -11.064 26.988 1.00 94.81 369 SER A O 1
ATOM 2802 N N . GLY A 1 370 ? 11.319 -12.722 27.738 1.00 94.06 370 GLY A N 1
ATOM 2803 C CA . GLY A 1 370 ? 10.516 -13.041 28.918 1.00 94.06 370 GLY A CA 1
ATOM 2804 C C . GLY A 1 370 ? 9.313 -13.895 28.533 1.00 94.06 370 GLY A C 1
ATOM 2805 O O . GLY A 1 370 ? 9.486 -14.926 27.890 1.00 94.06 370 GLY A O 1
ATOM 2806 N N . ASP A 1 371 ? 8.118 -13.445 28.908 1.00 94.75 371 ASP A N 1
ATOM 2807 C CA . ASP A 1 371 ? 6.854 -14.106 28.553 1.00 94.75 371 ASP A CA 1
ATOM 2808 C C . ASP A 1 371 ? 6.408 -13.805 27.104 1.00 94.75 371 ASP A C 1
ATOM 2810 O O . ASP A 1 371 ? 5.402 -14.339 26.645 1.00 94.75 371 ASP A O 1
ATOM 2814 N N . TYR A 1 372 ? 7.163 -12.969 26.379 1.00 97.62 372 TYR A N 1
ATOM 2815 C CA . TYR A 1 372 ? 6.875 -12.540 25.009 1.00 97.62 372 TYR A CA 1
ATOM 2816 C C . TYR A 1 372 ? 7.856 -13.158 24.016 1.00 97.62 372 TYR A C 1
ATOM 2818 O O . TYR A 1 372 ? 9.034 -13.370 24.326 1.00 97.62 372 TYR A O 1
ATOM 2826 N N . SER A 1 373 ? 7.373 -13.416 22.802 1.00 97.12 373 SER A N 1
ATOM 2827 C CA . SER A 1 373 ? 8.181 -13.974 21.716 1.00 97.12 373 SER A CA 1
ATOM 2828 C C . SER A 1 373 ? 8.764 -12.867 20.827 1.00 97.12 373 SER A C 1
ATOM 2830 O O . SER A 1 373 ? 8.067 -11.894 20.539 1.00 97.12 373 SER A O 1
ATOM 2832 N N . PRO A 1 374 ? 10.017 -12.993 20.352 1.00 96.88 374 PRO A N 1
ATOM 2833 C CA . PRO A 1 374 ? 10.481 -12.183 19.232 1.00 96.88 374 PRO A CA 1
ATOM 2834 C C . PRO A 1 374 ? 9.712 -12.528 17.949 1.00 96.88 374 PRO A C 1
ATOM 2836 O O . PRO A 1 374 ? 9.096 -13.590 17.846 1.00 96.88 374 PRO A O 1
ATOM 2839 N N . VAL A 1 375 ? 9.822 -11.647 16.959 1.00 96.56 375 VAL A N 1
ATOM 2840 C CA . VAL A 1 375 ? 9.435 -11.909 15.567 1.00 96.56 375 VAL A CA 1
ATOM 2841 C C . VAL A 1 375 ? 10.659 -11.817 14.656 1.00 96.56 375 VAL A C 1
ATOM 2843 O O . VAL A 1 375 ? 11.691 -11.260 15.029 1.00 96.56 375 VAL A O 1
ATOM 2846 N N . TYR A 1 376 ? 10.552 -12.363 13.456 1.00 96.38 376 TYR A N 1
ATOM 2847 C CA . TYR A 1 376 ? 11.587 -12.444 12.435 1.00 96.38 376 TYR A CA 1
ATOM 2848 C C . TYR A 1 376 ? 11.033 -11.941 11.103 1.00 96.38 376 TYR A C 1
ATOM 2850 O O . TYR A 1 376 ? 9.850 -12.106 10.813 1.00 96.38 376 TYR A O 1
ATOM 2858 N N . ASN A 1 377 ? 11.910 -11.360 10.285 1.00 92.88 377 ASN A N 1
ATOM 2859 C CA . ASN A 1 377 ? 11.634 -11.208 8.859 1.00 92.88 377 ASN A CA 1
ATOM 2860 C C . ASN A 1 377 ? 11.665 -12.598 8.205 1.00 92.88 377 ASN A C 1
ATOM 2862 O O . ASN A 1 377 ? 12.296 -13.511 8.760 1.00 92.88 377 ASN A O 1
ATOM 2866 N N . PRO A 1 378 ? 11.104 -12.766 6.994 1.00 90.94 378 PRO A N 1
ATOM 2867 C CA . PRO A 1 378 ? 11.309 -13.996 6.245 1.00 90.94 378 PRO A CA 1
ATOM 2868 C C . PRO A 1 378 ? 12.802 -14.338 6.097 1.00 90.94 378 PRO A C 1
ATOM 2870 O O . PRO A 1 378 ? 13.662 -13.455 6.104 1.00 90.94 378 PRO A O 1
ATOM 2873 N N . GLY A 1 379 ? 13.118 -15.631 6.015 1.00 91.31 379 GLY A N 1
ATOM 2874 C CA . GLY A 1 379 ? 14.502 -16.119 6.083 1.00 91.31 379 GLY A CA 1
ATOM 2875 C C . GLY A 1 379 ? 15.036 -16.353 7.500 1.00 91.31 379 GLY A C 1
ATOM 2876 O O . GLY A 1 379 ? 16.251 -16.452 7.694 1.00 91.31 379 GLY A O 1
ATOM 2877 N N . GLY A 1 380 ? 14.131 -16.429 8.478 1.00 94.50 380 GLY A N 1
ATOM 2878 C CA . GLY A 1 380 ? 14.427 -16.811 9.855 1.00 94.50 380 GLY A CA 1
ATOM 2879 C C . GLY A 1 380 ? 14.671 -18.320 10.033 1.00 94.50 380 GLY A C 1
ATOM 2880 O O . GLY A 1 380 ? 14.691 -19.078 9.060 1.00 94.50 380 GLY A O 1
ATOM 2881 N N . PRO A 1 381 ? 14.910 -18.767 11.276 1.00 95.12 381 PRO A N 1
ATOM 2882 C CA . PRO A 1 381 ? 15.359 -20.125 11.580 1.00 95.12 381 PRO A CA 1
ATOM 2883 C C . PRO A 1 381 ? 14.284 -21.223 11.489 1.00 95.12 381 PRO A C 1
ATOM 2885 O O . PRO A 1 381 ? 14.660 -22.393 11.535 1.00 95.12 381 PRO A O 1
ATOM 2888 N N . GLY A 1 382 ? 12.992 -20.889 11.386 1.00 95.25 382 GLY A N 1
ATOM 2889 C CA . GLY A 1 382 ? 11.895 -21.864 11.485 1.00 95.25 382 GLY A CA 1
ATOM 2890 C C . GLY A 1 382 ? 11.747 -22.502 12.879 1.00 95.25 382 GLY A C 1
ATOM 2891 O O . GLY A 1 382 ? 12.474 -22.168 13.820 1.00 95.25 382 GLY A O 1
ATOM 2892 N N . ASN A 1 383 ? 10.805 -23.437 13.011 1.00 95.31 383 ASN A N 1
ATOM 2893 C CA . ASN A 1 383 ? 10.446 -24.113 14.262 1.00 95.31 383 ASN A CA 1
ATOM 2894 C C . ASN A 1 383 ? 11.373 -25.288 14.625 1.00 95.31 383 ASN A C 1
ATOM 2896 O O . ASN A 1 383 ? 11.437 -25.669 15.795 1.00 95.31 383 ASN A O 1
ATOM 2900 N N . ASP A 1 384 ? 12.117 -25.826 13.654 1.00 93.81 384 ASP A N 1
ATOM 2901 C CA . ASP A 1 384 ? 13.124 -26.875 13.840 1.00 93.81 384 ASP A CA 1
ATOM 2902 C C . ASP A 1 384 ? 14.478 -26.457 13.234 1.00 93.81 384 ASP A C 1
ATOM 2904 O O . ASP A 1 384 ? 14.940 -27.022 12.234 1.00 93.81 384 ASP A O 1
ATOM 2908 N N . PRO A 1 385 ? 15.163 -25.470 13.840 1.00 91.62 385 PRO A N 1
ATOM 2909 C CA . PRO A 1 385 ? 16.423 -24.945 13.319 1.00 91.62 385 PRO A CA 1
ATOM 2910 C C . PRO A 1 385 ? 17.546 -25.983 13.252 1.00 91.62 385 PRO A C 1
ATOM 2912 O O . PRO A 1 385 ? 18.501 -25.806 12.499 1.00 91.62 385 PRO A O 1
ATOM 2915 N N . ALA A 1 386 ? 17.461 -27.066 14.030 1.00 90.75 386 ALA A N 1
ATOM 2916 C CA . ALA A 1 386 ? 18.452 -28.137 13.999 1.00 90.75 386 ALA A CA 1
ATOM 2917 C C . ALA A 1 386 ? 18.383 -28.961 12.702 1.00 90.75 386 ALA A C 1
ATOM 2919 O O . ALA A 1 386 ? 19.366 -29.618 12.348 1.00 90.75 386 ALA A O 1
ATOM 2920 N N . SER A 1 387 ? 17.246 -28.918 12.002 1.00 88.12 387 SER A N 1
ATOM 2921 C CA . SER A 1 387 ? 17.031 -29.574 10.711 1.00 88.12 387 SER A CA 1
ATOM 2922 C C . SER A 1 387 ? 17.340 -28.690 9.502 1.00 88.12 387 SER A C 1
ATOM 2924 O O . SER A 1 387 ? 17.157 -29.141 8.371 1.00 88.12 387 SER A O 1
ATOM 2926 N N . ASN A 1 388 ? 17.846 -27.471 9.726 1.00 91.31 388 ASN A N 1
ATOM 2927 C CA . ASN A 1 388 ? 18.213 -26.527 8.674 1.00 91.31 388 ASN A CA 1
ATOM 2928 C C . ASN A 1 388 ? 19.732 -26.514 8.395 1.00 91.31 388 ASN A C 1
ATOM 2930 O O . ASN A 1 388 ? 20.533 -26.913 9.251 1.00 91.31 388 ASN A O 1
ATOM 2934 N N . PRO A 1 389 ? 20.163 -26.058 7.201 1.00 88.06 389 PRO A N 1
ATOM 2935 C CA . PRO A 1 389 ? 21.579 -25.948 6.855 1.00 88.06 389 PRO A CA 1
ATOM 2936 C C . PRO A 1 389 ? 22.354 -25.060 7.845 1.00 88.06 389 PRO A C 1
ATOM 2938 O O . PRO A 1 389 ? 21.798 -24.079 8.340 1.00 88.06 389 PRO A O 1
ATOM 2941 N N . PRO A 1 390 ? 23.648 -25.337 8.111 1.00 90.00 390 PRO A N 1
ATOM 2942 C CA . PRO A 1 390 ? 24.446 -24.620 9.109 1.00 90.00 390 PRO A CA 1
ATOM 2943 C C . PRO A 1 390 ? 24.926 -23.249 8.593 1.00 90.00 390 PRO A C 1
ATOM 2945 O O . PRO A 1 390 ? 26.124 -23.008 8.441 1.00 90.00 390 PRO A O 1
ATOM 2948 N N . LEU A 1 391 ? 23.983 -22.358 8.296 1.00 90.56 391 LEU A N 1
ATOM 2949 C CA . LEU A 1 391 ? 24.193 -21.002 7.790 1.00 90.56 391 LEU A CA 1
ATOM 2950 C C . LEU A 1 391 ? 23.462 -19.990 8.693 1.00 90.56 391 LEU A C 1
ATOM 2952 O O . LEU A 1 391 ? 22.541 -20.373 9.414 1.00 90.56 391 LEU A O 1
ATOM 2956 N N . PRO A 1 392 ? 23.840 -18.700 8.673 1.00 92.69 392 PRO A N 1
ATOM 2957 C CA . PRO A 1 392 ? 23.086 -17.671 9.381 1.00 92.69 392 PRO A CA 1
ATOM 2958 C C . PRO A 1 392 ? 21.664 -17.501 8.821 1.00 92.69 392 PRO A C 1
ATOM 2960 O O . PRO A 1 392 ? 21.422 -17.680 7.623 1.00 92.69 392 PRO A O 1
ATOM 2963 N N . PHE A 1 393 ? 20.752 -17.090 9.699 1.00 94.19 393 PHE A N 1
ATOM 2964 C CA . PHE A 1 393 ? 19.372 -16.699 9.396 1.00 94.19 393 PHE A CA 1
ATOM 2965 C C . PHE A 1 393 ? 19.145 -15.253 9.831 1.00 94.19 393 PHE A C 1
ATOM 2967 O O . PHE A 1 393 ? 19.979 -14.688 10.547 1.00 94.19 393 PHE A O 1
ATOM 2974 N N . THR A 1 394 ? 18.042 -14.646 9.395 1.00 95.31 394 THR A N 1
ATOM 2975 C CA . THR A 1 394 ? 17.682 -13.301 9.858 1.00 95.31 394 THR A CA 1
ATOM 2976 C C . THR A 1 394 ? 17.581 -13.280 11.386 1.00 95.31 394 THR A C 1
ATOM 2978 O O . THR A 1 394 ? 17.161 -14.252 12.021 1.00 95.31 394 THR A O 1
ATOM 2981 N N . VAL A 1 395 ? 18.042 -12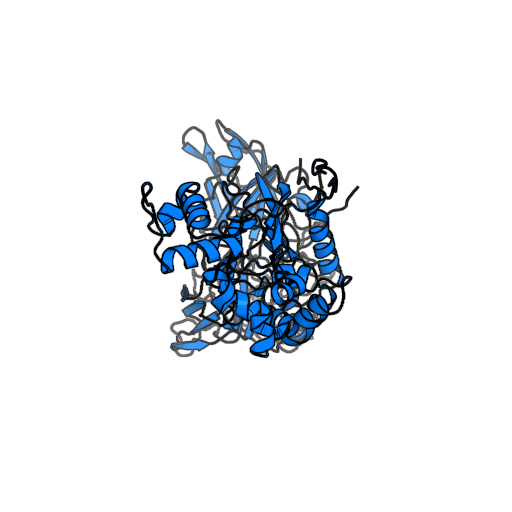.192 12.001 1.00 96.62 395 VAL A N 1
ATOM 2982 C CA . VAL A 1 395 ? 18.045 -12.064 13.461 1.00 96.62 395 VAL A CA 1
ATOM 2983 C C . VAL A 1 395 ? 16.645 -11.702 13.973 1.00 96.62 395 VAL A C 1
ATOM 2985 O O . VAL A 1 395 ? 15.894 -11.017 13.270 1.00 96.62 395 VAL A O 1
ATOM 2988 N N . PRO A 1 396 ? 16.289 -12.112 15.203 1.00 97.25 396 PRO A N 1
ATOM 2989 C CA . PRO A 1 396 ? 15.019 -11.727 15.804 1.00 97.25 396 PRO A CA 1
ATOM 2990 C C . PRO A 1 396 ? 14.918 -10.215 16.025 1.00 97.25 396 PRO A C 1
ATOM 2992 O O . PRO A 1 396 ? 15.922 -9.500 16.143 1.00 97.25 396 PRO A O 1
ATOM 2995 N N . SER A 1 397 ? 13.687 -9.737 16.180 1.00 97.12 397 SER A N 1
ATOM 2996 C CA . SER A 1 397 ? 13.394 -8.419 16.729 1.00 97.12 397 SER A CA 1
ATOM 2997 C C . SER A 1 397 ? 14.006 -8.248 18.122 1.00 97.12 397 SER A C 1
ATOM 2999 O O . SER A 1 397 ? 14.161 -9.190 18.900 1.00 97.12 397 SER A O 1
ATOM 3001 N N . SER A 1 398 ? 14.313 -7.001 18.462 1.00 96.56 398 SER A N 1
ATOM 3002 C CA . SER A 1 398 ? 14.593 -6.591 19.839 1.00 96.56 398 SER A CA 1
ATOM 3003 C C . SER A 1 398 ? 13.352 -5.950 20.452 1.00 96.56 398 SER A C 1
ATOM 3005 O O . SER A 1 398 ? 12.518 -5.413 19.722 1.00 96.56 398 SER A O 1
ATOM 3007 N N . SER A 1 399 ? 13.258 -5.952 21.789 1.00 97.62 399 SER A N 1
ATOM 3008 C CA . SER A 1 399 ? 12.162 -5.270 22.486 1.00 97.62 399 SER A CA 1
ATOM 3009 C C . SER A 1 399 ? 12.055 -3.819 22.026 1.00 97.62 399 SER A C 1
ATOM 3011 O O . SER A 1 399 ? 13.038 -3.074 22.039 1.00 97.62 399 SER A O 1
ATOM 3013 N N . GLN A 1 400 ? 10.849 -3.425 21.640 1.00 97.12 400 GLN A N 1
ATOM 3014 C CA . GLN A 1 400 ? 10.598 -2.155 20.974 1.00 97.12 400 GLN A CA 1
ATOM 3015 C C . GLN A 1 400 ? 9.233 -1.588 21.340 1.00 97.12 400 GLN A C 1
ATOM 3017 O O . GLN A 1 400 ? 8.368 -2.281 21.870 1.00 97.12 400 GLN A O 1
ATOM 3022 N N . SER A 1 401 ? 9.040 -0.305 21.061 1.00 97.81 401 SER A N 1
ATOM 3023 C CA . SER A 1 401 ? 7.749 0.353 21.217 1.00 97.81 401 SER A CA 1
ATOM 3024 C C . SER A 1 401 ? 7.671 1.604 20.358 1.00 97.81 401 SER A C 1
ATOM 3026 O O . SER A 1 401 ? 8.687 2.267 20.125 1.00 97.81 401 SER A O 1
ATOM 3028 N N . THR A 1 402 ? 6.462 1.953 19.932 1.00 97.62 402 THR A N 1
ATOM 3029 C CA . THR A 1 402 ? 6.202 3.176 19.172 1.00 97.62 402 THR A CA 1
ATOM 3030 C C . THR A 1 402 ? 5.009 3.924 19.750 1.00 97.62 402 THR A C 1
ATOM 3032 O O . THR A 1 402 ? 4.093 3.319 20.312 1.00 97.62 402 THR A O 1
ATOM 3035 N N . GLU A 1 403 ? 5.052 5.248 19.638 1.00 98.00 403 GLU A N 1
ATOM 3036 C CA . GLU A 1 403 ? 3.920 6.106 19.990 1.00 98.00 403 GLU A CA 1
ATOM 3037 C C . GLU A 1 403 ? 2.751 5.842 19.042 1.00 98.00 403 GLU A C 1
ATOM 3039 O O . GLU A 1 403 ? 2.942 5.608 17.845 1.00 98.00 403 GLU A O 1
ATOM 3044 N N . VAL A 1 404 ? 1.543 5.926 19.584 1.00 98.25 404 VAL A N 1
ATOM 3045 C CA . VAL A 1 404 ? 0.303 5.797 18.827 1.00 98.25 404 VAL A CA 1
ATOM 3046 C C . VAL A 1 404 ? -0.134 7.167 18.324 1.00 98.25 404 VAL A C 1
ATOM 3048 O O . VAL A 1 404 ? -0.351 8.102 19.099 1.00 98.25 404 VAL A O 1
ATOM 3051 N N . SER A 1 405 ? -0.299 7.280 17.008 1.00 96.56 405 SER A N 1
ATOM 3052 C CA . SER A 1 405 ? -0.891 8.459 16.380 1.00 96.56 405 SER A CA 1
ATOM 3053 C C . SER A 1 405 ? -2.406 8.421 16.555 1.00 96.56 405 SER A C 1
ATOM 3055 O O . SER A 1 405 ? -3.063 7.480 16.121 1.00 96.56 405 SER A O 1
ATOM 3057 N N . GLN A 1 406 ? -2.959 9.452 17.195 1.00 94.19 406 GLN A N 1
ATOM 3058 C CA . GLN A 1 406 ? -4.391 9.580 17.480 1.00 94.19 406 GLN A CA 1
ATOM 3059 C C . GLN A 1 406 ? -5.118 10.223 16.302 1.00 94.19 406 GLN A C 1
ATOM 3061 O O . GLN A 1 406 ? -4.991 11.436 16.083 1.00 94.19 406 GLN A O 1
ATOM 3066 N N . LEU A 1 407 ? -5.871 9.417 15.559 1.00 90.44 407 LEU A N 1
ATOM 3067 C CA . LEU A 1 407 ? -6.471 9.810 14.284 1.00 90.44 407 LEU A CA 1
ATOM 3068 C C . LEU A 1 407 ? -7.989 9.949 14.321 1.00 90.44 407 LEU A C 1
ATOM 3070 O O . LEU A 1 407 ? -8.540 10.603 13.440 1.00 90.44 407 LEU A O 1
ATOM 3074 N N . ILE A 1 408 ? -8.631 9.476 15.393 1.00 88.38 408 ILE A N 1
ATOM 3075 C CA . ILE A 1 408 ? -10.078 9.596 15.609 1.00 88.38 408 ILE A CA 1
ATOM 3076 C C . ILE A 1 408 ? -10.569 11.019 15.313 1.00 88.38 408 ILE A C 1
ATOM 3078 O O . ILE A 1 408 ? -10.210 11.988 15.993 1.00 88.38 408 ILE A O 1
ATOM 3082 N N . GLY A 1 409 ? -11.407 11.127 14.278 1.00 83.31 409 GLY A N 1
ATOM 3083 C CA . GLY A 1 409 ? -12.027 12.374 13.825 1.00 83.31 409 GLY A CA 1
ATOM 3084 C C . GLY A 1 409 ? -11.118 13.312 13.021 1.00 83.31 409 GLY A C 1
ATOM 3085 O O . GLY A 1 409 ? -11.470 14.481 12.856 1.00 83.31 409 GLY A O 1
ATOM 3086 N N . ARG A 1 410 ? -9.953 12.849 12.545 1.00 85.12 410 ARG A N 1
ATOM 3087 C CA . ARG A 1 410 ? -8.992 13.657 11.769 1.00 85.12 410 ARG A CA 1
ATOM 3088 C C . ARG A 1 410 ? -8.991 13.380 10.266 1.00 85.12 410 ARG A C 1
ATOM 3090 O O . ARG A 1 410 ? -8.465 14.219 9.544 1.00 85.12 410 ARG A O 1
ATOM 3097 N N . ASN A 1 411 ? -9.569 12.264 9.812 1.00 85.00 411 ASN A N 1
ATOM 3098 C CA . ASN A 1 411 ? -9.574 11.820 8.410 1.00 85.00 411 ASN A CA 1
ATOM 3099 C C . ASN A 1 411 ? -8.171 11.849 7.744 1.00 85.00 411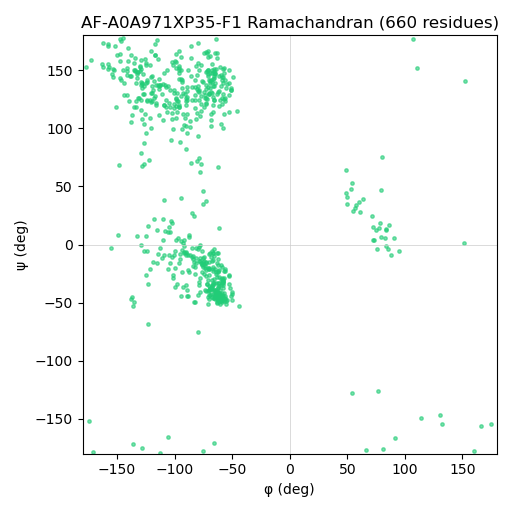 ASN A C 1
ATOM 3101 O O . ASN A 1 411 ? -7.942 12.616 6.809 1.00 85.00 411 ASN A O 1
ATOM 3105 N N . PRO A 1 412 ? -7.208 11.042 8.221 1.00 83.88 412 PRO A N 1
ATOM 3106 C CA . PRO A 1 412 ? -5.836 10.980 7.697 1.00 83.88 412 PRO A CA 1
ATOM 3107 C C . PRO A 1 412 ? -5.689 10.029 6.494 1.00 83.88 412 PRO A C 1
ATOM 3109 O O . PRO A 1 412 ? -4.629 9.434 6.300 1.00 83.88 412 PRO A O 1
ATOM 3112 N N . TYR A 1 413 ? -6.766 9.827 5.738 1.00 93.56 413 TYR A N 1
ATOM 3113 C CA . TYR A 1 413 ? -6.840 8.815 4.694 1.00 93.56 413 TYR A CA 1
ATOM 3114 C C . TYR A 1 413 ? -6.777 9.439 3.309 1.00 93.56 413 TYR A C 1
ATOM 3116 O O . TYR A 1 413 ? -7.278 10.546 3.083 1.00 93.56 413 TYR A O 1
ATOM 3124 N N . VAL A 1 414 ? -6.240 8.683 2.355 1.00 96.69 414 VAL A N 1
ATOM 3125 C CA . VAL A 1 414 ? -6.241 9.051 0.938 1.00 96.69 414 VAL A CA 1
ATOM 3126 C C . VAL A 1 414 ? -6.871 7.972 0.073 1.00 96.69 414 VAL A C 1
ATOM 3128 O O . VAL A 1 414 ?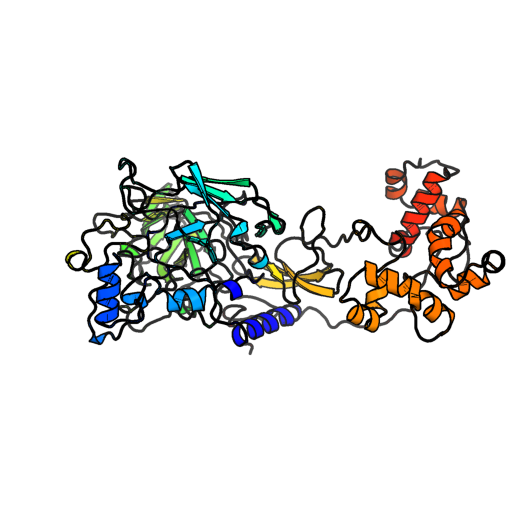 -6.632 6.779 0.245 1.00 96.69 414 VAL A O 1
ATOM 3131 N N . SER A 1 415 ? -7.661 8.418 -0.898 1.00 97.62 415 SER A N 1
ATOM 3132 C CA . SER A 1 415 ? -8.196 7.588 -1.971 1.00 97.62 415 SER A CA 1
ATOM 3133 C C . SER A 1 415 ? -7.847 8.215 -3.312 1.00 97.62 415 SER A C 1
ATOM 3135 O O . SER A 1 415 ? -7.991 9.427 -3.487 1.00 97.62 415 SER A O 1
ATOM 3137 N N . PHE A 1 416 ? -7.417 7.391 -4.262 1.00 97.81 416 PHE A N 1
ATOM 3138 C CA . PHE A 1 416 ? -7.212 7.792 -5.650 1.00 97.81 416 PHE A CA 1
ATOM 3139 C C . PHE A 1 416 ? -7.428 6.590 -6.564 1.00 97.81 416 PHE A C 1
ATOM 3141 O O . PHE A 1 416 ? -6.718 5.585 -6.456 1.00 97.81 416 PHE A O 1
ATOM 3148 N N . VAL A 1 417 ? -8.420 6.686 -7.450 1.00 97.38 417 VAL A N 1
ATOM 3149 C CA . VAL A 1 417 ? -8.778 5.604 -8.369 1.00 97.38 417 VAL A CA 1
ATOM 3150 C C . VAL A 1 417 ? -8.966 6.128 -9.782 1.00 97.38 417 VAL A C 1
ATOM 3152 O O . VAL A 1 417 ? -9.822 6.977 -10.018 1.00 97.38 417 VAL A O 1
ATOM 3155 N N . GLU A 1 418 ? -8.216 5.573 -10.729 1.00 95.56 418 GLU A N 1
ATOM 3156 C CA . GLU A 1 418 ? -8.384 5.835 -12.162 1.00 95.56 418 GLU A CA 1
ATOM 3157 C C . GLU A 1 418 ? -9.123 4.649 -12.793 1.00 95.56 418 GLU A C 1
ATOM 3159 O O . GLU A 1 418 ? -8.588 3.538 -12.816 1.00 95.56 418 GLU A O 1
ATOM 3164 N N . ILE A 1 419 ? -10.354 4.865 -13.268 1.00 91.06 419 ILE A N 1
ATOM 3165 C CA . ILE A 1 419 ? -11.209 3.768 -13.760 1.00 91.06 419 ILE A CA 1
ATOM 3166 C C . ILE A 1 419 ? -11.241 3.667 -15.291 1.00 91.06 419 ILE A C 1
ATOM 3168 O O . ILE A 1 419 ? -11.347 2.568 -15.827 1.00 91.06 419 ILE A O 1
ATOM 3172 N N . ASP A 1 420 ? -11.049 4.789 -15.993 1.00 80.38 420 ASP A N 1
ATOM 3173 C CA . ASP A 1 420 ? -11.083 4.882 -17.462 1.00 80.38 420 ASP A CA 1
ATOM 3174 C C . ASP A 1 420 ? -9.683 5.120 -18.061 1.00 80.38 420 ASP A C 1
ATOM 3176 O O . ASP A 1 420 ? -9.493 5.868 -19.026 1.00 80.38 420 ASP A O 1
ATOM 3180 N N . GLY A 1 421 ? -8.677 4.473 -17.470 1.00 82.69 421 GLY A N 1
ATOM 3181 C CA . GLY A 1 421 ? -7.267 4.663 -17.810 1.00 82.69 421 GLY A CA 1
ATOM 3182 C C . GLY A 1 421 ? -6.654 5.896 -17.145 1.00 82.69 421 GLY A C 1
ATOM 3183 O O . GLY A 1 421 ? -7.283 6.558 -16.326 1.00 82.69 421 GLY A O 1
ATOM 3184 N N . SER A 1 422 ? -5.394 6.188 -17.479 1.00 84.31 422 SER A N 1
ATOM 3185 C CA . SER A 1 422 ? -4.653 7.283 -16.847 1.00 84.31 422 SER A CA 1
ATOM 3186 C C . SER A 1 422 ? -5.353 8.625 -17.046 1.00 84.31 422 SER A C 1
ATOM 3188 O O . SER A 1 422 ? -5.623 9.040 -18.174 1.00 84.31 422 SER A O 1
ATOM 3190 N N . VAL A 1 423 ? -5.600 9.317 -15.943 1.00 88.12 423 VAL A N 1
ATOM 3191 C CA . VAL A 1 423 ? -6.215 10.643 -15.908 1.00 88.12 423 VAL A CA 1
ATOM 3192 C C . VAL A 1 423 ? -5.232 11.672 -16.443 1.00 88.12 423 VAL A C 1
ATOM 3194 O O . VAL A 1 423 ? -4.012 11.537 -16.262 1.00 88.12 423 VAL A O 1
ATOM 3197 N N . TYR A 1 424 ? -5.746 12.706 -17.105 1.00 81.75 424 TYR A N 1
ATOM 3198 C CA . TYR A 1 424 ? -4.919 13.849 -17.456 1.00 81.75 424 TYR A CA 1
ATOM 3199 C C . TYR A 1 424 ? -4.292 14.482 -16.219 1.00 81.75 424 TYR A C 1
ATOM 3201 O O . TYR A 1 424 ? -4.966 14.824 -15.247 1.00 81.75 424 TYR A O 1
ATOM 3209 N N . ARG A 1 425 ? -2.983 14.684 -16.296 1.00 82.31 425 ARG A N 1
ATOM 3210 C CA . ARG A 1 425 ? -2.222 15.403 -15.288 1.00 82.31 425 ARG A CA 1
ATOM 3211 C C . ARG A 1 425 ? -1.691 16.682 -15.904 1.00 82.31 425 ARG A C 1
ATOM 3213 O O . ARG A 1 425 ? -1.209 16.663 -17.036 1.00 82.31 425 ARG A O 1
ATOM 3220 N N . ASP A 1 426 ? -1.767 17.771 -15.155 1.00 72.69 426 ASP A N 1
ATOM 3221 C CA . ASP A 1 426 ? -1.130 19.025 -15.522 1.00 72.69 426 ASP A CA 1
ATOM 3222 C C . ASP A 1 426 ? 0.384 18.786 -15.706 1.00 72.69 426 ASP A C 1
ATOM 3224 O O . ASP A 1 426 ? 1.034 18.246 -14.808 1.00 72.69 426 ASP A O 1
ATOM 3228 N N . PRO A 1 427 ? 0.976 19.139 -16.857 1.00 62.78 427 PRO A N 1
ATOM 3229 C CA . PRO A 1 427 ? 2.358 18.775 -17.163 1.00 62.78 427 PRO A CA 1
ATOM 3230 C C . PRO A 1 427 ? 3.400 19.586 -16.383 1.00 62.78 427 PRO A C 1
ATOM 3232 O O . PRO A 1 427 ? 4.580 19.240 -16.423 1.00 62.78 427 PRO A O 1
ATOM 3235 N N . VAL A 1 428 ? 3.003 20.662 -15.694 1.00 61.53 428 VAL A N 1
ATOM 3236 C CA . VAL A 1 428 ? 3.901 21.476 -14.861 1.00 61.53 428 VAL A CA 1
ATOM 3237 C C . VAL A 1 428 ? 3.945 20.935 -13.435 1.00 61.53 428 VAL A C 1
ATOM 3239 O O . VAL A 1 428 ? 5.014 20.836 -12.837 1.00 61.53 428 VAL A O 1
ATOM 3242 N N . THR A 1 429 ? 2.784 20.605 -12.882 1.00 71.12 429 THR A N 1
ATOM 3243 C CA . THR A 1 429 ? 2.610 20.217 -11.477 1.00 71.12 429 THR A CA 1
ATOM 3244 C C . THR A 1 429 ? 2.518 18.707 -11.274 1.00 71.12 429 THR A C 1
ATOM 3246 O O . THR A 1 429 ? 2.715 18.233 -10.157 1.00 71.12 429 THR A O 1
ATOM 3249 N N . GLY A 1 430 ? 2.196 17.947 -12.323 1.00 77.12 430 GLY A N 1
ATOM 3250 C CA . GLY A 1 430 ? 1.930 16.510 -12.267 1.00 77.12 430 GLY A CA 1
ATOM 3251 C C . GLY A 1 430 ? 0.599 16.139 -11.601 1.00 77.12 430 GLY A C 1
ATOM 3252 O O . GLY A 1 430 ? 0.323 14.949 -11.437 1.00 77.12 430 GLY A O 1
ATOM 3253 N N . GLN A 1 431 ? -0.224 17.120 -11.213 1.00 89.44 431 GLN A N 1
ATOM 3254 C CA . GLN A 1 431 ? -1.489 16.883 -10.512 1.00 89.44 431 GLN A CA 1
ATOM 3255 C C . GLN A 1 431 ? -2.612 16.494 -11.471 1.00 89.44 431 GLN A C 1
ATOM 3257 O O . GLN A 1 431 ? -2.652 17.018 -12.585 1.00 89.44 431 GLN A O 1
ATOM 3262 N N . PRO A 1 432 ? -3.548 15.616 -11.063 1.00 92.31 432 PRO A N 1
ATOM 3263 C CA . PRO A 1 432 ? -4.739 15.358 -11.857 1.00 92.31 432 PRO A CA 1
ATOM 3264 C C . PRO A 1 432 ? -5.568 16.640 -12.010 1.00 92.31 432 PRO A C 1
ATOM 3266 O O . PRO A 1 432 ? -5.653 17.454 -11.086 1.00 92.31 432 PRO A O 1
ATOM 3269 N N . VAL A 1 433 ? -6.195 16.791 -13.173 1.00 84.19 433 VAL A N 1
ATOM 3270 C CA . VAL A 1 433 ? -7.140 17.878 -13.458 1.00 84.19 433 VAL A CA 1
ATOM 3271 C C . VAL A 1 433 ? -8.486 17.264 -13.798 1.00 84.19 433 VAL A C 1
ATOM 3273 O O . VAL A 1 433 ? -8.555 16.302 -14.563 1.00 84.19 433 VAL A O 1
ATOM 3276 N N . GLY A 1 434 ? -9.558 17.822 -13.254 1.00 87.69 434 GLY A N 1
ATOM 3277 C CA . GLY A 1 434 ? -10.904 17.364 -13.549 1.00 87.69 434 GLY A CA 1
ATOM 3278 C C . GLY A 1 434 ? -11.984 18.187 -12.869 1.00 87.69 434 GLY A C 1
ATOM 3279 O O . GLY A 1 434 ? -11.776 18.766 -11.806 1.00 87.69 434 GLY A O 1
ATOM 3280 N N . GLU A 1 435 ? -13.152 18.214 -13.498 1.00 86.56 435 GLU A N 1
ATOM 3281 C CA . GLU A 1 435 ? -14.357 18.835 -12.962 1.00 86.56 435 GLU A CA 1
ATOM 3282 C C . GLU A 1 435 ? -14.923 17.971 -11.827 1.00 86.56 435 GLU A C 1
ATOM 3284 O O . GLU A 1 435 ? -15.247 16.797 -12.042 1.00 86.56 435 GLU A O 1
ATOM 3289 N N . ASP A 1 436 ? -15.056 18.549 -10.629 1.00 92.06 436 ASP A N 1
ATOM 3290 C CA . ASP A 1 436 ? -15.645 17.880 -9.464 1.00 92.06 436 ASP A CA 1
ATOM 3291 C C . ASP A 1 436 ? -17.136 17.621 -9.695 1.00 92.06 436 ASP A C 1
ATOM 3293 O O . ASP A 1 436 ? -17.948 18.543 -9.770 1.00 92.06 436 ASP A O 1
ATOM 3297 N N . GLN A 1 437 ? -17.506 16.347 -9.781 1.00 92.38 437 GLN A N 1
ATOM 3298 C CA . GLN A 1 437 ? -18.898 15.924 -9.902 1.00 92.38 437 GLN A CA 1
ATOM 3299 C C . GLN A 1 437 ? -19.578 15.840 -8.529 1.00 92.38 437 GLN A C 1
ATOM 3301 O O . GLN A 1 437 ? -20.800 15.728 -8.449 1.00 92.38 437 GLN A O 1
ATOM 3306 N N . GLY A 1 438 ? -18.817 15.902 -7.437 1.00 92.25 438 GLY A N 1
ATOM 3307 C CA . GLY A 1 438 ? -19.280 15.834 -6.059 1.00 92.25 438 GLY A CA 1
ATOM 3308 C C . GLY A 1 438 ? -18.944 14.513 -5.364 1.00 92.25 438 GLY A C 1
ATOM 3309 O O . GLY A 1 438 ? -18.400 13.567 -5.937 1.00 92.25 438 GLY A O 1
ATOM 3310 N N . VAL A 1 439 ? -19.296 14.446 -4.077 1.00 95.00 439 VAL A N 1
ATOM 3311 C CA . VAL A 1 439 ? -18.993 13.300 -3.207 1.00 95.00 439 VAL A CA 1
ATOM 3312 C C . VAL A 1 439 ? -19.738 12.047 -3.677 1.00 95.00 439 VAL A C 1
ATOM 3314 O O . VAL A 1 439 ? -20.967 12.054 -3.740 1.00 95.00 439 VAL A O 1
ATOM 3317 N N . ALA A 1 440 ? -19.010 10.961 -3.932 1.00 95.00 440 ALA A N 1
ATOM 3318 C CA . ALA A 1 440 ? -19.542 9.648 -4.299 1.00 95.00 440 ALA A CA 1
ATOM 3319 C C . ALA A 1 440 ? -19.623 8.686 -3.102 1.00 95.00 440 ALA A C 1
ATOM 3321 O O . ALA A 1 440 ? -20.550 7.878 -3.026 1.00 95.00 440 ALA A O 1
ATOM 3322 N N . VAL A 1 441 ? -18.676 8.789 -2.161 1.00 95.00 441 VAL A N 1
ATOM 3323 C CA . VAL A 1 441 ? -18.573 7.914 -0.982 1.00 95.00 441 VAL A CA 1
ATOM 3324 C C . VAL A 1 441 ? -18.350 8.738 0.282 1.00 95.00 441 VAL A C 1
ATOM 3326 O O . VAL A 1 441 ? -17.577 9.698 0.269 1.00 95.00 441 VAL A O 1
ATOM 3329 N N . ARG A 1 442 ? -19.013 8.359 1.377 1.00 93.44 442 ARG A N 1
ATOM 3330 C CA . ARG A 1 442 ? -18.814 8.910 2.722 1.00 93.44 442 ARG A CA 1
ATOM 3331 C C . ARG A 1 442 ? -18.709 7.786 3.733 1.00 93.44 442 ARG A C 1
ATOM 3333 O O . ARG A 1 442 ? -19.673 7.061 3.955 1.00 93.44 442 ARG A O 1
ATOM 3340 N N . ASP A 1 443 ? -17.577 7.697 4.399 1.00 92.94 443 ASP A N 1
ATOM 3341 C CA . ASP A 1 443 ? -17.440 6.902 5.604 1.00 92.94 443 ASP A CA 1
ATOM 3342 C C . ASP A 1 443 ? -17.790 7.760 6.821 1.00 92.94 443 ASP A C 1
ATOM 3344 O O . ASP A 1 443 ? -17.109 8.728 7.157 1.00 92.94 443 ASP A O 1
ATOM 3348 N N . THR A 1 444 ? -18.893 7.423 7.481 1.00 90.06 444 THR A N 1
ATOM 3349 C CA . THR A 1 444 ? -19.385 8.175 8.637 1.00 90.06 444 THR A CA 1
ATOM 3350 C C . THR A 1 444 ? -18.625 7.884 9.928 1.00 90.06 444 THR A C 1
ATOM 3352 O O . THR A 1 444 ? -18.805 8.632 10.888 1.00 90.06 444 THR A O 1
ATOM 3355 N N . LEU A 1 445 ? -17.824 6.814 9.981 1.00 88.69 445 LEU A N 1
ATOM 3356 C CA . LEU A 1 445 ? -17.033 6.450 11.160 1.00 88.69 445 LEU A CA 1
ATOM 3357 C C . LEU A 1 445 ? -15.723 7.235 11.196 1.00 88.69 445 LEU A C 1
ATOM 3359 O O . LEU A 1 445 ? -15.410 7.863 12.206 1.00 88.69 445 LEU A O 1
ATOM 3363 N N . THR A 1 446 ? -15.003 7.252 10.077 1.00 90.12 446 THR A N 1
ATOM 3364 C CA . THR A 1 446 ? -13.721 7.967 9.940 1.00 90.12 446 THR A CA 1
ATOM 3365 C C . THR A 1 446 ? -13.888 9.424 9.502 1.00 90.12 446 THR A C 1
ATOM 3367 O O . THR A 1 446 ? -13.003 10.257 9.705 1.00 90.12 446 THR A O 1
ATOM 3370 N N . GLY A 1 447 ? -15.028 9.751 8.886 1.00 90.56 447 GLY A N 1
ATOM 3371 C CA . GLY A 1 447 ? -15.259 11.025 8.208 1.00 90.56 447 GLY A CA 1
ATOM 3372 C C . GLY A 1 447 ? -14.637 11.102 6.810 1.00 90.56 447 GLY A C 1
ATOM 3373 O O . GLY A 1 447 ? -14.672 12.178 6.210 1.00 90.56 447 GLY A O 1
ATOM 3374 N N . HIS A 1 448 ? -14.070 10.006 6.290 1.00 94.6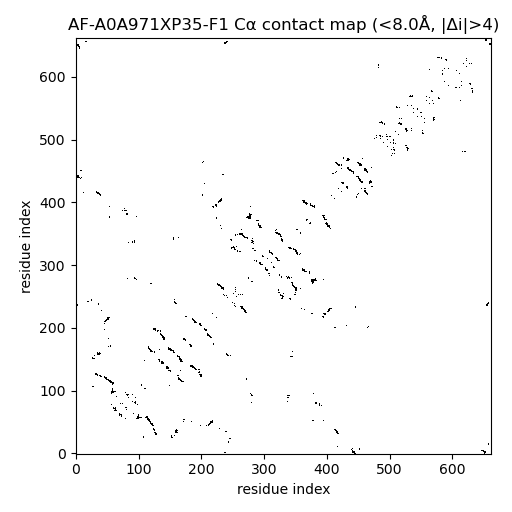2 448 HIS A N 1
ATOM 3375 C CA . HIS A 1 448 ? -13.446 9.983 4.971 1.00 94.62 448 HIS A CA 1
ATOM 3376 C C . HIS A 1 448 ? -14.472 10.156 3.848 1.00 94.62 448 HIS A C 1
ATOM 3378 O O . HIS A 1 448 ? -15.570 9.596 3.877 1.00 94.62 448 HIS A O 1
ATOM 3384 N N . THR A 1 449 ? -14.113 10.932 2.829 1.00 95.19 449 THR A N 1
ATOM 3385 C CA . THR A 1 449 ? -14.965 11.189 1.666 1.00 95.19 449 THR A CA 1
ATOM 3386 C C . THR A 1 449 ? -14.185 11.014 0.379 1.00 95.19 449 THR A C 1
ATOM 3388 O O . THR A 1 449 ? -13.027 11.418 0.299 1.00 95.19 449 THR A O 1
ATOM 3391 N N . ILE A 1 450 ? -14.847 10.471 -0.639 1.00 97.31 450 ILE A N 1
ATOM 3392 C CA . ILE A 1 450 ? -14.280 10.288 -1.975 1.00 97.31 450 ILE A CA 1
ATOM 3393 C C . ILE A 1 450 ? -15.194 10.990 -2.975 1.00 97.31 450 ILE A C 1
ATOM 3395 O O . ILE A 1 450 ? -16.392 10.691 -3.031 1.00 97.31 450 ILE A O 1
ATOM 3399 N N . ASN A 1 451 ? -14.636 11.905 -3.760 1.00 97.50 451 ASN A N 1
ATOM 3400 C CA . ASN A 1 451 ? -15.336 12.628 -4.816 1.00 97.50 451 ASN A CA 1
ATOM 3401 C C . ASN A 1 451 ? -15.116 11.948 -6.169 1.00 97.50 451 ASN A C 1
ATOM 3403 O O . ASN A 1 451 ? -14.093 11.295 -6.383 1.00 97.50 451 ASN A O 1
ATOM 3407 N N . GLN A 1 452 ? -16.087 12.096 -7.068 1.00 97.25 452 GLN A N 1
ATOM 3408 C CA . GLN A 1 452 ? -15.954 11.727 -8.475 1.00 97.25 452 GLN A CA 1
ATOM 3409 C C . GLN A 1 452 ? -15.517 12.953 -9.277 1.00 97.25 452 GLN A C 1
ATOM 3411 O O . GLN A 1 452 ? -16.041 14.044 -9.077 1.00 97.25 452 GLN A O 1
ATOM 3416 N N . TYR A 1 453 ? -14.615 12.749 -10.227 1.00 95.94 453 TYR A N 1
ATOM 3417 C CA . TYR A 1 453 ? -14.128 13.774 -11.138 1.00 95.94 453 TYR A CA 1
ATOM 3418 C C . TYR A 1 453 ? -14.220 13.289 -12.582 1.00 95.94 453 TYR A C 1
ATOM 3420 O O . TYR A 1 453 ? -14.119 12.088 -12.853 1.00 95.94 453 TYR A O 1
ATOM 3428 N N . ILE A 1 454 ? -14.388 14.233 -13.505 1.00 88.62 454 ILE A N 1
ATOM 3429 C CA . ILE A 1 454 ? -14.268 14.001 -14.948 1.00 88.62 454 ILE A CA 1
ATOM 3430 C C . ILE A 1 454 ? -13.097 14.830 -15.459 1.00 88.62 454 ILE A C 1
ATOM 3432 O O . ILE A 1 454 ? -13.094 16.052 -15.324 1.00 88.62 454 ILE A O 1
ATOM 3436 N N . ASP A 1 455 ? -12.097 14.176 -16.040 1.00 83.12 455 ASP A N 1
ATOM 3437 C CA . ASP A 1 455 ? -10.952 14.871 -16.621 1.00 83.12 455 ASP A CA 1
ATOM 3438 C C . ASP A 1 455 ? -11.331 15.620 -17.921 1.00 83.12 455 ASP A C 1
ATOM 3440 O O . ASP A 1 455 ? -12.393 15.378 -18.506 1.00 83.12 455 ASP A O 1
ATOM 3444 N N . PRO A 1 456 ? -10.475 16.522 -18.432 1.00 75.31 456 PRO A N 1
ATOM 3445 C CA . PRO A 1 456 ? -10.736 17.265 -19.670 1.00 75.31 456 PRO A CA 1
ATOM 3446 C C . PRO A 1 456 ? -11.010 16.396 -20.914 1.00 75.31 456 PRO A C 1
ATOM 3448 O O . PRO A 1 456 ? -11.634 16.869 -21.867 1.00 75.31 456 PRO A O 1
ATOM 3451 N N . TYR A 1 457 ? -10.585 15.128 -20.914 1.00 65.56 457 TYR A N 1
ATOM 3452 C CA . TYR A 1 457 ? -10.840 14.154 -21.981 1.00 65.56 457 TYR A CA 1
ATOM 3453 C C . TYR A 1 457 ? -12.096 13.304 -21.743 1.00 65.56 457 TYR A C 1
ATOM 3455 O O . TYR A 1 457 ? -12.419 12.446 -22.570 1.00 65.56 457 TYR A O 1
ATOM 3463 N N . GLY A 1 458 ? -12.825 13.546 -20.654 1.00 75.50 458 GLY A N 1
ATOM 3464 C CA . GLY A 1 458 ? -14.026 12.810 -20.281 1.00 75.50 458 GLY A CA 1
ATOM 3465 C C . GLY A 1 458 ? -13.758 11.508 -19.524 1.00 75.50 458 GLY A C 1
ATOM 3466 O O . GLY A 1 458 ? -14.679 10.699 -19.417 1.00 75.50 458 GLY A O 1
ATOM 3467 N N . ARG A 1 459 ? -12.534 11.270 -19.034 1.00 85.12 459 ARG A N 1
ATOM 3468 C CA . ARG A 1 459 ? -12.205 10.080 -18.231 1.00 85.12 459 ARG A CA 1
ATOM 3469 C C . ARG A 1 459 ? -12.672 10.278 -16.798 1.00 85.12 459 ARG A C 1
ATOM 3471 O O . ARG A 1 459 ? -12.390 11.312 -16.190 1.00 85.12 459 ARG A O 1
ATOM 3478 N N . LEU A 1 460 ? -13.351 9.276 -16.249 1.00 92.19 460 LEU A N 1
ATOM 3479 C CA . LEU A 1 460 ? -13.771 9.288 -14.854 1.00 92.19 460 LEU A CA 1
ATOM 3480 C C . LEU A 1 460 ? -12.644 8.839 -13.925 1.00 92.19 460 LEU A C 1
ATOM 3482 O O . LEU A 1 460 ? -11.913 7.881 -14.201 1.00 92.19 460 LEU A O 1
ATOM 3486 N N . PHE A 1 461 ? -12.561 9.496 -12.775 1.00 97.56 461 PHE A N 1
ATOM 3487 C CA . PHE A 1 461 ? -11.701 9.086 -11.673 1.00 97.56 461 PHE A CA 1
ATOM 3488 C C . PHE A 1 461 ? -12.257 9.537 -10.328 1.00 97.56 461 PHE A C 1
ATOM 3490 O O . PHE A 1 461 ? -13.231 10.286 -10.254 1.00 97.56 461 PHE A O 1
ATOM 3497 N N . TYR A 1 462 ? -11.646 9.044 -9.256 1.00 98.31 462 TYR A N 1
ATOM 3498 C CA . TYR A 1 462 ? -12.060 9.317 -7.889 1.00 98.31 462 TYR A CA 1
ATOM 3499 C C . TYR A 1 462 ? -10.865 9.769 -7.071 1.00 98.31 462 TYR A C 1
ATOM 3501 O O . TYR A 1 462 ? -9.790 9.181 -7.176 1.00 98.31 462 TYR A O 1
ATOM 3509 N N . ALA A 1 463 ? -11.054 10.791 -6.245 1.00 98.25 463 ALA A N 1
ATOM 3510 C CA . ALA A 1 463 ? -10.023 11.287 -5.345 1.00 98.25 463 ALA A CA 1
ATOM 3511 C C . ALA A 1 463 ? -10.642 11.772 -4.030 1.00 98.25 463 ALA A C 1
ATOM 3513 O O . ALA A 1 463 ? -11.785 12.231 -4.004 1.00 98.25 463 ALA A O 1
ATOM 3514 N N . SER A 1 464 ? -9.895 11.669 -2.932 1.00 97.31 464 SER A N 1
ATOM 3515 C CA . SER A 1 464 ? -10.279 12.263 -1.641 1.00 97.31 464 SER A CA 1
ATOM 3516 C C . SER A 1 464 ? -9.656 13.641 -1.392 1.00 97.31 464 SER A C 1
ATOM 3518 O O . SER A 1 464 ? -10.041 14.329 -0.449 1.00 97.31 464 SER A O 1
ATOM 3520 N N . PHE A 1 465 ? -8.676 14.036 -2.207 1.00 94.88 465 PHE A N 1
ATOM 3521 C CA . PHE A 1 465 ? -8.015 15.339 -2.153 1.00 94.88 465 PHE A CA 1
ATOM 3522 C C . PHE A 1 465 ? -8.594 16.294 -3.202 1.00 94.88 465 PHE A C 1
ATOM 3524 O O . PHE A 1 465 ? -9.269 15.881 -4.141 1.00 94.88 465 PHE A O 1
ATOM 3531 N N . GLN A 1 466 ? -8.325 17.590 -3.035 1.00 90.38 466 GLN A N 1
ATOM 3532 C CA . GLN A 1 466 ? -8.775 18.610 -3.981 1.00 90.38 466 GLN A CA 1
ATOM 3533 C C . GLN A 1 466 ? -8.068 18.453 -5.330 1.00 90.38 466 GLN A C 1
ATOM 3535 O O . GLN A 1 466 ? -6.841 18.445 -5.400 1.00 90.38 466 GLN A O 1
ATOM 3540 N N . VAL A 1 467 ? -8.857 18.374 -6.395 1.00 90.94 467 VAL A N 1
ATOM 3541 C CA . VAL A 1 467 ? -8.397 18.302 -7.783 1.00 90.94 467 VAL A CA 1
ATOM 3542 C C . VAL A 1 467 ? -8.649 19.657 -8.432 1.00 90.94 467 VAL A C 1
ATOM 3544 O O . VAL A 1 467 ? -9.703 20.258 -8.234 1.00 90.94 467 VAL A O 1
ATOM 3547 N N . SER A 1 468 ? -7.676 20.144 -9.197 1.00 80.38 468 SER A N 1
ATOM 3548 C CA . SER A 1 468 ? -7.837 21.379 -9.962 1.00 80.38 468 SER A CA 1
ATOM 3549 C C . SER A 1 468 ? -8.843 21.172 -11.096 1.00 80.38 468 SER A C 1
ATOM 3551 O O . SER A 1 468 ? -8.700 20.235 -11.876 1.00 80.38 468 SER A O 1
ATOM 3553 N N . ASP A 1 469 ? -9.812 22.071 -11.240 1.00 69.25 469 ASP A N 1
ATOM 3554 C CA . ASP A 1 469 ? -10.639 22.193 -12.448 1.00 69.25 469 ASP A CA 1
ATOM 3555 C C . ASP A 1 469 ? -9.941 23.034 -13.532 1.00 69.25 469 ASP A C 1
ATOM 3557 O O . ASP A 1 469 ? -10.323 23.011 -14.704 1.00 69.25 469 ASP A O 1
ATOM 3561 N N . HIS A 1 470 ? -8.885 23.762 -13.149 1.00 59.06 470 HIS A N 1
ATOM 3562 C CA . HIS A 1 470 ? -8.103 24.581 -14.053 1.00 59.06 470 HIS A CA 1
ATOM 3563 C C . HIS A 1 470 ? -7.332 23.699 -15.029 1.00 59.06 470 HIS A C 1
ATOM 3565 O O . HIS A 1 470 ? -6.294 23.119 -14.708 1.00 59.06 470 HIS A O 1
ATOM 3571 N N . PHE A 1 471 ? -7.865 23.628 -16.239 1.00 49.22 471 PHE A N 1
ATOM 3572 C CA . PHE A 1 471 ? -7.213 23.055 -17.395 1.00 49.22 471 PHE A CA 1
ATOM 3573 C C . PHE A 1 471 ? -6.594 24.187 -18.220 1.00 49.22 471 PHE A C 1
ATOM 3575 O O . PHE A 1 471 ? -7.327 25.014 -18.765 1.00 49.22 471 PHE A O 1
ATOM 3582 N N . ASP A 1 472 ? -5.260 24.234 -18.320 1.00 47.75 472 ASP A N 1
ATOM 3583 C CA . ASP A 1 472 ? -4.577 25.130 -19.258 1.00 47.75 472 ASP A CA 1
ATOM 3584 C C . ASP A 1 472 ? -4.296 24.394 -20.584 1.00 47.75 472 ASP A C 1
ATOM 3586 O O . ASP A 1 472 ? -3.313 23.655 -20.688 1.00 47.75 472 ASP A O 1
ATOM 3590 N N . PRO A 1 473 ? -5.119 24.586 -21.633 1.00 46.31 473 PRO A N 1
ATOM 3591 C CA . PRO A 1 473 ? -4.882 23.974 -22.940 1.00 46.31 473 PRO A CA 1
ATOM 3592 C C . PRO A 1 473 ? -3.615 24.500 -23.644 1.00 46.31 473 PRO A C 1
ATOM 3594 O O . PRO A 1 473 ? -3.284 24.030 -24.730 1.00 46.31 473 PRO A O 1
ATOM 3597 N N . VAL A 1 474 ? -2.905 25.488 -23.083 1.00 42.19 474 VAL A N 1
ATOM 3598 C CA . VAL A 1 474 ? -1.800 26.204 -23.755 1.00 42.19 474 VAL A CA 1
ATOM 3599 C C . VAL A 1 474 ? -0.438 25.562 -23.537 1.00 42.19 474 VAL A C 1
ATOM 3601 O O . VAL A 1 474 ? 0.515 25.925 -24.225 1.00 42.19 474 VAL A O 1
ATOM 3604 N N . SER A 1 475 ? -0.306 24.572 -22.653 1.00 41.53 475 SER A N 1
ATOM 3605 C CA . SER A 1 475 ? 0.975 23.870 -22.517 1.00 41.53 475 SER A CA 1
ATOM 3606 C C . SER A 1 475 ? 1.199 22.787 -23.583 1.00 41.53 475 SER A C 1
ATOM 3608 O O . SER A 1 475 ? 2.281 22.199 -23.620 1.00 41.53 475 SER A O 1
ATOM 3610 N N . THR A 1 476 ? 0.242 22.515 -24.482 1.00 41.84 476 THR A N 1
ATOM 3611 C CA . THR A 1 476 ? 0.497 21.663 -25.656 1.00 41.84 476 THR A CA 1
ATOM 3612 C C . THR A 1 476 ? 0.975 22.524 -26.823 1.00 41.84 476 THR A C 1
ATOM 3614 O O . THR A 1 476 ? 0.196 23.195 -27.490 1.00 41.84 476 THR A O 1
ATOM 3617 N N . ALA A 1 477 ? 2.284 22.510 -27.060 1.00 40.69 477 ALA A N 1
ATOM 3618 C CA . ALA A 1 477 ? 3.037 23.439 -27.904 1.00 40.69 477 ALA A CA 1
ATOM 3619 C C . ALA A 1 477 ? 2.689 23.527 -29.416 1.00 40.69 477 ALA A C 1
ATOM 3621 O O . ALA A 1 477 ? 3.494 24.093 -30.151 1.00 40.69 477 ALA A O 1
ATOM 3622 N N . ASN A 1 478 ? 1.562 23.009 -29.928 1.00 49.72 478 ASN A N 1
ATOM 3623 C CA . ASN A 1 478 ? 1.426 22.765 -31.377 1.00 49.72 478 ASN A CA 1
ATOM 3624 C C . ASN A 1 478 ? 0.128 23.242 -32.098 1.00 49.72 478 ASN A C 1
ATOM 3626 O O . ASN A 1 478 ? 0.013 23.008 -33.302 1.00 49.72 478 ASN A O 1
ATOM 3630 N N . HIS A 1 479 ? -0.796 23.996 -31.477 1.00 54.00 479 HIS A N 1
ATOM 3631 C CA . HIS A 1 479 ? -1.943 24.613 -32.193 1.00 54.00 479 HIS A CA 1
ATOM 3632 C C . HIS A 1 479 ? -2.244 26.069 -31.760 1.00 54.00 479 HIS A C 1
ATOM 3634 O O . HIS A 1 479 ? -1.766 26.501 -30.709 1.00 54.00 479 HIS A O 1
ATOM 3640 N N . PRO A 1 480 ? -3.008 26.873 -32.543 1.00 62.53 480 PRO A N 1
ATOM 3641 C CA . PRO A 1 480 ? -3.326 28.259 -32.191 1.00 62.53 480 PRO A CA 1
ATOM 3642 C C . PRO A 1 480 ? -4.053 28.351 -30.847 1.00 62.53 480 PRO A C 1
ATOM 3644 O O . PRO A 1 480 ? -4.919 27.529 -30.556 1.00 62.53 480 PRO A O 1
ATOM 3647 N N . ALA A 1 481 ? -3.768 29.397 -30.069 1.00 65.75 481 ALA A N 1
ATOM 3648 C CA . ALA A 1 481 ? -4.310 29.591 -28.718 1.00 65.75 481 ALA A CA 1
ATOM 3649 C C . ALA A 1 481 ? -5.847 29.731 -28.637 1.00 65.75 481 ALA A C 1
ATOM 3651 O O . ALA A 1 481 ? -6.402 29.696 -27.543 1.00 65.75 481 ALA A O 1
ATOM 3652 N N . LEU A 1 482 ? -6.526 29.923 -29.775 1.00 77.44 482 LEU A N 1
ATOM 3653 C CA . LEU A 1 482 ? -7.986 30.031 -29.871 1.00 77.44 482 LEU A CA 1
ATOM 3654 C C . LEU A 1 482 ? -8.659 28.732 -30.348 1.00 77.44 482 LEU A C 1
ATOM 3656 O O . LEU A 1 482 ? -9.891 28.674 -30.367 1.00 77.44 482 LEU A O 1
ATOM 3660 N N . PHE A 1 483 ? -7.885 27.732 -30.799 1.00 83.31 483 PHE A N 1
ATOM 3661 C CA . PHE A 1 483 ? -8.422 26.407 -31.115 1.00 83.31 483 PHE A CA 1
ATOM 3662 C C . PHE A 1 483 ? -8.740 25.703 -29.802 1.00 83.31 483 PHE A C 1
ATOM 3664 O O . PHE A 1 483 ? -7.865 25.595 -28.943 1.00 83.31 483 PHE A O 1
ATOM 3671 N N . ASP A 1 484 ? -9.973 25.233 -29.658 1.00 78.12 484 ASP A N 1
ATOM 3672 C CA . ASP A 1 484 ? -10.403 24.477 -28.492 1.00 78.12 484 ASP A CA 1
ATOM 3673 C C . ASP A 1 484 ? -10.465 22.988 -28.875 1.00 78.12 484 ASP A C 1
ATOM 3675 O O . ASP A 1 484 ? -11.496 22.515 -29.369 1.00 78.12 484 ASP A O 1
ATOM 3679 N N . PRO A 1 485 ? -9.361 22.230 -28.704 1.00 72.56 485 PRO A N 1
ATOM 3680 C CA . PRO A 1 485 ? -9.326 20.818 -29.071 1.00 72.56 485 PRO A CA 1
ATOM 3681 C C . PRO A 1 485 ? -10.317 19.992 -28.244 1.00 72.56 485 PRO A C 1
ATOM 3683 O O . PRO A 1 485 ? -10.832 18.992 -28.743 1.00 72.56 485 PRO A O 1
ATOM 3686 N N . VAL A 1 486 ? -10.634 20.421 -27.018 1.00 68.50 486 VAL A N 1
ATOM 3687 C CA . VAL A 1 486 ? -11.581 19.737 -26.131 1.00 68.50 486 VAL A CA 1
ATOM 3688 C C . VAL A 1 486 ? -13.000 19.902 -26.660 1.00 68.50 486 VAL A C 1
ATOM 3690 O O . VAL A 1 486 ? -13.699 18.905 -26.859 1.00 68.50 486 VAL A O 1
ATOM 3693 N N . PHE A 1 487 ? -13.421 21.134 -26.956 1.00 76.06 487 PHE A N 1
ATOM 3694 C CA . PHE A 1 487 ? -14.695 21.399 -27.627 1.00 76.06 487 PHE A CA 1
ATOM 3695 C C . PHE A 1 487 ? -14.777 20.650 -28.957 1.00 76.06 487 PHE A C 1
ATOM 3697 O O . PHE A 1 487 ? -15.769 19.966 -29.225 1.00 76.06 487 PHE A O 1
ATOM 3704 N N . TYR A 1 488 ? -13.718 20.724 -29.766 1.00 81.69 488 TYR A N 1
ATOM 3705 C CA . TYR A 1 488 ? -13.683 20.100 -31.078 1.00 81.69 488 TYR A CA 1
ATOM 3706 C C . TYR A 1 488 ? -13.844 18.579 -30.985 1.00 81.69 488 TYR A C 1
ATOM 3708 O O . TYR A 1 488 ? -14.695 18.016 -31.665 1.00 81.69 488 TYR A O 1
ATOM 3716 N N . LEU A 1 489 ? -13.110 17.894 -30.108 1.00 78.31 489 LEU A N 1
ATOM 3717 C CA . LEU A 1 489 ? -13.215 16.439 -29.946 1.00 78.31 489 LEU A CA 1
ATOM 3718 C C . LEU A 1 489 ? -14.527 16.009 -29.275 1.00 78.31 489 LEU A C 1
ATOM 3720 O O . LEU A 1 489 ? -15.048 14.931 -29.571 1.00 78.31 489 LEU A O 1
ATOM 3724 N N . ARG A 1 490 ? -15.096 16.842 -28.397 1.00 77.81 490 ARG A N 1
ATOM 3725 C CA . ARG A 1 490 ? -16.407 16.597 -27.777 1.00 77.81 490 ARG A CA 1
ATOM 3726 C C . ARG A 1 490 ? -17.534 16.636 -28.807 1.00 77.81 490 ARG A C 1
ATOM 3728 O O . ARG A 1 490 ? -18.373 15.738 -28.810 1.00 77.81 490 ARG A O 1
ATOM 3735 N N . GLN A 1 491 ? -17.529 17.641 -29.682 1.00 79.19 491 GLN A N 1
ATOM 3736 C CA . GLN A 1 491 ? -18.539 17.806 -30.731 1.00 79.19 491 GLN A CA 1
ATOM 3737 C C . GLN A 1 491 ? -18.346 16.849 -31.910 1.00 79.19 491 GLN A C 1
ATOM 3739 O O . GLN A 1 491 ? -19.281 16.609 -32.672 1.00 79.19 491 GLN A O 1
ATOM 3744 N N . ASN A 1 492 ? -17.152 16.263 -32.043 1.00 82.06 492 ASN A N 1
ATOM 3745 C CA . ASN A 1 492 ? -16.782 15.377 -33.141 1.00 82.06 492 ASN A CA 1
ATOM 3746 C C . ASN A 1 492 ? -16.329 13.997 -32.622 1.00 82.06 492 ASN A C 1
ATOM 3748 O O . ASN A 1 492 ? -15.133 13.685 -32.661 1.00 82.06 492 ASN A O 1
ATOM 3752 N N . PRO A 1 493 ? -17.260 13.143 -32.133 1.00 82.31 493 PRO A N 1
ATOM 3753 C CA . PRO A 1 493 ? -16.919 11.837 -31.566 1.00 82.31 493 PRO A CA 1
ATOM 3754 C C . PRO A 1 493 ? -16.163 10.915 -32.527 1.00 82.31 493 PRO A C 1
ATOM 3756 O O . PRO A 1 493 ? -15.339 10.121 -32.085 1.00 82.31 493 PRO A O 1
ATOM 3759 N N . ASP A 1 494 ? -16.427 11.025 -33.829 1.00 88.12 494 ASP A N 1
ATOM 3760 C CA . ASP A 1 494 ? -15.734 10.287 -34.886 1.00 88.12 494 ASP A CA 1
ATOM 3761 C C . ASP A 1 494 ? -14.250 10.668 -34.972 1.00 88.12 494 ASP A C 1
ATOM 3763 O O . ASP A 1 494 ? -13.387 9.791 -35.047 1.00 88.12 494 ASP A O 1
ATOM 3767 N N . VAL A 1 495 ? -13.948 11.964 -34.869 1.00 85.62 495 VAL A N 1
ATOM 3768 C CA . VAL A 1 495 ? -12.576 12.481 -34.823 1.00 85.62 495 VAL A CA 1
ATOM 3769 C C . VAL A 1 495 ? -11.905 12.039 -33.532 1.00 85.62 495 VAL A C 1
ATOM 3771 O O . VAL A 1 495 ? -10.803 11.507 -33.577 1.00 85.62 495 VAL A O 1
ATOM 3774 N N . ARG A 1 496 ? -12.594 12.148 -32.391 1.00 79.88 496 ARG A N 1
ATOM 3775 C CA . ARG A 1 496 ? -12.085 11.681 -31.093 1.00 79.88 496 ARG A CA 1
ATOM 3776 C C . ARG A 1 496 ? -11.714 10.204 -31.098 1.00 79.88 496 ARG A C 1
ATOM 3778 O O . ARG A 1 496 ? -10.680 9.839 -30.545 1.00 79.88 496 ARG A O 1
ATOM 3785 N N . THR A 1 497 ? -12.523 9.353 -31.726 1.00 76.12 497 THR A N 1
ATOM 3786 C CA . THR A 1 497 ? -12.192 7.931 -31.889 1.00 76.12 497 THR A CA 1
ATOM 3787 C C . THR A 1 497 ? -10.977 7.736 -32.794 1.00 76.12 497 THR A C 1
ATOM 3789 O O . THR A 1 497 ? -10.115 6.921 -32.473 1.00 76.12 497 THR A O 1
ATOM 3792 N N . ALA A 1 498 ? -10.882 8.476 -33.900 1.00 75.75 498 ALA A N 1
ATOM 3793 C CA . ALA A 1 498 ? -9.776 8.351 -34.848 1.00 75.75 498 ALA A CA 1
ATOM 3794 C C . ALA A 1 498 ? -8.434 8.857 -34.288 1.00 75.75 498 ALA A C 1
ATOM 3796 O O . ALA A 1 498 ? -7.403 8.240 -34.545 1.00 75.75 498 ALA A O 1
ATOM 3797 N N . THR A 1 499 ? -8.446 9.940 -33.507 1.00 74.19 499 THR A N 1
ATOM 3798 C CA . THR A 1 499 ? -7.245 10.553 -32.913 1.00 74.19 499 THR A CA 1
ATOM 3799 C C . THR A 1 499 ? -6.919 10.021 -31.521 1.00 74.19 499 THR A C 1
ATOM 3801 O O . THR A 1 499 ? -5.902 10.396 -30.948 1.00 74.19 499 THR A O 1
ATOM 3804 N N . GLN A 1 500 ? -7.786 9.182 -30.944 1.00 67.81 500 GLN A N 1
ATOM 3805 C CA . GLN A 1 500 ? -7.696 8.729 -29.549 1.00 67.81 500 GLN A CA 1
ATOM 3806 C C . GLN A 1 500 ? -7.636 9.893 -28.540 1.00 67.81 500 GLN A C 1
ATOM 3808 O O . GLN A 1 500 ? -7.062 9.765 -27.460 1.00 67.81 500 GLN A O 1
ATOM 3813 N N . GLY A 1 501 ? -8.239 11.032 -28.891 1.00 58.97 501 GLY A N 1
ATOM 3814 C CA . GLY A 1 501 ? -8.236 12.243 -28.069 1.00 58.97 501 GLY A CA 1
ATOM 3815 C C . GLY A 1 501 ? -6.989 13.125 -28.209 1.00 58.97 501 GLY A C 1
ATOM 3816 O O . GLY A 1 501 ? -6.882 14.113 -27.492 1.00 58.97 501 GLY A O 1
ATOM 3817 N N . ASP A 1 502 ? -6.062 12.817 -29.122 1.00 73.75 502 ASP A N 1
ATOM 3818 C CA . ASP A 1 502 ? -4.861 13.628 -29.352 1.00 73.75 502 ASP A CA 1
ATOM 3819 C C . ASP A 1 502 ? -5.209 15.021 -29.912 1.00 73.75 502 ASP A C 1
ATOM 3821 O O . ASP A 1 502 ? -5.870 15.147 -30.948 1.00 73.75 502 ASP A O 1
ATOM 3825 N N . HIS A 1 503 ? -4.753 16.071 -29.221 1.00 71.62 503 HIS A N 1
ATOM 3826 C CA . HIS A 1 503 ? -5.035 17.472 -29.551 1.00 71.62 503 HIS A CA 1
ATOM 3827 C C . HIS A 1 503 ? -4.338 17.961 -30.818 1.00 71.62 503 HIS A C 1
ATOM 3829 O O . HIS A 1 503 ? -4.916 18.750 -31.568 1.00 71.62 503 HIS A O 1
ATOM 3835 N N . GLN A 1 504 ? -3.118 17.491 -31.081 1.00 75.31 504 GLN A N 1
ATOM 3836 C CA . GLN A 1 504 ? -2.408 17.871 -32.293 1.00 75.31 504 GLN A CA 1
ATOM 3837 C C . GLN A 1 504 ? -3.073 17.247 -33.512 1.00 75.31 504 GLN A C 1
ATOM 3839 O O . GLN A 1 504 ? -3.314 17.929 -34.500 1.00 75.31 504 GLN A O 1
ATOM 3844 N N . GLN A 1 505 ? -3.443 15.976 -33.421 1.00 78.00 505 GLN A N 1
ATOM 3845 C CA . GLN A 1 505 ? -4.158 15.290 -34.488 1.00 78.00 505 GLN A CA 1
ATOM 3846 C C . GLN A 1 505 ? -5.575 15.848 -34.665 1.00 78.00 505 GLN A C 1
ATOM 3848 O O . GLN A 1 505 ? -6.087 15.873 -35.781 1.00 78.00 505 GLN A O 1
ATOM 3853 N N . ALA A 1 506 ? -6.210 16.336 -33.594 1.00 81.00 506 ALA A N 1
ATOM 3854 C CA . ALA A 1 506 ? -7.477 17.060 -33.675 1.00 81.00 506 ALA A CA 1
ATOM 3855 C C . ALA A 1 506 ? -7.331 18.373 -34.460 1.00 81.00 506 ALA A C 1
ATOM 3857 O O . ALA A 1 506 ? -8.163 18.679 -35.317 1.00 81.00 506 ALA A O 1
ATOM 3858 N N . TRP A 1 507 ? -6.259 19.121 -34.198 1.00 85.88 507 TRP A N 1
ATOM 3859 C CA . TRP A 1 507 ? -5.915 20.331 -34.937 1.00 85.88 507 TRP A CA 1
ATOM 3860 C C . TRP A 1 507 ? -5.566 20.036 -36.402 1.00 85.88 507 TRP A C 1
ATOM 3862 O O . TRP A 1 507 ? -6.120 20.666 -37.304 1.00 85.88 507 TRP A O 1
ATOM 3872 N N . ASP A 1 508 ? -4.735 19.025 -36.657 1.00 85.56 508 ASP A N 1
ATOM 3873 C CA . ASP A 1 508 ? -4.390 18.571 -38.006 1.00 85.56 508 ASP A CA 1
ATOM 3874 C C . ASP A 1 508 ? -5.651 18.140 -38.771 1.00 85.56 508 ASP A C 1
ATOM 3876 O O . ASP A 1 508 ? -5.838 18.507 -39.932 1.00 85.56 508 ASP A O 1
ATOM 3880 N N . HIS A 1 509 ? -6.573 17.436 -38.103 1.00 91.69 509 HIS A N 1
ATOM 3881 C CA . HIS A 1 509 ? -7.871 17.078 -38.668 1.00 91.69 509 HIS A CA 1
ATOM 3882 C C . HIS A 1 509 ? -8.717 18.316 -38.986 1.00 91.69 509 HIS A C 1
ATOM 3884 O O . HIS A 1 509 ? -9.340 18.381 -40.047 1.00 91.69 509 HIS A O 1
ATOM 3890 N N . TYR A 1 510 ? -8.769 19.305 -38.090 1.00 91.06 510 TYR A N 1
ATOM 3891 C CA . TYR A 1 510 ? -9.487 20.553 -38.345 1.00 91.06 510 TYR A CA 1
ATOM 3892 C C . TYR A 1 510 ? -8.950 21.290 -39.575 1.00 91.06 510 TYR A C 1
ATOM 3894 O O . TYR A 1 510 ? -9.741 21.666 -40.442 1.00 91.06 510 TYR A O 1
ATOM 3902 N N . LEU A 1 511 ? -7.629 21.430 -39.691 1.00 86.81 511 LEU A N 1
ATOM 3903 C CA . LEU A 1 511 ? -6.995 22.055 -40.851 1.00 86.81 511 LEU A CA 1
ATOM 3904 C C . LEU A 1 511 ? -7.245 21.276 -42.143 1.00 86.81 511 LEU A C 1
ATOM 3906 O O . LEU A 1 511 ? -7.547 21.866 -43.177 1.00 86.81 511 LEU A O 1
ATOM 3910 N N . GLN A 1 512 ? -7.115 19.951 -42.094 1.00 89.19 512 GLN A N 1
ATOM 3911 C CA . GLN A 1 512 ? -7.172 19.118 -43.290 1.00 89.19 512 GLN A CA 1
ATOM 3912 C C . GLN A 1 512 ? -8.606 18.866 -43.778 1.00 89.19 512 GLN A C 1
ATOM 3914 O O . GLN A 1 512 ? -8.831 18.730 -44.983 1.00 89.19 512 GLN A O 1
ATOM 3919 N N . PHE A 1 513 ? -9.569 18.793 -42.858 1.00 90.31 513 PHE A N 1
ATOM 3920 C CA . PHE A 1 513 ? -10.946 18.388 -43.150 1.00 90.31 513 PHE A CA 1
ATOM 3921 C C . PHE A 1 513 ? -11.977 19.292 -42.478 1.00 90.31 513 PHE A C 1
ATOM 3923 O O . PHE A 1 513 ? -12.886 19.783 -43.148 1.00 90.31 513 PHE A O 1
ATOM 3930 N N . GLY A 1 514 ? -11.831 19.543 -41.174 1.00 90.50 514 GLY A N 1
ATOM 3931 C CA . GLY A 1 514 ? -12.865 20.181 -40.357 1.00 90.50 514 GLY A CA 1
ATOM 3932 C C . GLY A 1 514 ? -13.338 21.530 -40.891 1.00 90.50 514 GLY A C 1
ATOM 3933 O O . GLY A 1 514 ? -14.536 21.736 -41.073 1.00 90.50 514 GLY A O 1
ATOM 3934 N N . ALA A 1 515 ? -12.417 22.429 -41.228 1.00 90.00 515 ALA A N 1
ATOM 3935 C CA . ALA A 1 515 ? -12.769 23.760 -41.710 1.00 90.00 515 ALA A CA 1
ATOM 3936 C C . ALA A 1 515 ? -13.560 23.726 -43.035 1.00 90.00 515 ALA A C 1
ATOM 3938 O O . ALA A 1 515 ? -14.552 24.440 -43.198 1.00 90.00 515 ALA A O 1
ATOM 3939 N N . LEU A 1 516 ? -13.166 22.854 -43.969 1.00 88.81 516 LEU A N 1
ATOM 3940 C CA . LEU A 1 516 ? -13.864 22.661 -45.244 1.00 88.81 516 LEU A CA 1
ATOM 3941 C C . LEU A 1 516 ? -15.224 21.981 -45.059 1.00 88.81 516 LEU A C 1
ATOM 3943 O O . LEU A 1 516 ? -16.187 22.357 -45.727 1.00 88.81 516 LEU A O 1
ATOM 3947 N N . GLU A 1 517 ? -15.324 21.006 -44.157 1.00 88.94 517 GLU A N 1
ATOM 3948 C CA . GLU A 1 517 ? -16.582 20.328 -43.829 1.00 88.94 517 GLU A CA 1
ATOM 3949 C C . GLU A 1 517 ? -17.600 21.300 -43.219 1.00 88.94 517 GLU A C 1
ATOM 3951 O O . GLU A 1 517 ? -18.735 21.365 -43.701 1.00 88.94 517 GLU A O 1
ATOM 3956 N N . ALA A 1 518 ? -17.174 22.122 -42.250 1.00 85.94 518 ALA A N 1
ATOM 3957 C CA . ALA A 1 518 ? -17.993 23.192 -41.679 1.00 85.94 518 ALA A CA 1
ATOM 3958 C C . ALA A 1 518 ? -18.398 24.235 -42.734 1.00 85.94 518 ALA A C 1
ATOM 3960 O O . ALA A 1 518 ? -19.519 24.743 -42.714 1.00 85.94 518 ALA A O 1
ATOM 3961 N N . TYR A 1 519 ? -17.519 24.537 -43.696 1.00 84.62 519 TYR A N 1
ATOM 3962 C CA . TYR A 1 519 ? -17.842 25.451 -44.789 1.00 84.62 519 TYR A CA 1
ATOM 3963 C C . TYR A 1 519 ? -18.819 24.850 -45.816 1.00 84.62 519 TYR A C 1
ATOM 3965 O O . TYR A 1 519 ? -19.647 25.576 -46.364 1.00 84.62 519 TYR A O 1
ATOM 3973 N N . ALA A 1 520 ? -18.767 23.544 -46.088 1.00 80.75 520 ALA A N 1
ATOM 3974 C CA . ALA A 1 520 ? -19.515 22.914 -47.180 1.00 80.75 520 ALA A CA 1
ATOM 3975 C C . ALA A 1 520 ? -20.890 22.339 -46.787 1.00 80.75 520 ALA A C 1
ATOM 3977 O O . ALA A 1 520 ? -21.739 22.170 -47.668 1.00 80.75 520 ALA A O 1
ATOM 3978 N N . GLN A 1 521 ? -21.132 22.005 -45.512 1.00 66.81 521 GLN A N 1
ATOM 3979 C CA . GLN A 1 521 ? -22.346 21.292 -45.087 1.00 66.81 521 GLN A CA 1
ATOM 3980 C C . GLN A 1 521 ? -22.982 21.896 -43.827 1.00 66.81 521 GLN A C 1
ATOM 3982 O O . GLN A 1 521 ? -22.421 21.834 -42.744 1.00 66.81 521 GLN A O 1
ATOM 3987 N N . ALA A 1 522 ? -24.226 22.374 -43.933 1.00 56.00 522 ALA A N 1
ATOM 3988 C CA . ALA A 1 522 ? -24.950 22.985 -42.809 1.00 56.00 522 ALA A CA 1
ATOM 3989 C C . ALA A 1 522 ? -25.361 22.007 -41.680 1.00 56.00 522 ALA A C 1
ATOM 3991 O O . ALA A 1 522 ? -25.888 22.449 -40.665 1.00 56.00 522 ALA A O 1
ATOM 3992 N N . ALA A 1 523 ? -25.183 20.691 -41.858 1.00 55.59 523 ALA A N 1
ATOM 3993 C CA . ALA A 1 523 ? -25.641 19.661 -40.916 1.00 55.59 523 ALA A CA 1
ATOM 3994 C C . ALA A 1 523 ? -24.520 19.020 -40.071 1.00 55.59 523 ALA A C 1
ATOM 3996 O O . ALA A 1 523 ? -24.832 18.265 -39.154 1.00 55.59 523 ALA A O 1
ATOM 3997 N N . VAL A 1 524 ? -23.241 19.300 -40.364 1.00 60.41 524 VAL A N 1
ATOM 3998 C CA . VAL A 1 524 ? -22.084 18.790 -39.605 1.00 60.41 524 VAL A CA 1
ATOM 3999 C C . VAL A 1 524 ? -21.287 19.983 -39.089 1.00 60.41 524 VAL A C 1
ATOM 4001 O O . VAL A 1 524 ? -20.647 20.696 -39.856 1.00 60.41 524 VAL A O 1
ATOM 4004 N N . THR A 1 525 ? -21.333 20.225 -37.782 1.00 69.75 525 THR A N 1
ATOM 4005 C CA . THR A 1 525 ? -20.648 21.362 -37.159 1.00 69.75 525 THR A CA 1
ATOM 4006 C C . THR A 1 525 ? -19.227 20.971 -36.761 1.00 69.75 525 THR A C 1
ATOM 4008 O O . THR A 1 525 ? -19.002 20.431 -35.682 1.00 69.75 525 THR A O 1
ATOM 4011 N N . ARG A 1 526 ? -18.249 21.270 -37.621 1.00 89.06 526 ARG A N 1
ATOM 4012 C CA . ARG A 1 526 ? -16.810 21.128 -37.322 1.00 89.06 526 ARG A CA 1
ATOM 4013 C C . ARG A 1 526 ? -16.195 22.438 -36.815 1.00 89.06 526 ARG A C 1
ATOM 4015 O O . ARG A 1 526 ? -15.107 22.807 -37.238 1.00 89.06 526 ARG A O 1
ATOM 4022 N N . ALA A 1 527 ? -16.910 23.182 -35.973 1.00 87.56 527 ALA A N 1
ATOM 4023 C CA . ALA A 1 527 ? -16.432 24.476 -35.485 1.00 87.56 527 ALA A CA 1
ATOM 4024 C C . ALA A 1 527 ? -15.186 24.297 -34.588 1.00 87.56 527 ALA A C 1
ATOM 4026 O O . ALA A 1 527 ? -15.183 23.392 -33.755 1.00 87.56 527 ALA A O 1
ATOM 4027 N N . PRO A 1 528 ? -14.137 25.131 -34.728 1.00 85.94 528 PRO A N 1
ATOM 4028 C CA . PRO A 1 528 ? -12.893 24.999 -33.957 1.00 85.94 528 PRO A CA 1
ATOM 4029 C C . PRO A 1 528 ? -13.036 25.409 -32.485 1.00 85.94 528 PRO A C 1
ATOM 4031 O O . PRO A 1 528 ? -12.153 25.129 -31.680 1.00 85.94 528 PRO A O 1
ATOM 4034 N N . ASN A 1 529 ? -14.113 26.124 -32.159 1.00 83.31 529 ASN A N 1
ATOM 4035 C CA . ASN A 1 529 ? -14.515 26.568 -30.828 1.00 83.31 529 ASN A CA 1
ATOM 4036 C C . ASN A 1 529 ? -16.013 26.968 -30.871 1.00 83.31 529 ASN A C 1
ATOM 4038 O O . ASN A 1 529 ? -16.596 26.993 -31.962 1.00 83.31 529 ASN A O 1
ATOM 4042 N N . PRO A 1 530 ? -16.650 27.292 -29.729 1.00 78.31 530 PRO A N 1
ATOM 4043 C CA . PRO A 1 530 ? -18.086 27.603 -29.674 1.00 78.31 530 PRO A CA 1
ATOM 4044 C C . PRO A 1 530 ? -18.540 28.840 -30.459 1.00 78.31 530 PRO A C 1
ATOM 4046 O O . PRO A 1 530 ? -19.735 29.019 -30.680 1.00 78.31 530 PRO A O 1
ATOM 4049 N N . TRP A 1 531 ? -17.622 29.721 -30.859 1.00 79.00 531 TRP A N 1
ATOM 4050 C CA . TRP A 1 531 ? -17.962 31.054 -31.354 1.00 79.00 531 TRP A CA 1
ATOM 4051 C C . TRP A 1 531 ? -17.429 31.362 -32.754 1.00 79.00 531 TRP A C 1
ATOM 4053 O O . TRP A 1 531 ? -17.767 32.407 -33.298 1.00 79.00 531 TRP A O 1
ATOM 4063 N N . PHE A 1 532 ? -16.626 30.513 -33.385 1.00 85.44 532 PHE A N 1
ATOM 4064 C CA . PHE A 1 532 ? -16.121 30.785 -34.730 1.00 85.44 532 PHE A CA 1
ATOM 4065 C C . PHE A 1 532 ? -16.968 30.103 -35.810 1.00 85.44 532 PHE A C 1
ATOM 4067 O O . PHE A 1 532 ? -17.050 28.876 -35.868 1.00 85.44 532 PHE A O 1
ATOM 4074 N N . ASP A 1 533 ? -17.546 30.900 -36.712 1.00 85.81 533 ASP A N 1
ATOM 4075 C CA . ASP A 1 533 ? -18.296 30.424 -37.876 1.00 85.81 533 ASP A CA 1
ATOM 4076 C C . ASP A 1 533 ? -17.508 30.723 -39.159 1.00 85.81 533 ASP A C 1
ATOM 4078 O O . ASP A 1 533 ? -17.423 31.861 -39.630 1.00 85.81 533 ASP A O 1
ATOM 4082 N N . VAL A 1 534 ? -16.947 29.667 -39.752 1.00 88.56 534 VAL A N 1
ATOM 4083 C CA . VAL A 1 534 ? -16.124 29.755 -40.965 1.00 88.56 534 VAL A CA 1
ATOM 4084 C C . VAL A 1 534 ? -16.894 30.296 -42.176 1.00 88.56 534 VAL A C 1
ATOM 4086 O O . VAL A 1 534 ? -16.334 31.053 -42.974 1.00 88.56 534 VAL A O 1
ATOM 4089 N N . GLN A 1 535 ? -18.179 29.953 -42.323 1.00 86.50 535 GLN A N 1
ATOM 4090 C CA . GLN A 1 535 ? -18.998 30.429 -43.439 1.00 86.50 535 GLN A CA 1
ATOM 4091 C C . GLN A 1 535 ? -19.286 31.915 -43.279 1.00 86.50 535 GLN A C 1
ATOM 4093 O O . GLN A 1 535 ? -19.125 32.686 -44.230 1.00 86.50 535 GLN A O 1
ATOM 4098 N N . PHE A 1 536 ? -19.696 32.324 -42.080 1.00 85.75 536 PHE A N 1
ATOM 4099 C CA . PHE A 1 536 ? -19.932 33.726 -41.776 1.00 85.75 536 PHE A CA 1
ATOM 4100 C C . PHE A 1 536 ? -18.667 34.553 -41.991 1.00 85.75 536 PHE A C 1
ATOM 4102 O O . PHE A 1 536 ? -18.707 35.566 -42.694 1.00 85.75 536 PHE A O 1
ATOM 4109 N N . TYR A 1 537 ? -17.546 34.100 -41.430 1.00 88.25 537 TYR A N 1
ATOM 4110 C CA . TYR A 1 537 ? -16.295 34.839 -41.458 1.00 88.25 537 TYR A CA 1
ATOM 4111 C C . TYR A 1 537 ? -15.811 35.084 -42.890 1.00 88.25 537 TYR A C 1
ATOM 4113 O O . TYR A 1 537 ? -15.483 36.217 -43.240 1.00 88.25 537 TYR A O 1
ATOM 4121 N N . LEU A 1 538 ? -15.844 34.074 -43.762 1.00 89.44 538 LEU A N 1
ATOM 4122 C CA . LEU A 1 538 ? -15.461 34.250 -45.167 1.00 89.44 538 LEU A CA 1
ATOM 4123 C C . LEU A 1 538 ? -16.451 35.117 -45.956 1.00 89.44 538 LEU A C 1
ATOM 4125 O O . LEU A 1 538 ? -16.034 35.935 -46.777 1.00 89.44 538 LEU A O 1
ATOM 4129 N N . ASN A 1 539 ? -17.755 34.990 -45.699 1.00 86.56 539 ASN A N 1
ATOM 4130 C CA . ASN A 1 539 ? -18.773 35.803 -46.373 1.00 86.56 539 ASN A CA 1
ATOM 4131 C C . ASN A 1 539 ? -18.690 37.288 -45.980 1.00 86.56 539 ASN A C 1
ATOM 4133 O O . ASN A 1 539 ? -18.920 38.162 -46.820 1.00 86.56 539 ASN A O 1
ATOM 4137 N N . GLY A 1 540 ? -18.352 37.576 -44.721 1.00 85.69 540 GLY A N 1
ATOM 4138 C CA . GLY A 1 540 ? -18.160 38.934 -44.207 1.00 85.69 540 GLY A CA 1
ATOM 4139 C C . GLY A 1 540 ? -16.863 39.600 -44.673 1.00 85.69 540 GLY A C 1
ATOM 4140 O O . GLY A 1 540 ? -16.767 40.826 -44.643 1.00 85.69 540 GLY A O 1
ATOM 4141 N N . ASN A 1 541 ? -15.892 38.815 -45.150 1.00 88.12 541 ASN A N 1
ATOM 4142 C CA . ASN A 1 541 ? -14.536 39.264 -45.463 1.00 88.12 541 ASN A CA 1
ATOM 4143 C C . ASN A 1 541 ? -14.110 38.866 -46.895 1.00 88.12 541 ASN A C 1
ATOM 4145 O O . ASN A 1 541 ? -13.212 38.042 -47.089 1.00 88.12 541 ASN A O 1
ATOM 4149 N N . PRO A 1 542 ? -14.733 39.449 -47.944 1.00 88.75 542 PRO A N 1
ATOM 4150 C CA . PRO A 1 542 ? -14.482 39.070 -49.339 1.00 88.75 542 PRO A CA 1
ATOM 4151 C C . PRO A 1 542 ? -13.076 39.437 -49.845 1.00 88.75 542 PRO A C 1
ATOM 4153 O O . PRO A 1 542 ? -12.691 39.047 -50.947 1.00 88.75 542 PRO A O 1
ATOM 4156 N N . ASP A 1 543 ? -12.315 40.232 -49.096 1.00 92.25 543 ASP A N 1
ATOM 4157 C CA . ASP A 1 543 ? -10.896 40.498 -49.332 1.00 92.25 543 ASP A CA 1
ATOM 4158 C C . ASP A 1 543 ? -10.018 39.255 -49.119 1.00 92.25 543 ASP A C 1
ATOM 4160 O O . ASP A 1 543 ? -9.085 39.063 -49.900 1.00 92.25 543 ASP A O 1
ATOM 4164 N N . LEU A 1 544 ? -10.368 38.363 -48.186 1.00 91.31 544 LEU A N 1
ATOM 4165 C CA . LEU A 1 544 ? -9.630 37.114 -47.940 1.00 91.31 544 LEU A CA 1
ATOM 4166 C C . LEU A 1 544 ? -9.676 36.188 -49.160 1.00 91.31 544 LEU A C 1
ATOM 4168 O O . LEU A 1 544 ? -8.644 35.697 -49.617 1.00 91.31 544 LEU A O 1
ATOM 4172 N N . ALA A 1 545 ? -10.850 36.071 -49.788 1.00 83.50 545 ALA A N 1
ATOM 4173 C CA . ALA A 1 545 ? -11.012 35.321 -51.032 1.00 83.50 545 ALA A CA 1
ATOM 4174 C C . ALA A 1 545 ? -10.188 35.915 -52.193 1.00 83.50 545 ALA A C 1
ATOM 4176 O O . ALA A 1 545 ? -9.680 35.180 -53.039 1.00 83.50 545 ALA A O 1
ATOM 4177 N N . ARG A 1 546 ? -10.009 37.246 -52.245 1.00 87.50 546 ARG A N 1
ATOM 4178 C CA . ARG A 1 546 ? -9.141 37.898 -53.250 1.00 87.50 546 ARG A CA 1
ATOM 4179 C C . ARG A 1 546 ? -7.654 37.671 -52.976 1.00 87.50 546 ARG A C 1
ATOM 4181 O O . ARG A 1 546 ? -6.873 37.688 -53.924 1.00 87.50 546 ARG A O 1
ATOM 4188 N N . ALA A 1 547 ? -7.281 37.466 -51.714 1.00 86.38 547 ALA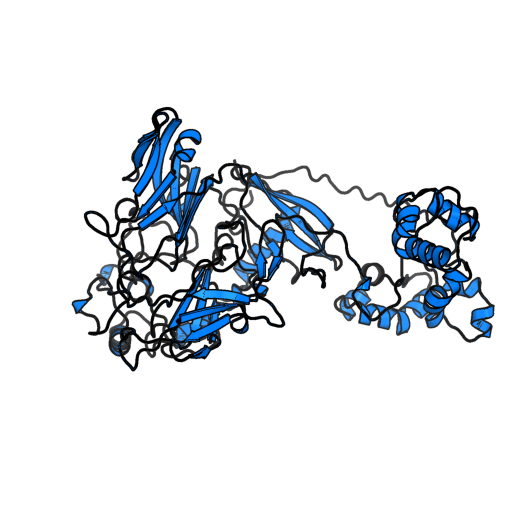 A N 1
ATOM 4189 C CA . ALA A 1 547 ? -5.937 37.076 -51.297 1.00 86.38 547 ALA A CA 1
ATOM 4190 C C . ALA A 1 547 ? -5.663 35.570 -51.480 1.00 86.38 547 ALA A C 1
ATOM 4192 O O . ALA A 1 547 ? -4.533 35.133 -51.286 1.00 86.38 547 ALA A O 1
ATOM 4193 N N . GLY A 1 548 ? -6.669 34.795 -51.907 1.00 84.88 548 GLY A N 1
ATOM 4194 C CA . GLY A 1 548 ? -6.556 33.357 -52.143 1.00 84.88 548 GLY A CA 1
ATOM 4195 C C . GLY A 1 548 ? -6.726 32.493 -50.893 1.00 84.88 548 GLY A C 1
ATOM 4196 O O . GLY A 1 548 ? -6.413 31.311 -50.973 1.00 84.88 548 GLY A O 1
ATOM 4197 N N . LEU A 1 549 ? -7.211 33.057 -49.781 1.00 87.88 549 LEU A N 1
ATOM 4198 C CA . LEU A 1 549 ? -7.449 32.330 -48.532 1.00 87.88 549 LEU A CA 1
ATOM 4199 C C . LEU A 1 549 ? -8.797 31.593 -48.560 1.00 87.88 549 LEU A C 1
ATOM 4201 O O . LEU A 1 549 ? -9.812 32.155 -48.995 1.00 87.88 549 LEU A O 1
ATOM 4205 N N . GLY A 1 550 ? -8.782 30.338 -48.109 1.00 86.88 550 GLY A N 1
ATOM 4206 C CA . GLY A 1 550 ? -9.917 29.413 -48.084 1.00 86.88 550 GLY A CA 1
ATOM 4207 C C . GLY A 1 550 ? -10.514 29.180 -46.691 1.00 86.88 550 GLY A C 1
ATOM 4208 O O . GLY A 1 550 ? -10.275 29.930 -45.746 1.00 86.88 550 GLY A O 1
ATOM 4209 N N . ALA A 1 551 ? -11.337 28.134 -46.564 1.00 87.75 551 ALA A N 1
ATOM 4210 C CA . ALA A 1 551 ? -11.957 27.752 -45.290 1.00 87.75 551 ALA A CA 1
ATOM 4211 C C . ALA A 1 551 ? -10.921 27.280 -44.260 1.00 87.75 551 ALA A C 1
ATOM 4213 O O . ALA A 1 551 ? -11.002 27.651 -43.092 1.00 87.75 551 ALA A O 1
ATOM 4214 N N . ASP A 1 552 ? -9.933 26.521 -44.719 1.00 83.44 552 ASP A N 1
ATOM 4215 C CA . ASP A 1 552 ? -8.754 26.059 -43.986 1.00 83.44 552 ASP A CA 1
ATOM 4216 C C . ASP A 1 552 ? -7.895 27.208 -43.430 1.00 83.44 552 ASP A C 1
ATOM 4218 O O . ASP A 1 552 ? -7.347 27.093 -42.334 1.00 83.44 552 ASP A O 1
ATOM 4222 N N . ASP A 1 553 ? -7.862 28.354 -44.112 1.00 87.56 553 ASP A N 1
ATOM 4223 C CA . ASP A 1 553 ? -7.117 29.538 -43.665 1.00 87.56 553 ASP A CA 1
ATOM 4224 C C . ASP A 1 553 ? -7.915 30.459 -42.733 1.00 87.56 553 ASP A C 1
ATOM 4226 O O . ASP A 1 553 ? -7.339 31.240 -41.973 1.00 87.56 553 ASP A O 1
ATOM 4230 N N . ALA A 1 554 ? -9.247 30.417 -42.797 1.00 90.00 554 ALA A N 1
ATOM 4231 C CA . ALA A 1 554 ? -10.122 31.415 -42.185 1.00 90.00 554 ALA A CA 1
ATOM 4232 C C . ALA A 1 554 ? -9.915 31.556 -40.670 1.00 90.00 554 ALA A C 1
ATOM 4234 O O . ALA A 1 554 ? -9.835 32.670 -40.147 1.00 90.00 554 ALA A O 1
ATOM 4235 N N . PHE A 1 555 ? -9.802 30.429 -39.968 1.00 89.56 555 PHE A N 1
ATOM 4236 C CA . PHE A 1 555 ? -9.613 30.426 -38.520 1.00 89.56 555 PHE A CA 1
ATOM 4237 C C . PHE A 1 555 ? -8.218 30.913 -38.109 1.00 89.56 555 PHE A C 1
ATOM 4239 O O . PHE A 1 555 ? -8.081 31.691 -37.165 1.00 89.56 555 PHE A O 1
ATOM 4246 N N . LEU A 1 556 ? -7.187 30.519 -38.862 1.00 84.75 556 LEU A N 1
ATOM 4247 C CA . LEU A 1 556 ? -5.823 31.008 -38.662 1.00 84.75 556 LEU A CA 1
ATOM 4248 C C . LEU A 1 556 ? -5.722 32.509 -38.922 1.00 84.75 556 LEU A C 1
ATOM 4250 O O . LEU A 1 556 ? -5.127 33.227 -38.120 1.00 84.75 556 LEU A O 1
ATOM 4254 N N . HIS A 1 557 ? -6.356 32.997 -39.989 1.00 88.56 557 HIS A N 1
ATOM 4255 C CA . HIS A 1 557 ? -6.432 34.423 -40.274 1.00 88.56 557 HIS A CA 1
ATOM 4256 C C . HIS A 1 557 ? -7.103 35.176 -39.127 1.00 88.56 557 HIS A C 1
ATOM 4258 O O . HIS A 1 557 ? -6.606 36.216 -38.701 1.00 88.56 557 HIS A O 1
ATOM 4264 N N . PHE A 1 558 ? -8.214 34.660 -38.597 1.00 87.31 558 PHE A N 1
ATOM 4265 C CA . PHE A 1 558 ? -8.869 35.287 -37.457 1.00 87.31 558 PHE A CA 1
ATOM 4266 C C . PHE A 1 558 ? -7.948 35.367 -36.237 1.00 87.31 558 PHE A C 1
ATOM 4268 O O . PHE A 1 558 ? -7.795 36.446 -35.665 1.00 87.31 558 PHE A O 1
ATOM 4275 N N . ALA A 1 559 ? -7.301 34.255 -35.887 1.00 84.00 559 ALA A N 1
ATOM 4276 C CA . ALA A 1 559 ? -6.407 34.184 -34.738 1.00 84.00 559 ALA A CA 1
ATOM 4277 C C . ALA A 1 559 ? -5.167 35.085 -34.875 1.00 84.00 559 ALA A C 1
ATOM 4279 O O . ALA A 1 559 ? -4.686 35.602 -33.873 1.00 84.00 559 ALA A O 1
ATOM 4280 N N . GLN A 1 560 ? -4.650 35.275 -36.092 1.00 79.19 560 GLN A N 1
ATOM 4281 C CA . GLN A 1 560 ? -3.437 36.064 -36.342 1.00 79.19 560 GLN A CA 1
ATOM 4282 C C . GLN A 1 560 ? -3.708 37.551 -36.599 1.00 79.19 560 GLN A C 1
ATOM 4284 O O . GLN A 1 560 ? -2.890 38.392 -36.235 1.00 79.19 560 GLN A O 1
ATOM 4289 N N . TYR A 1 561 ? -4.826 37.873 -37.249 1.00 82.25 561 TYR A N 1
ATOM 4290 C CA . TYR A 1 561 ? -5.111 39.219 -37.758 1.00 82.25 561 TYR A CA 1
ATOM 4291 C C . TYR A 1 561 ? -6.547 39.649 -37.483 1.00 82.25 561 TYR A C 1
ATOM 4293 O O . TYR A 1 561 ? -6.790 40.759 -37.029 1.00 82.25 561 TYR A O 1
ATOM 4301 N N . GLY A 1 562 ? -7.523 38.775 -37.726 1.00 84.56 562 GLY A N 1
ATOM 4302 C CA . GLY A 1 562 ? -8.934 39.151 -37.662 1.00 84.56 562 GLY A CA 1
ATOM 4303 C C . GLY A 1 562 ? -9.388 39.671 -36.304 1.00 84.56 562 GLY A C 1
ATOM 4304 O O . GLY A 1 562 ? -10.216 40.576 -36.262 1.00 84.56 562 GLY A O 1
ATOM 4305 N N . MET A 1 563 ? -8.837 39.135 -35.218 1.00 83.81 563 MET A N 1
ATOM 4306 C CA . MET A 1 563 ? -9.117 39.596 -33.863 1.00 83.81 563 MET A CA 1
ATOM 4307 C C . MET A 1 563 ? -8.663 41.047 -33.650 1.00 83.81 563 MET A C 1
ATOM 4309 O O . MET A 1 563 ? -9.463 41.861 -33.201 1.00 83.81 563 MET A O 1
ATOM 4313 N N . THR A 1 564 ? -7.422 41.392 -34.003 1.00 80.19 564 THR A N 1
ATOM 4314 C CA . THR A 1 564 ? -6.868 42.752 -33.842 1.00 80.19 564 THR A CA 1
ATOM 4315 C C . THR A 1 564 ? -7.389 43.730 -34.896 1.00 80.19 564 THR A C 1
ATOM 4317 O O . THR A 1 564 ? -7.465 44.929 -34.653 1.00 80.19 564 THR A O 1
ATOM 4320 N N . GLU A 1 565 ? -7.838 43.225 -36.045 1.00 84.69 565 GLU A N 1
ATOM 4321 C CA . GLU A 1 565 ? -8.605 43.977 -37.045 1.00 84.69 565 GLU A CA 1
ATOM 4322 C C . GLU A 1 565 ? -10.087 44.150 -36.662 1.00 84.69 565 GLU A C 1
ATOM 4324 O O . GLU A 1 565 ? -10.849 44.760 -37.416 1.00 84.69 565 GLU A O 1
ATOM 4329 N N . LEU A 1 566 ? -10.506 43.615 -35.507 1.00 83.69 566 LEU A N 1
ATOM 4330 C CA . LEU A 1 566 ? -11.870 43.685 -34.975 1.00 83.69 566 LEU A CA 1
ATOM 4331 C C . LEU A 1 566 ? -12.931 43.120 -35.940 1.00 83.69 566 LEU A C 1
ATOM 4333 O O . LEU A 1 566 ? -14.080 43.570 -35.977 1.00 83.69 566 LEU A O 1
ATOM 4337 N N . ARG A 1 567 ? -12.560 42.115 -36.743 1.00 85.62 567 ARG A N 1
ATOM 4338 C CA . ARG A 1 567 ? -13.479 41.408 -37.646 1.00 85.62 567 ARG A CA 1
ATOM 4339 C C . ARG A 1 567 ? -14.401 40.499 -36.835 1.00 85.62 567 ARG A C 1
ATOM 4341 O O . ARG A 1 567 ? -13.953 39.786 -35.948 1.00 85.62 567 ARG A O 1
ATOM 4348 N N . ALA A 1 568 ? -15.688 40.469 -37.175 1.00 82.25 568 ALA A N 1
ATOM 4349 C CA . ALA A 1 568 ? -16.657 39.612 -36.490 1.00 82.25 568 ALA A CA 1
ATOM 4350 C C . ALA A 1 568 ? -16.462 38.126 -36.874 1.00 82.25 568 ALA A C 1
ATOM 4352 O O . ALA A 1 568 ? -16.485 37.828 -38.071 1.00 82.25 568 ALA A O 1
ATOM 4353 N N . PRO A 1 569 ? -16.305 37.194 -35.910 1.00 81.62 569 PRO A N 1
ATOM 4354 C CA . PRO A 1 569 ? -16.104 35.765 -36.186 1.00 81.62 569 PRO A CA 1
ATOM 4355 C C . PRO A 1 569 ? -17.395 34.981 -36.479 1.00 81.62 569 PRO A C 1
ATOM 4357 O O . PRO A 1 569 ? -17.314 33.838 -36.918 1.00 81.62 569 PRO A O 1
ATOM 4360 N N . ASN A 1 570 ? -18.576 35.560 -36.229 1.00 76.56 570 ASN A N 1
ATOM 4361 C CA . ASN A 1 570 ? -19.882 34.897 -36.344 1.00 76.56 570 ASN A CA 1
ATOM 4362 C C . ASN A 1 570 ? -21.051 35.898 -36.520 1.00 76.56 570 ASN A C 1
ATOM 4364 O O . ASN A 1 570 ? -20.893 37.113 -36.364 1.00 76.56 570 ASN A O 1
ATOM 4368 N N . ALA A 1 571 ? -22.248 35.377 -36.820 1.00 70.06 571 ALA A N 1
ATOM 4369 C CA . ALA A 1 571 ? -23.487 36.153 -36.904 1.00 70.06 571 ALA A CA 1
ATOM 4370 C C . ALA A 1 571 ? -24.216 36.215 -35.550 1.00 70.06 571 ALA A C 1
ATOM 4372 O O . ALA A 1 571 ? -25.175 35.473 -35.339 1.00 70.06 571 ALA A O 1
ATOM 4373 N N . LEU A 1 572 ? -23.820 37.110 -34.641 1.00 62.84 572 LEU A N 1
ATOM 4374 C CA . LEU A 1 572 ? -24.558 37.300 -33.384 1.00 62.84 572 LEU A CA 1
ATOM 4375 C C . LEU A 1 572 ? -25.500 38.495 -33.412 1.00 62.84 572 LEU A C 1
ATOM 4377 O O . LEU A 1 572 ? -25.141 39.620 -33.759 1.00 62.84 572 LEU A O 1
ATOM 4381 N N . SER A 1 573 ? -26.761 38.212 -33.079 1.00 46.22 573 SER A N 1
ATOM 4382 C CA . SER A 1 573 ? -27.881 39.130 -33.213 1.00 46.22 573 SER A CA 1
ATOM 4383 C C . SER A 1 573 ? -27.967 40.109 -32.043 1.00 46.22 573 SER A C 1
ATOM 4385 O O . SER A 1 573 ? -28.163 39.707 -30.901 1.00 46.22 573 SER A O 1
ATOM 4387 N N . ALA A 1 574 ? -27.958 41.394 -32.401 1.00 40.31 574 ALA A N 1
ATOM 4388 C CA . ALA A 1 574 ? -28.352 42.556 -31.608 1.00 40.31 574 ALA A CA 1
ATOM 4389 C C . ALA A 1 574 ? -27.325 43.089 -30.584 1.00 40.31 574 ALA A C 1
ATOM 4391 O O . ALA A 1 574 ? -27.586 43.113 -29.386 1.00 40.31 574 ALA A O 1
ATOM 4392 N N . SER A 1 575 ? -26.284 43.784 -31.064 1.00 45.19 575 SER A N 1
ATOM 4393 C CA . SER A 1 575 ? -26.320 45.270 -31.124 1.00 45.19 575 SER A CA 1
ATOM 4394 C C . SER A 1 575 ? -24.966 45.988 -31.024 1.00 45.19 575 SER A C 1
ATOM 4396 O O . SER A 1 575 ? -24.995 47.212 -31.086 1.00 45.19 575 SER A O 1
ATOM 4398 N N . GLN A 1 576 ? -23.801 45.339 -30.909 1.00 53.16 576 GLN A N 1
ATOM 4399 C CA . GLN A 1 576 ? -22.521 46.069 -30.998 1.00 53.16 576 GLN A CA 1
ATOM 4400 C C . GLN A 1 576 ? -21.432 45.244 -31.706 1.00 53.16 576 GLN A C 1
ATOM 4402 O O . GLN A 1 576 ? -21.222 44.093 -31.330 1.00 53.16 576 GLN A O 1
ATOM 4407 N N . PRO A 1 577 ? -20.749 45.794 -32.729 1.00 57.66 577 PRO A N 1
ATOM 4408 C CA . PRO A 1 577 ? -19.494 45.229 -33.209 1.00 57.66 577 PRO A CA 1
ATOM 4409 C C . PRO A 1 577 ? -18.424 45.354 -32.119 1.00 57.66 577 PRO A C 1
ATOM 4411 O O . PRO A 1 577 ? -18.448 46.303 -31.329 1.00 57.66 577 PRO A O 1
ATOM 4414 N N . VAL A 1 578 ? -17.456 44.438 -32.108 1.00 72.31 578 VAL A N 1
ATOM 4415 C CA . VAL A 1 578 ? -16.249 44.611 -31.296 1.00 72.31 578 VAL A CA 1
ATOM 4416 C C . VAL A 1 578 ? -15.577 45.912 -31.744 1.00 72.31 578 VAL A C 1
ATOM 4418 O O . VAL A 1 578 ? -15.269 46.102 -32.918 1.00 72.31 578 VAL A O 1
ATOM 4421 N N . THR A 1 579 ? -15.409 46.844 -30.811 1.00 82.62 579 THR A N 1
ATOM 4422 C CA . THR A 1 579 ? -14.699 48.111 -31.016 1.00 82.62 579 THR A CA 1
ATOM 4423 C C . THR A 1 579 ? -13.688 48.278 -29.895 1.00 82.62 579 THR A C 1
ATOM 4425 O O . THR A 1 579 ? -13.932 47.796 -28.790 1.00 82.62 579 THR A O 1
ATOM 4428 N N . SER A 1 580 ? -12.606 49.021 -30.123 1.00 84.75 580 SER A N 1
ATOM 4429 C CA . SER A 1 580 ? -11.631 49.342 -29.070 1.00 84.75 580 SER A CA 1
ATOM 4430 C C . SER A 1 580 ? -12.294 49.961 -27.828 1.00 84.75 580 SER A C 1
ATOM 4432 O O . SER A 1 580 ? -11.910 49.673 -26.698 1.00 84.75 580 SER A O 1
ATOM 4434 N N . ALA A 1 581 ? -13.366 50.743 -28.020 1.00 86.25 581 ALA A N 1
ATOM 4435 C CA . ALA A 1 581 ? -14.184 51.277 -26.930 1.00 86.25 581 ALA A CA 1
ATOM 4436 C C . ALA A 1 581 ? -14.915 50.176 -26.137 1.00 86.25 581 ALA A C 1
ATOM 4438 O O . ALA A 1 581 ? -14.889 50.198 -24.913 1.00 86.25 581 ALA A O 1
ATOM 4439 N N . ALA A 1 582 ? -15.503 49.182 -26.810 1.00 84.19 582 ALA A N 1
ATOM 4440 C CA . ALA A 1 582 ? -16.155 48.053 -26.142 1.00 84.19 582 ALA A CA 1
ATOM 4441 C C . ALA A 1 582 ? -15.154 47.160 -25.385 1.00 84.19 582 ALA A C 1
ATOM 4443 O O . ALA A 1 582 ? -15.466 46.651 -24.312 1.00 84.19 582 ALA A O 1
ATOM 4444 N N . VAL A 1 583 ? -13.937 46.994 -25.910 1.00 86.69 583 VAL A N 1
ATOM 4445 C CA . VAL A 1 583 ? -12.859 46.251 -25.231 1.00 86.69 583 VAL A CA 1
ATOM 4446 C C . VAL A 1 583 ? -12.377 47.006 -23.985 1.00 86.69 583 VAL A C 1
ATOM 4448 O O . VAL A 1 583 ? -12.121 46.394 -22.946 1.00 86.69 583 VAL A O 1
ATOM 4451 N N . LEU A 1 584 ? -12.310 48.340 -24.049 1.00 90.75 584 LEU A N 1
ATOM 4452 C CA . LEU A 1 584 ? -12.027 49.173 -22.881 1.00 90.75 584 LEU A CA 1
ATOM 4453 C C . LEU A 1 584 ? -13.148 49.083 -21.838 1.00 90.75 584 LEU A C 1
ATOM 4455 O O . LEU A 1 584 ? -12.853 48.906 -20.658 1.00 90.75 584 LEU A O 1
ATOM 4459 N N . ASP A 1 585 ? -14.413 49.159 -22.254 1.00 89.38 585 ASP A N 1
ATOM 4460 C CA . ASP A 1 585 ? -15.564 49.029 -21.354 1.00 89.38 585 ASP A CA 1
ATOM 4461 C C . ASP A 1 585 ? -15.578 47.661 -20.655 1.00 89.38 585 ASP A C 1
ATOM 4463 O O . ASP A 1 585 ? -15.820 47.585 -19.449 1.00 89.38 585 ASP A O 1
ATOM 4467 N N . TYR A 1 586 ? -15.225 46.594 -21.377 1.00 88.50 586 TYR A N 1
ATOM 4468 C CA . TYR A 1 586 ? -15.036 45.254 -20.824 1.00 88.50 586 TYR A CA 1
ATOM 4469 C C . TYR A 1 586 ? -13.958 45.223 -19.734 1.00 88.50 586 TYR A C 1
ATOM 4471 O O . TYR A 1 586 ? -14.204 44.714 -18.640 1.00 88.50 586 TYR A O 1
ATOM 4479 N N . ALA A 1 587 ? -12.789 45.822 -19.966 1.00 90.94 587 ALA A N 1
ATOM 4480 C CA . ALA A 1 587 ? -11.760 45.917 -18.931 1.00 90.94 587 ALA A CA 1
ATOM 4481 C C . ALA A 1 587 ? -12.229 46.755 -17.729 1.00 90.94 587 ALA A C 1
ATOM 4483 O O . ALA A 1 587 ? -12.073 46.349 -16.577 1.00 90.94 587 ALA A O 1
ATOM 4484 N N . LEU A 1 588 ? -12.844 47.915 -17.970 1.00 91.12 588 LEU A N 1
ATOM 4485 C CA . LEU A 1 588 ? -13.296 48.821 -16.909 1.00 91.12 588 LEU A CA 1
ATOM 4486 C C . LEU A 1 588 ? -14.418 48.218 -16.049 1.00 91.12 588 LEU A C 1
ATOM 4488 O O . LEU A 1 588 ? -14.499 48.517 -14.855 1.00 91.12 588 LEU A O 1
ATOM 4492 N N . ALA A 1 589 ? -15.240 47.340 -16.623 1.00 89.75 589 ALA A N 1
ATOM 4493 C CA . ALA A 1 589 ? -16.279 46.609 -15.908 1.00 89.75 589 ALA A CA 1
ATOM 4494 C C . ALA A 1 589 ? -15.743 45.441 -15.054 1.00 89.75 589 ALA A C 1
ATOM 4496 O O . ALA A 1 589 ? -16.455 44.983 -14.160 1.00 89.75 589 ALA A O 1
ATOM 4497 N N . ASN A 1 590 ? -14.503 44.989 -15.284 1.00 89.44 590 ASN A N 1
ATOM 4498 C CA . ASN A 1 590 ? -13.902 43.813 -14.645 1.00 89.44 590 ASN A CA 1
ATOM 4499 C C . ASN A 1 590 ? -12.564 44.182 -13.951 1.00 89.44 590 ASN A C 1
ATOM 4501 O O . ASN A 1 590 ? -11.519 44.261 -14.604 1.00 89.44 590 ASN A O 1
ATOM 4505 N N . PRO A 1 591 ? -12.567 44.463 -12.628 1.00 89.00 591 PRO A N 1
ATOM 4506 C CA . PRO A 1 591 ? -11.388 44.962 -11.904 1.00 89.00 591 PRO A CA 1
ATOM 4507 C C . PRO A 1 591 ? -10.159 44.043 -11.931 1.00 89.00 591 PRO A C 1
ATOM 4509 O O . PRO A 1 591 ? -9.026 44.521 -11.875 1.00 89.00 591 PRO A O 1
ATOM 4512 N N . ASP A 1 592 ? -10.371 42.736 -12.023 1.00 85.50 592 ASP A N 1
ATOM 4513 C CA . ASP A 1 592 ? -9.320 41.731 -12.161 1.00 85.50 592 ASP A CA 1
ATOM 4514 C C . ASP A 1 592 ? -8.578 41.864 -13.497 1.00 85.50 592 ASP A C 1
ATOM 4516 O O . ASP A 1 592 ? -7.350 41.807 -13.517 1.00 85.50 592 ASP A O 1
ATOM 4520 N N . LEU A 1 593 ? -9.286 42.162 -14.590 1.00 89.69 593 LEU A N 1
ATOM 4521 C CA . LEU A 1 593 ? -8.667 42.407 -15.898 1.00 89.69 593 LEU A CA 1
ATOM 4522 C C . LEU A 1 593 ? -7.876 43.719 -15.905 1.00 89.69 593 LEU A C 1
ATOM 4524 O O . LEU A 1 593 ? -6.785 43.787 -16.470 1.00 89.69 593 LEU A O 1
ATOM 4528 N N . GLN A 1 594 ? -8.373 44.754 -15.219 1.00 90.00 594 GLN A N 1
ATOM 4529 C CA . GLN A 1 594 ? -7.611 45.993 -15.021 1.00 90.00 594 GLN A CA 1
ATOM 4530 C C . GLN A 1 594 ? -6.285 45.735 -14.310 1.00 90.00 594 GLN A C 1
ATOM 4532 O O . GLN A 1 594 ? -5.245 46.250 -14.724 1.00 90.00 594 GLN A O 1
ATOM 4537 N N . GLN A 1 595 ? -6.313 44.922 -13.255 1.00 80.00 595 GLN A N 1
ATOM 4538 C CA . GLN A 1 595 ? -5.115 44.551 -12.517 1.00 80.00 595 GLN A CA 1
ATOM 4539 C C . GLN A 1 595 ? -4.172 43.686 -13.364 1.00 80.00 595 GLN A C 1
ATOM 4541 O O . GLN A 1 595 ? -2.973 43.964 -13.399 1.00 80.00 595 GLN A O 1
ATOM 4546 N N . ALA A 1 596 ? -4.703 42.676 -14.055 1.00 75.50 596 ALA A N 1
ATOM 4547 C CA . ALA A 1 596 ? -3.926 41.724 -14.844 1.00 75.50 596 ALA A CA 1
ATOM 4548 C C . ALA A 1 596 ? -3.211 42.383 -16.033 1.00 75.50 596 ALA A C 1
ATOM 4550 O O . ALA A 1 596 ? -2.050 42.077 -16.298 1.00 75.50 596 ALA A O 1
ATOM 4551 N N . PHE A 1 597 ? -3.869 43.329 -16.709 1.00 85.88 597 PHE A N 1
ATOM 4552 C CA . PHE A 1 597 ? -3.350 43.970 -17.925 1.00 85.88 597 PHE A CA 1
ATOM 4553 C C . PHE A 1 597 ? -2.850 45.408 -17.700 1.00 85.88 597 PHE A C 1
ATOM 4555 O O . PHE A 1 597 ? -2.561 46.145 -18.649 1.00 85.88 597 PHE A O 1
ATOM 4562 N N . GLY A 1 598 ? -2.732 45.830 -16.435 1.00 88.25 598 GLY A N 1
ATOM 4563 C CA . GLY A 1 598 ? -2.165 47.127 -16.057 1.00 88.25 598 GLY A CA 1
ATOM 4564 C C . GLY A 1 598 ? -2.967 48.327 -16.572 1.00 88.25 598 GLY A C 1
ATOM 4565 O O . GLY A 1 598 ? -2.385 49.323 -17.007 1.00 88.25 598 GLY A O 1
ATOM 4566 N N . ILE A 1 599 ? -4.296 48.237 -16.553 1.00 90.94 599 ILE A N 1
ATOM 4567 C CA . ILE A 1 599 ? -5.205 49.271 -17.060 1.00 90.94 599 ILE A CA 1
ATOM 4568 C C . ILE A 1 599 ? -5.688 50.115 -15.883 1.00 90.94 599 ILE A C 1
ATOM 4570 O O . ILE A 1 599 ? -6.253 49.610 -14.916 1.00 90.94 599 ILE A O 1
ATOM 4574 N N . ALA A 1 600 ? -5.461 51.426 -15.952 1.00 91.56 600 ALA A N 1
ATOM 4575 C CA . ALA A 1 600 ? -5.927 52.340 -14.917 1.00 91.56 600 ALA A CA 1
ATOM 4576 C C . ALA A 1 600 ? -7.460 52.439 -14.930 1.00 91.56 600 ALA A C 1
ATOM 4578 O O . ALA A 1 600 ? -8.064 52.578 -15.989 1.00 91.56 600 ALA A O 1
ATOM 4579 N N . SER A 1 601 ? -8.084 52.525 -13.754 1.00 89.25 601 SER A N 1
ATOM 4580 C CA . SER A 1 601 ? -9.545 52.659 -13.608 1.00 89.25 601 SER A CA 1
ATOM 4581 C C . SER A 1 601 ? -10.153 53.939 -14.198 1.00 89.25 601 SER A C 1
ATOM 4583 O O . SER A 1 601 ? -11.369 54.097 -14.239 1.00 89.25 601 SER A O 1
ATOM 4585 N N . VAL A 1 602 ? -9.310 54.870 -14.654 1.00 91.44 602 VAL A N 1
ATOM 4586 C CA . VAL A 1 602 ? -9.687 56.118 -15.338 1.00 91.44 602 VAL A CA 1
ATOM 4587 C C . VAL A 1 602 ? -9.194 56.168 -16.791 1.00 91.44 602 VAL A C 1
ATOM 4589 O O . VAL A 1 602 ? -9.174 57.249 -17.389 1.00 91.44 602 VAL A O 1
ATOM 4592 N N . ALA A 1 603 ? -8.739 55.037 -17.341 1.00 91.44 603 ALA A N 1
ATOM 4593 C CA . ALA A 1 603 ? -8.280 54.934 -18.722 1.00 91.44 603 ALA A CA 1
ATOM 4594 C C . ALA A 1 603 ? -9.387 55.352 -19.700 1.00 91.44 603 ALA A C 1
ATOM 4596 O O . ALA A 1 603 ? -10.572 55.129 -19.457 1.00 91.44 603 ALA A O 1
ATOM 4597 N N . ARG A 1 604 ? -8.987 56.005 -20.795 1.00 91.88 604 ARG A N 1
ATOM 4598 C CA . ARG A 1 604 ? -9.899 56.445 -21.866 1.00 91.88 604 ARG A CA 1
ATOM 4599 C C . ARG A 1 604 ? -9.644 55.761 -23.200 1.00 91.88 604 ARG A C 1
ATOM 4601 O O . ARG A 1 604 ? -10.520 55.812 -24.048 1.00 91.88 604 ARG A O 1
ATOM 4608 N N . ASP A 1 605 ? -8.485 55.126 -23.335 1.00 91.88 605 ASP A N 1
ATOM 4609 C CA . ASP A 1 605 ? -8.029 54.403 -24.514 1.00 91.88 605 ASP A CA 1
ATOM 4610 C C . ASP A 1 605 ? -7.148 53.229 -24.044 1.00 91.88 605 ASP A C 1
ATOM 4612 O O . ASP A 1 605 ? -6.594 53.274 -22.936 1.00 91.88 605 ASP A O 1
ATOM 4616 N N . LEU A 1 606 ? -7.009 52.200 -24.881 1.00 90.62 606 LEU A N 1
ATOM 4617 C CA . LEU A 1 606 ? -6.098 51.069 -24.679 1.00 90.62 606 LEU A CA 1
ATOM 4618 C C . LEU A 1 606 ? -4.843 51.244 -25.543 1.00 90.62 606 LEU A C 1
ATOM 4620 O O . LEU A 1 606 ? -4.875 51.904 -26.580 1.00 90.62 606 LEU A O 1
ATOM 4624 N N . THR A 1 607 ? -3.726 50.650 -25.124 1.00 91.75 607 THR A N 1
ATOM 4625 C CA . THR A 1 607 ? -2.612 50.396 -26.054 1.00 91.75 607 THR A CA 1
ATOM 4626 C C . THR A 1 607 ? -2.934 49.185 -26.929 1.00 91.75 607 THR A C 1
ATOM 4628 O O . THR A 1 607 ? -3.645 48.292 -26.472 1.00 91.75 607 THR A O 1
ATOM 4631 N N . ASP A 1 608 ? -2.348 49.096 -28.127 1.00 83.94 608 ASP A N 1
ATOM 4632 C CA . ASP A 1 608 ? -2.532 47.950 -29.036 1.00 83.94 608 ASP A CA 1
ATOM 4633 C C . ASP A 1 608 ? -2.294 46.602 -28.327 1.00 83.94 608 ASP A C 1
ATOM 4635 O O . ASP A 1 608 ? -3.070 45.663 -28.469 1.00 83.94 608 ASP A O 1
ATOM 4639 N N . SER A 1 609 ? -1.263 46.534 -27.475 1.00 80.69 609 SER A N 1
ATOM 4640 C CA . SER A 1 609 ? -0.949 45.335 -26.688 1.00 80.69 609 SER A CA 1
ATOM 4641 C C . SER A 1 609 ? -2.001 45.017 -25.624 1.00 80.69 609 SER A C 1
ATOM 4643 O O . SER A 1 609 ? -2.210 43.845 -25.325 1.00 80.69 609 SER A O 1
ATOM 4645 N N . GLN A 1 610 ? -2.624 46.022 -25.007 1.00 88.12 610 GLN A N 1
ATOM 4646 C CA . GLN A 1 610 ? -3.691 45.797 -24.027 1.00 88.12 610 GLN A CA 1
ATOM 4647 C C . GLN A 1 610 ? -4.978 45.360 -24.721 1.00 88.12 610 GLN A C 1
ATOM 4649 O O . GLN A 1 610 ? -5.662 44.471 -24.227 1.00 88.12 610 GLN A O 1
ATOM 4654 N N . GLU A 1 611 ? -5.288 45.953 -25.873 1.00 88.38 611 GLU A N 1
ATOM 4655 C CA . GLU A 1 611 ? -6.443 45.581 -26.687 1.00 88.38 611 GLU A CA 1
ATOM 4656 C C . GLU A 1 611 ? -6.333 44.137 -27.183 1.00 88.38 611 GLU A C 1
ATOM 4658 O O . GLU A 1 611 ? -7.254 43.350 -26.976 1.00 88.38 611 GLU A O 1
ATOM 4663 N N . GLU A 1 612 ? -5.179 43.747 -27.728 1.00 82.00 612 GLU A N 1
ATOM 4664 C CA . GLU A 1 612 ? -4.912 42.368 -28.147 1.00 82.00 612 GLU A CA 1
ATOM 4665 C C . GLU A 1 612 ? -5.027 41.375 -26.979 1.00 82.00 612 GLU A C 1
ATOM 4667 O O . GLU A 1 612 ? -5.702 40.354 -27.101 1.00 82.00 612 GLU A O 1
ATOM 4672 N N . GLN A 1 613 ? -4.428 41.677 -25.822 1.00 80.94 613 GLN A N 1
ATOM 4673 C CA . GLN A 1 613 ? -4.483 40.801 -24.644 1.00 80.94 613 GLN A CA 1
ATOM 4674 C C . GLN A 1 613 ? -5.902 40.639 -24.091 1.00 80.94 613 GLN A C 1
ATOM 4676 O O . GLN A 1 613 ? -6.291 39.533 -23.713 1.00 80.94 613 GLN A O 1
ATOM 4681 N N . LEU A 1 614 ? -6.693 41.712 -24.071 1.00 85.19 614 LEU A N 1
ATOM 4682 C CA . LEU A 1 614 ? -8.087 41.671 -23.628 1.00 85.19 614 LEU A CA 1
ATOM 4683 C C . LEU A 1 614 ? -8.983 40.918 -24.609 1.00 85.19 614 LEU A C 1
ATOM 4685 O O . LEU A 1 614 ? -9.861 40.175 -24.174 1.00 85.19 614 LEU A O 1
ATOM 4689 N N . LEU A 1 615 ? -8.766 41.081 -25.915 1.00 82.81 615 LEU A N 1
ATOM 4690 C CA . LEU A 1 615 ? -9.481 40.324 -26.942 1.00 82.81 615 LEU A CA 1
ATOM 4691 C C . LEU A 1 615 ? -9.139 38.836 -26.862 1.00 82.81 615 LEU A C 1
ATOM 4693 O O . LEU A 1 615 ? -10.046 38.005 -26.870 1.00 82.81 615 LEU A O 1
ATOM 4697 N N . MET A 1 616 ? -7.857 38.501 -26.693 1.00 78.94 616 MET A N 1
ATOM 4698 C CA . MET A 1 616 ? -7.420 37.128 -26.440 1.00 78.94 616 MET A CA 1
ATOM 4699 C C . MET A 1 616 ? -8.077 36.561 -25.187 1.00 78.94 616 MET A C 1
ATOM 4701 O O . MET A 1 616 ? -8.595 35.449 -25.225 1.00 78.94 616 MET A O 1
ATOM 4705 N N . HIS A 1 617 ? -8.098 37.317 -24.089 1.00 82.69 617 HIS A N 1
ATOM 4706 C CA . HIS A 1 617 ? -8.774 36.887 -22.872 1.00 82.69 617 HIS A CA 1
ATOM 4707 C C . HIS A 1 617 ? -10.266 36.642 -23.114 1.00 82.69 617 HIS A C 1
ATOM 4709 O O . HIS A 1 617 ? -10.814 35.611 -22.725 1.00 82.69 617 HIS A O 1
ATOM 4715 N N . TYR A 1 618 ? -10.929 37.577 -23.789 1.00 80.56 618 TYR A N 1
ATOM 4716 C CA . TYR A 1 618 ? -12.352 37.492 -24.067 1.00 80.56 618 TYR A CA 1
ATOM 4717 C C . TYR A 1 618 ? -12.709 36.252 -24.895 1.00 80.56 618 TYR A C 1
ATOM 4719 O O . TYR A 1 618 ? -13.572 35.485 -24.479 1.00 80.56 618 TYR A O 1
ATOM 4727 N N . TYR A 1 619 ? -12.030 36.022 -26.022 1.00 77.50 619 TYR A N 1
ATOM 4728 C CA . TYR A 1 619 ? -12.311 34.889 -26.910 1.00 77.50 619 TYR A CA 1
ATOM 4729 C C . TYR A 1 619 ? -11.914 33.532 -26.318 1.00 77.50 619 TYR A C 1
ATOM 4731 O O . TYR A 1 619 ? -12.424 32.499 -26.749 1.00 77.50 619 TYR A O 1
ATOM 4739 N N . ARG A 1 620 ? -11.028 33.514 -25.320 1.00 72.81 620 ARG A N 1
ATOM 4740 C CA . ARG A 1 620 ? -10.640 32.282 -24.626 1.00 72.81 620 ARG A CA 1
ATOM 4741 C C . ARG A 1 620 ? -11.535 31.960 -23.436 1.00 72.81 620 ARG A C 1
ATOM 4743 O O . ARG A 1 620 ? -11.858 30.795 -23.241 1.00 72.81 620 ARG A O 1
ATOM 4750 N N . TRP A 1 621 ? -11.945 32.974 -22.679 1.00 70.50 621 TRP A N 1
ATOM 4751 C CA . TRP A 1 621 ? -12.632 32.787 -21.398 1.00 70.50 621 TRP A CA 1
ATOM 4752 C C . TRP A 1 621 ? -13.807 33.743 -21.214 1.00 70.50 621 TRP A C 1
ATOM 4754 O O . TRP A 1 621 ? -14.908 33.316 -20.879 1.00 70.50 621 TRP A O 1
ATOM 4764 N N . GLY A 1 622 ? -13.606 35.031 -21.500 1.00 72.19 622 GLY A N 1
ATOM 4765 C CA . GLY A 1 622 ? -14.572 36.075 -21.155 1.00 72.19 622 GLY A CA 1
ATOM 4766 C C . GLY A 1 622 ? -15.975 35.908 -21.745 1.00 72.19 622 GLY A C 1
ATOM 4767 O O . GLY A 1 622 ? -16.936 36.360 -21.125 1.00 72.19 622 GLY A O 1
ATOM 4768 N N . TYR A 1 623 ? -16.115 35.266 -22.909 1.00 70.31 623 TYR A N 1
ATOM 4769 C CA . TYR A 1 623 ? -17.422 34.994 -23.521 1.00 70.31 623 TYR A CA 1
ATOM 4770 C C . TYR A 1 623 ? -18.248 33.932 -22.771 1.00 70.31 623 TYR A C 1
ATOM 4772 O O . TYR A 1 623 ? -19.470 33.955 -22.875 1.00 70.31 623 TYR A O 1
ATOM 4780 N N . ALA A 1 624 ? -17.598 33.018 -22.041 1.00 66.81 624 ALA A N 1
ATOM 4781 C CA . ALA A 1 624 ? -18.236 31.913 -21.318 1.00 66.81 624 ALA A CA 1
ATOM 4782 C C . ALA A 1 624 ? -18.483 32.227 -19.830 1.00 66.81 624 ALA A C 1
ATOM 4784 O O . ALA A 1 624 ? -19.255 31.545 -19.168 1.00 66.81 624 ALA A O 1
ATOM 4785 N N . GLU A 1 625 ? -17.834 33.264 -19.301 1.00 69.88 625 GLU A N 1
ATOM 4786 C CA . GLU A 1 625 ? -17.878 33.651 -17.884 1.00 69.88 625 GLU A CA 1
ATOM 4787 C C . GLU A 1 625 ? -19.047 34.601 -17.526 1.00 69.88 625 GLU A C 1
ATOM 4789 O O . GLU A 1 625 ? -19.060 35.162 -16.431 1.00 69.88 625 GLU A O 1
ATOM 4794 N N . ASP A 1 626 ? -19.993 34.855 -18.443 1.00 69.50 626 ASP A N 1
ATOM 4795 C CA . ASP A 1 626 ? -21.106 35.815 -18.269 1.00 69.50 626 ASP A CA 1
ATOM 4796 C C . ASP A 1 626 ? -20.655 37.214 -17.780 1.00 69.50 626 ASP A C 1
ATOM 4798 O O . ASP A 1 626 ? -21.334 37.909 -17.014 1.00 69.50 626 ASP A O 1
ATOM 4802 N N . ARG A 1 627 ? -19.470 37.653 -18.226 1.00 72.81 627 ARG A N 1
ATOM 4803 C CA . ARG A 1 627 ? -18.826 38.885 -17.750 1.00 72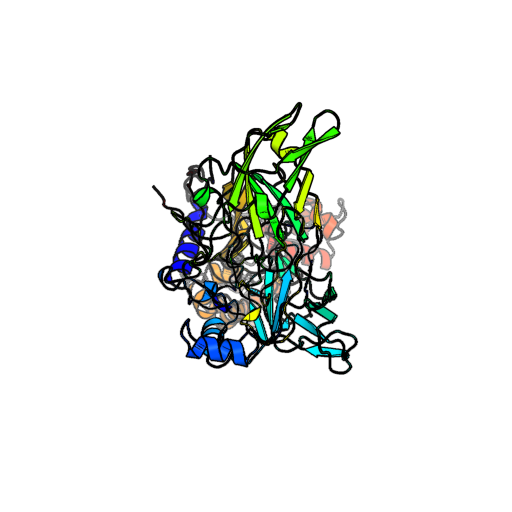.81 627 ARG A CA 1
ATOM 4804 C C . ARG A 1 627 ? -19.639 40.137 -18.130 1.00 72.81 627 ARG A C 1
ATOM 4806 O O . ARG A 1 627 ? -20.085 40.266 -19.276 1.00 72.81 627 ARG A O 1
ATOM 4813 N N . PRO A 1 628 ? -19.773 41.131 -17.229 1.00 75.75 628 PRO A N 1
ATOM 4814 C CA . PRO A 1 628 ? -20.418 42.401 -17.552 1.00 75.75 628 PRO A CA 1
ATOM 4815 C C . PRO A 1 628 ? -19.740 43.123 -18.729 1.00 75.75 628 PRO A C 1
ATOM 4817 O O . PRO A 1 628 ? -18.514 43.196 -18.788 1.00 75.75 628 PRO A O 1
ATOM 4820 N N . GLN A 1 629 ? -20.550 43.710 -19.624 1.00 73.75 629 GLN A N 1
ATOM 4821 C CA . GLN A 1 629 ? -20.102 44.502 -20.787 1.00 73.75 629 GLN A CA 1
ATOM 4822 C C . GLN A 1 629 ? -19.167 43.745 -21.753 1.00 73.75 629 GLN A C 1
ATOM 4824 O O . GLN A 1 629 ? -18.287 44.344 -22.367 1.00 73.75 629 GLN A O 1
ATOM 4829 N N . ALA A 1 630 ? -19.369 42.432 -21.909 1.00 69.19 630 ALA A N 1
ATOM 4830 C CA . ALA A 1 630 ? -18.691 41.633 -22.924 1.00 69.19 630 ALA A CA 1
ATOM 4831 C C . ALA A 1 630 ? -18.807 42.275 -24.332 1.00 69.19 630 ALA A C 1
ATOM 4833 O O . ALA A 1 630 ? -19.913 42.644 -24.743 1.00 69.19 630 ALA A O 1
ATOM 4834 N N . PRO A 1 631 ? -17.703 42.383 -25.101 1.00 63.53 631 PRO A N 1
ATOM 4835 C CA . PRO A 1 631 ? -17.676 43.068 -26.397 1.00 63.53 631 PRO A CA 1
ATOM 4836 C C . PRO A 1 631 ? -18.498 42.368 -27.497 1.00 63.53 631 PRO A C 1
ATOM 4838 O O . PRO A 1 631 ? -18.656 42.920 -28.584 1.00 63.53 631 PRO A O 1
ATOM 4841 N N . THR A 1 632 ? -19.061 41.181 -27.234 1.00 61.06 632 THR A N 1
ATOM 4842 C CA . THR A 1 632 ? -20.133 40.523 -28.005 1.00 61.06 632 THR A CA 1
ATOM 4843 C C . THR A 1 632 ? -20.920 39.573 -27.071 1.00 61.06 632 THR A C 1
ATOM 4845 O O . THR A 1 632 ? -20.365 39.076 -26.092 1.00 61.06 632 THR A O 1
ATOM 4848 N N . VAL A 1 633 ? -22.215 39.321 -27.318 1.00 53.09 633 VAL A N 1
ATOM 4849 C CA . VAL A 1 633 ? -23.034 38.373 -26.524 1.00 53.09 633 VAL A CA 1
ATOM 4850 C C . VAL A 1 633 ? -23.488 37.206 -27.403 1.00 53.09 633 VAL A C 1
ATOM 4852 O O . VAL A 1 633 ? -24.170 37.415 -28.407 1.00 53.09 633 VAL A O 1
ATOM 4855 N N . LEU A 1 634 ? -23.134 35.983 -27.001 1.00 44.72 634 LEU A N 1
ATOM 4856 C CA . LEU A 1 634 ? -23.742 34.731 -27.457 1.00 44.72 634 LEU A CA 1
ATOM 4857 C C . LEU A 1 634 ? -24.904 34.409 -26.520 1.00 44.72 634 LEU A C 1
ATOM 4859 O O . LEU A 1 634 ? -24.710 34.360 -25.314 1.00 44.72 634 LEU A O 1
ATOM 4863 N N . THR A 1 635 ? -26.106 34.186 -27.046 1.00 38.12 635 THR A N 1
ATOM 4864 C CA . THR A 1 635 ? -27.142 33.480 -26.274 1.00 38.12 635 THR A CA 1
ATOM 4865 C C . THR A 1 635 ? -27.407 32.151 -26.961 1.00 38.12 635 THR A C 1
ATOM 4867 O O . THR A 1 635 ? -27.909 32.117 -28.083 1.00 38.12 635 THR A O 1
ATOM 4870 N N . GLU A 1 636 ? -27.021 31.065 -26.298 1.00 35.34 636 GLU A N 1
ATOM 4871 C CA . GLU A 1 636 ? -27.378 29.691 -26.660 1.00 35.34 636 GLU A CA 1
ATOM 4872 C C . GLU A 1 636 ? -28.870 29.429 -26.343 1.00 35.34 636 GLU A C 1
ATOM 4874 O O . GLU A 1 636 ? -29.417 30.019 -25.401 1.00 35.34 636 GLU A O 1
ATOM 4879 N N . PRO A 1 637 ? -29.571 28.558 -27.095 1.00 29.23 637 PRO A N 1
ATOM 4880 C CA . PRO A 1 637 ? -30.919 28.133 -26.743 1.00 29.23 637 PRO A CA 1
ATOM 4881 C C . PRO A 1 637 ? -30.876 27.228 -25.504 1.00 29.23 637 PRO A C 1
ATOM 4883 O O . PRO A 1 637 ? -30.142 26.246 -25.465 1.00 29.23 637 PRO A O 1
ATOM 4886 N N . ALA A 1 638 ? -31.705 27.534 -24.504 1.00 29.78 638 ALA A N 1
ATOM 4887 C CA . ALA A 1 638 ? -31.839 26.724 -23.298 1.00 29.78 638 ALA A CA 1
ATOM 4888 C C . ALA A 1 638 ? -32.228 25.276 -23.644 1.00 29.78 638 ALA A C 1
ATOM 4890 O O . ALA A 1 638 ? -33.345 25.009 -24.096 1.00 29.78 638 ALA A O 1
ATOM 4891 N N . THR A 1 639 ? -31.320 24.333 -23.399 1.00 29.73 639 THR A N 1
ATOM 4892 C CA . THR A 1 639 ? -31.667 22.920 -23.292 1.00 29.73 639 THR A CA 1
ATOM 4893 C C . THR A 1 639 ? -32.080 22.642 -21.856 1.00 29.73 639 THR A C 1
ATOM 4895 O O . THR A 1 639 ? -31.243 22.498 -20.968 1.00 29.73 639 THR A O 1
ATOM 4898 N N . ASP A 1 640 ? -33.391 22.561 -21.639 1.00 31.75 640 ASP A N 1
ATOM 4899 C CA . ASP A 1 640 ? -33.950 21.848 -20.496 1.00 31.75 640 ASP A CA 1
ATOM 4900 C C . ASP A 1 640 ? -33.473 20.390 -20.563 1.00 31.75 640 ASP A C 1
ATOM 4902 O O . ASP A 1 640 ? -34.018 19.564 -21.298 1.00 31.75 640 ASP A O 1
ATOM 4906 N N . SER A 1 641 ? -32.459 20.057 -19.773 1.00 28.00 641 SER A N 1
ATOM 4907 C CA . SER A 1 641 ? -32.247 18.693 -19.306 1.00 28.00 641 SER A CA 1
ATOM 4908 C C . SER A 1 641 ? -32.289 18.714 -17.789 1.00 28.00 641 SER A C 1
ATOM 4910 O O . SER A 1 641 ? -31.331 19.085 -17.116 1.00 28.00 641 SER A O 1
ATOM 4912 N N . VAL A 1 642 ? -33.443 18.323 -17.258 1.00 30.77 642 VAL A N 1
ATOM 4913 C CA . VAL A 1 642 ? -33.603 17.944 -15.858 1.00 30.77 642 VAL A CA 1
ATOM 4914 C C . VAL A 1 642 ? -32.669 16.760 -15.598 1.00 30.77 642 VAL A C 1
ATOM 4916 O O . VAL A 1 642 ? -32.959 15.640 -16.016 1.00 30.77 642 VAL A O 1
ATOM 4919 N N . VAL A 1 643 ? -31.542 17.007 -14.932 1.00 31.25 643 VAL A N 1
ATOM 4920 C CA . VAL A 1 643 ? -30.742 15.948 -14.308 1.00 31.25 643 VAL A CA 1
ATOM 4921 C C . VAL A 1 643 ? -31.508 15.487 -13.056 1.00 31.25 643 VAL A C 1
ATOM 4923 O O . VAL A 1 643 ? -31.941 16.339 -12.274 1.00 31.25 643 VAL A O 1
ATOM 4926 N N . PRO A 1 644 ? -31.763 14.179 -12.857 1.00 33.44 644 PRO A N 1
ATOM 4927 C CA . PRO A 1 644 ? -32.392 13.679 -11.633 1.00 33.44 644 PRO A CA 1
ATOM 4928 C C . PRO A 1 644 ? -31.539 13.996 -10.393 1.00 33.44 644 PRO A C 1
ATOM 4930 O O . PRO A 1 644 ? -30.323 14.118 -10.486 1.00 33.44 644 PRO A O 1
ATOM 4933 N N . ALA A 1 645 ? -32.171 14.132 -9.227 1.00 40.59 645 ALA A N 1
ATOM 4934 C CA . ALA A 1 645 ? -31.515 14.600 -8.006 1.00 40.59 645 ALA A CA 1
ATOM 4935 C C . ALA A 1 645 ? -30.496 13.602 -7.406 1.00 40.59 645 ALA A C 1
ATOM 4937 O O . ALA A 1 645 ? -30.802 12.430 -7.202 1.00 40.59 645 ALA A O 1
ATOM 4938 N N . ASP A 1 646 ? -29.328 14.124 -7.020 1.00 52.56 646 ASP A N 1
ATOM 4939 C CA . ASP A 1 646 ? -28.209 13.484 -6.297 1.00 52.56 646 ASP A CA 1
ATOM 4940 C C . ASP A 1 646 ? -28.487 13.202 -4.797 1.00 52.56 646 ASP A C 1
ATOM 4942 O O . ASP A 1 646 ? -27.635 13.406 -3.930 1.00 52.56 646 ASP A O 1
ATOM 4946 N N . THR A 1 647 ? -29.709 12.803 -4.434 1.00 55.97 647 THR A N 1
ATOM 4947 C CA . THR A 1 647 ? -30.153 12.823 -3.021 1.00 55.97 647 THR A CA 1
ATOM 4948 C C . THR A 1 647 ? -30.307 11.462 -2.348 1.00 55.97 647 THR A C 1
ATOM 4950 O O . THR A 1 647 ? -30.468 11.422 -1.127 1.00 55.97 647 THR A O 1
ATOM 4953 N N . ASP A 1 648 ? -30.217 10.360 -3.092 1.00 74.12 648 ASP A N 1
ATOM 4954 C CA . ASP A 1 648 ? -30.479 9.017 -2.563 1.00 74.12 648 ASP A CA 1
ATOM 4955 C C . ASP A 1 648 ? -29.171 8.332 -2.138 1.00 74.12 648 ASP A C 1
ATOM 4957 O O . ASP A 1 648 ? -28.509 7.649 -2.922 1.00 74.12 648 ASP A O 1
ATOM 4961 N N . TRP A 1 649 ? -28.780 8.554 -0.881 1.00 85.69 649 TRP A N 1
ATOM 4962 C CA . TRP A 1 649 ? -27.663 7.852 -0.247 1.00 85.69 649 TRP A CA 1
ATOM 4963 C C . TRP A 1 649 ? -28.094 6.455 0.204 1.00 85.69 649 TRP A C 1
ATOM 4965 O O . TRP A 1 649 ? -29.108 6.299 0.887 1.00 85.69 649 TRP A O 1
ATOM 4975 N N . VAL A 1 650 ? -27.293 5.452 -0.143 1.00 85.62 650 VAL A N 1
ATOM 4976 C CA . VAL A 1 650 ? -27.465 4.052 0.242 1.00 85.62 650 VAL A CA 1
ATOM 4977 C C . VAL A 1 650 ? -26.323 3.644 1.157 1.00 85.62 650 VAL A C 1
ATOM 4979 O O . VAL A 1 650 ? -25.162 3.961 0.921 1.00 85.62 650 VAL A O 1
ATOM 4982 N N . GLU A 1 651 ? -26.679 2.935 2.214 1.00 84.94 651 GLU A N 1
ATOM 4983 C CA . GLU A 1 651 ? -25.747 2.332 3.151 1.00 84.94 651 GLU A CA 1
ATOM 4984 C C . GLU A 1 651 ? -25.246 0.988 2.593 1.00 84.94 651 GLU A C 1
ATOM 4986 O O . GLU A 1 651 ? -26.066 0.149 2.216 1.00 84.94 651 GLU A O 1
ATOM 4991 N N . ILE A 1 652 ? -23.926 0.772 2.538 1.00 80.50 652 ILE A N 1
ATOM 4992 C CA . ILE A 1 652 ? -23.325 -0.511 2.129 1.00 80.50 652 ILE A CA 1
ATOM 4993 C C . ILE A 1 652 ? -22.592 -1.182 3.287 1.00 80.50 652 ILE A C 1
ATOM 4995 O O . ILE A 1 652 ? -21.801 -0.561 3.989 1.00 80.50 652 ILE A O 1
ATOM 4999 N N . THR A 1 653 ? -22.824 -2.476 3.473 1.00 69.94 653 THR A N 1
ATOM 5000 C CA . THR A 1 653 ? -22.092 -3.294 4.447 1.00 69.94 653 THR A CA 1
ATOM 5001 C C . THR A 1 653 ? -20.896 -3.972 3.779 1.00 69.94 653 THR A C 1
ATOM 5003 O O . THR A 1 653 ? -21.058 -4.552 2.706 1.00 69.94 653 THR A O 1
ATOM 5006 N N . GLY A 1 654 ? -19.727 -3.944 4.425 1.00 75.19 654 GLY A N 1
ATOM 5007 C CA . GLY A 1 654 ? -18.475 -4.498 3.888 1.00 75.19 654 GLY A CA 1
ATOM 5008 C C . GLY A 1 654 ? -17.646 -3.470 3.110 1.00 75.19 654 GLY A C 1
ATOM 5009 O O . GLY A 1 654 ? -17.892 -2.268 3.221 1.00 75.19 654 GLY A O 1
ATOM 5010 N N . SER A 1 655 ? -16.646 -3.935 2.357 1.00 76.88 655 SER A N 1
ATOM 5011 C CA . SER A 1 655 ? -15.774 -3.066 1.558 1.00 76.88 655 SER A CA 1
ATOM 5012 C C . SER A 1 655 ? -16.350 -2.757 0.178 1.00 76.88 655 SER A C 1
ATOM 5014 O O . SER A 1 655 ? -17.192 -3.494 -0.337 1.00 76.88 655 SER A O 1
ATOM 5016 N N . LEU A 1 656 ? -15.873 -1.689 -0.474 1.00 77.44 656 LEU A N 1
ATOM 5017 C CA . LEU A 1 656 ? -16.268 -1.378 -1.858 1.00 77.44 656 LEU A CA 1
ATOM 5018 C C . LEU A 1 656 ? -15.877 -2.486 -2.848 1.00 77.44 656 LEU A C 1
ATOM 5020 O O . LEU A 1 656 ? -16.538 -2.654 -3.871 1.00 77.44 656 LEU A O 1
ATOM 5024 N N . ASN A 1 657 ? -14.821 -3.239 -2.537 1.00 65.94 657 ASN A N 1
ATOM 5025 C CA . ASN A 1 657 ? -14.296 -4.320 -3.366 1.00 65.94 657 ASN A CA 1
ATOM 5026 C C . ASN A 1 657 ? -15.067 -5.651 -3.195 1.00 65.94 657 ASN A C 1
ATOM 5028 O O . ASN A 1 657 ? -14.971 -6.530 -4.050 1.00 65.94 657 ASN A O 1
ATOM 5032 N N . GLY A 1 658 ? -15.863 -5.788 -2.127 1.00 54.19 658 GLY A N 1
ATOM 5033 C CA . GLY A 1 658 ? -16.668 -6.979 -1.813 1.00 54.19 658 GLY A CA 1
ATOM 5034 C C . GLY A 1 658 ? -18.167 -6.717 -1.614 1.00 54.19 658 GLY A C 1
ATOM 5035 O O . GLY A 1 658 ? -18.891 -7.619 -1.194 1.00 54.19 658 GLY A O 1
ATOM 5036 N N . ALA A 1 659 ? -18.650 -5.499 -1.884 1.00 47.16 659 ALA A N 1
ATOM 5037 C CA . ALA A 1 659 ? -20.010 -5.083 -1.546 1.00 47.16 659 ALA A CA 1
ATOM 5038 C C . ALA A 1 659 ? -21.091 -5.935 -2.239 1.00 47.16 659 ALA A C 1
ATOM 5040 O O . ALA A 1 659 ? -21.173 -6.013 -3.468 1.00 47.16 659 ALA A O 1
ATOM 5041 N N . VAL A 1 660 ? -21.986 -6.511 -1.432 1.00 34.66 660 VAL A N 1
ATOM 5042 C CA . VAL A 1 660 ? -23.253 -7.098 -1.884 1.00 34.66 660 VAL A CA 1
ATOM 5043 C C . VAL A 1 660 ? -24.327 -6.015 -1.781 1.00 34.66 660 VAL A C 1
ATOM 5045 O O . VAL A 1 660 ? -24.672 -5.585 -0.683 1.00 34.66 660 VAL A O 1
ATOM 5048 N N . PHE A 1 661 ? -24.848 -5.552 -2.918 1.00 34.16 661 PHE A N 1
ATOM 5049 C CA . PHE A 1 661 ? -25.946 -4.581 -2.941 1.00 34.16 661 PHE A CA 1
ATOM 5050 C C . PHE A 1 661 ? -27.293 -5.285 -2.697 1.00 34.16 661 PHE A C 1
ATOM 5052 O O . PHE A 1 661 ? -27.506 -6.359 -3.268 1.00 34.16 661 PHE A O 1
ATOM 5059 N N . PRO A 1 662 ? -28.185 -4.718 -1.862 1.00 30.77 662 PRO A N 1
ATOM 5060 C CA . PRO A 1 662 ? -29.540 -5.235 -1.671 1.00 30.77 662 PRO A CA 1
ATOM 5061 C C . PRO A 1 662 ? -30.432 -5.116 -2.914 1.00 30.77 662 PRO A C 1
ATOM 5063 O O . PRO A 1 662 ? -30.222 -4.186 -3.731 1.00 30.77 662 PRO A O 1
#

Secondary structure (DSSP, 8-state):
--EEE-GGGHHHHHHHHHHHHH--SSGGGG-S-EEEEEE---SS-SEEEE---EEEEEEETT--SSSHHHHHHHHHTT-------GGG---HHHH-S-EEHHHHHHHHSS--SSEEEEEEEESS-B-GGG--GGGEEEEETTS-EE--SEEE-TT---TT-TTEEEEEES---SS-TTSTT---EEEEEEPP-SS--EEEETTEEEE-TT-EEEPPPTTSTT-S--EEEEEEEE---TT----TT-GGGSS-SHHHHHGGG-SEEEEEEESS--BSSSSSPPPTT-HHHH-EEEEE-TTS-EEEE-STT-EEEETTTEEEEEEEEESS----SS--TT------SEEEEEEEE-HHHHTTEEEEEE--STTS---B-SS---S-GGGS-SS--PPPPPSEEEEEEE-TTS--EEEEEESSSSPPB-TTT--BB-EEEEEEEE-TTT--EEEEEE-TTS-EEEESS--B----GGGSTTS-TT--HHHHHHH-HHHHHHHTT-HHHHHHHIIIIIHHHHHH-TTS---SSTT--HHHHHHH-HHHHHTT--HHHHHHHIIIIITTTT--SS---SS----HHHHHHHHHH-HHHHHHTT--TT-SS--HHHHHHHHHHIIIIITTTT-TT-SS----------PPPS---EEE-S-TTT----